Protein 8S0U (pdb70)

Radius of gyration: 25.56 Å; Cα contacts (8 Å, |Δi|>4): 1037; chains: 2; bounding box: 58×76×60 Å

Foldseek 3Di:
DVPDDDALAAADQVQLQVLVQLLVVVQAVPDDPVDHADAPVLLVRSLCCVVPNHFHQADADPVRPDGNSVVSVVVSCVQWNDPPDTDHDHLVVLCPDVVHPSHDDPVVVVVSVVSCVVRPLVPDPFFFEFFAPDPAWEWAAFAHWHADPNDIDGHQWTKTFDPDQGFTWGRAWAFFADDPDQFWTWGDDPQFKIKIKGFFGQPPDDGGDTGHGGHGRHTGHDGIMIMWMWGHDVVVRHIDTGGNQSRYPHYDYPDHD/DVPDDDALAQADQVQLQVQVQLLVVVQAVPDDPVDHADAPVLLVRSLCCLVPNHFHQQDADPVNPDGNSVVSVVVSCVQWNDPPDTDHDDLVVQCCPPVDPNHDPPVVVVVSVVSCVVHPLVPDPFFWEFFDDDPAWEWAAFAHWHADPNDIDGHLWTKTFDAAFAWTFGRAWAFFADDPDQFWTWGDPPQFKIKIKGFFGQPVHDGGDTHHGGHTRGTGHDRIMIMWMWGHDVVVRDIDTGGNCSRYPHYHYPDHD

Nearest PDB structures (foldseek):
  8s0u-assembly1_B  TM=9.974E-01  e=1.237E-52  Enterococcus faecalis
  7qrl-assembly2_B  TM=7.441E-01  e=3.133E-07  Caulobacter vibrioides
  3it5-assembly4_G  TM=7.369E-01  e=1.599E-05  Pseudomonas aeruginosa PAO1
  6ik4-assembly1_A  TM=6.866E-01  e=1.417E-05  Pseudoalteromonas sp. CF6-2
  5j1l-assembly2_C  TM=6.395E-01  e=2.442E-05  Helicobacter pylori 26695

Sequence (514 aa):
ASSTQKPAIVQEEEDLTASWTYFTKLDAQHTDDNNLFYSNIDEVLFYMNYRYDDFKLLDMDSTGTKNFETILSELWTALNGKKPDYQLKTMQSSLETDKKSSYFIEEEQAKHYQEIKKELGYQTLDDLLSFPVKTDALIVNKRYGYDKSKEKLTLYQGIDVLIEDNQPFHSPMNNGQIVSVPDTETLVIEKEKVARLTIRGVNTLRLTKGMDVEEGTFLGNTKNSTVTFQYEKYKKETKDWFFVNPAFYFPRVTYTQTTASSSTQKPAIVQEEEDLTASWTYFTKLDAQHTDDNNLFYSNIDEVLFYMNYRYDDFKLLDMDSTGTKNFETILSELWTALNGKKPDYQLKTMQSSLETDKKSSYFIEEEQAKHYQEIKKELGYQTLDDLLSSFPVKTDALIVNKRYGYDKSKEKLTLYQGIDVLIEDNQPFHSPMNGQIVSVPDTETLVIEKEKVARLTIRGVNTLRLTKGMDVEEGTFLGNTKNSTVTFQYEKYKKETKDWFFVNPAFYFPRVTYTQTT

Solvent-accessible surface area: 25558 Å² total; per-residue (Å²): 114,125,115,105,77,72,51,10,6,42,7,112,26,65,24,0,8,37,0,2,22,26,0,0,13,15,1,1,31,59,10,59,127,128,39,96,6,26,15,95,2,30,36,1,0,16,5,0,1,56,85,66,60,84,4,97,27,129,59,100,21,121,92,47,49,27,28,10,33,8,15,0,35,48,0,4,71,27,10,2,4,148,110,108,122,40,87,116,87,79,6,100,50,8,4,73,40,168,184,21,100,29,50,5,68,119,111,99,18,119,99,11,59,79,18,35,168,110,42,14,28,89,70,17,96,51,59,4,42,40,1,16,189,53,106,16,3,70,0,56,56,15,10,2,12,18,63,37,191,132,66,24,22,12,13,22,0,0,22,0,59,3,115,112,73,40,74,0,59,1,0,6,56,15,79,0,51,35,44,87,70,108,58,8,0,20,0,36,72,134,102,54,0,58,0,12,1,60,8,0,63,7,164,196,17,80,145,40,66,109,6,118,82,42,49,99,3,7,70,1,94,70,64,49,0,15,0,8,3,17,12,37,64,98,151,86,130,67,60,38,63,0,0,0,7,3,1,5,69,136,31,68,48,74,34,95,70,92,87,0,55,24,68,6,9,8,14,7,115,27,65,33,0,8,38,1,2,24,29,0,0,62,14,0,2,96,64,11,71,130,134,45,93,6,25,13,96,2,31,28,0,0,8,0,0,0,62,112,50,56,55,4,88,27,133,48,101,20,121,90,47,109,64,32,10,53,55,10,0,36,78,0,3,71,30,11,1,20,155,154,131,102,37,100,114,110,80,6,90,62,14,3,100,68,170,208,28,84,21,78,13,90,150,98,71,19,120,80,10,26,49,12,49,154,100,24,16,28,52,11,12,54,39,44,4,25,41,1,36,208,47,116,16,3,68,0,59,57,15,9,2,53,19,59,51,188,135,133,77,69,69,61,66,1,0,23,0,86,13,120,68,106,66,63,0,49,1,0,3,63,9,76,0,41,38,45,82,74,83,56,5,0,19,0,33,66,117,103,51,0,62,0,12,0,102,4,0,52,3,133,153,12,85,158,37,63,112,3,86,30,6,45,76,1,0,42,2,111,72,59,45,0,21,0,30,0,18,11,39,59,138,141,81,133,63,59,36,62,0,0,0,6,2,0,5,60,138,31,56,47,72,35,97,71

InterPro domains:
  IPR007921 CHAP domain [PF05257] (757-847)
  IPR007921 CHAP domain [PS50911] (741-869)
  IPR038765 Papain-like cysteine peptidase superfamily [SSF54001] (723-854)
  IPR041219 Phage tail lysozyme [PF18013] (544-719)

Organism: Enterococcus faecalis (NCBI:txid1351)

B-factor: mean 26.87, std 15.86, range [8.78, 116.74]

Structure (mmCIF, N/CA/C/O backbone):
data_8S0U
#
_entry.id   8S0U
#
_cell.length_a   53.320
_cell.length_b   53.690
_cell.length_c   56.350
_cell.angle_alpha   63.300
_cell.angle_beta   70.370
_cell.angle_gamma   70.160
#
_symmetry.space_group_name_H-M   'P 1'
#
loop_
_entity.id
_entity.type
_entity.pdbx_description
1 polymer PrgK
2 water water
#
loop_
_atom_site.group_PDB
_atom_site.id
_atom_site.type_symbol
_atom_site.label_atom_id
_atom_site.label_alt_id
_atom_site.label_comp_id
_atom_site.label_asym_id
_atom_site.label_entity_id
_atom_site.label_seq_id
_atom_site.pdbx_PDB_ins_code
_atom_site.Cartn_x
_atom_site.Cartn_y
_atom_site.Cartn_z
_atom_site.occupancy
_atom_site.B_iso_or_equiv
_atom_site.auth_seq_id
_atom_site.auth_comp_id
_atom_site.auth_asym_id
_atom_site.auth_atom_id
_atom_site.pdbx_PDB_model_num
ATOM 1 N N . ALA A 1 4 ? -28.32960 7.72897 -14.37788 1.000 49.03714 273 ALA A N 1
ATOM 2 C CA . ALA A 1 4 ? -27.86836 7.17453 -15.70409 1.000 65.07105 273 ALA A CA 1
ATOM 3 C C . ALA A 1 4 ? -26.56318 7.86206 -16.11919 1.000 52.63766 273 ALA A C 1
ATOM 4 O O . ALA A 1 4 ? -25.51644 7.58437 -15.55860 1.000 38.00683 273 ALA A O 1
ATOM 11 N N . SER A 1 5 ? -26.62020 8.76667 -17.10302 1.000 44.30124 274 SER A N 1
ATOM 12 C CA . SER A 1 5 ? -25.47104 9.63763 -17.32825 1.000 51.03686 274 SER A CA 1
ATOM 13 C C . SER A 1 5 ? -25.25867 10.56803 -16.14080 1.000 33.29115 274 SER A C 1
ATOM 14 O O . SER A 1 5 ? -24.14674 11.08090 -15.94400 1.000 35.10526 274 SER A O 1
ATOM 22 N N . SER A 1 6 ? -26.28987 10.74944 -15.30937 1.000 30.45872 275 SER A N 1
ATOM 23 C CA . SER A 1 6 ? -26.09362 11.46134 -14.06312 1.000 22.28870 275 SER A CA 1
ATOM 24 C C . SER A 1 6 ? -25.42555 10.61361 -12.99192 1.000 20.85904 275 SER A C 1
ATOM 25 O O . SER A 1 6 ? -24.94026 11.16990 -11.99449 1.000 26.74599 275 SER A O 1
ATOM 33 N N . THR A 1 7 ? -25.30018 9.28807 -13.17308 1.000 20.56262 276 THR A N 1
ATOM 34 C CA . THR A 1 7 ? -24.68917 8.41299 -12.19448 1.000 19.73325 276 THR A CA 1
ATOM 35 C C . THR A 1 7 ? -23.22760 8.21560 -12.53931 1.000 24.66552 276 THR A C 1
ATOM 36 O O . THR A 1 7 ? -22.89314 7.94961 -13.69871 1.000 23.78719 276 THR A O 1
ATOM 47 N N . GLN A 1 8 ? -22.36651 8.35003 -11.53709 1.000 20.20273 277 GLN A N 1
ATOM 48 C CA . GLN A 1 8 ? -20.92738 8.28750 -11.72258 1.000 18.96229 277 GLN A CA 1
ATOM 49 C C . GLN A 1 8 ? -20.34926 7.28540 -10.74217 1.000 21.81282 277 GLN A C 1
ATOM 50 O O . GLN A 1 8 ? -20.54081 7.40121 -9.53595 1.000 18.21654 277 GLN A O 1
ATOM 64 N N . LYS A 1 9 ? -19.60632 6.31860 -11.24136 1.000 19.94562 278 LYS A N 1
ATOM 65 C CA . LYS A 1 9 ? -18.98600 5.39858 -10.33553 1.000 19.43369 278 LYS A CA 1
ATOM 66 C C . LYS A 1 9 ? -17.69164 6.02149 -9.81264 1.000 16.08715 278 LYS A C 1
ATOM 67 O O . LYS A 1 9 ? -17.02239 6.76966 -10.52539 1.000 18.49209 278 LYS A O 1
ATOM 86 N N . PRO A 1 10 ? -17.30993 5.68953 -8.58984 1.000 15.36712 279 PRO A N 1
ATOM 87 C CA . PRO A 1 10 ? -16.05165 6.21738 -8.03593 1.000 13.49762 279 PRO A CA 1
ATOM 88 C C . PRO A 1 10 ? -14.84789 5.72760 -8.81914 1.000 14.51567 279 PRO A C 1
ATOM 89 O O . PRO A 1 10 ? -14.91331 4.73307 -9.53837 1.000 15.82041 279 PRO A O 1
ATOM 100 N N . ALA A 1 11 ? -13.72315 6.41905 -8.61885 1.000 13.71534 280 ALA A N 1
ATOM 101 C CA . ALA A 1 11 ? -12.48332 5.96694 -9.23900 1.000 15.81097 280 ALA A CA 1
ATOM 102 C C . ALA A 1 11 ? -12.00431 4.63764 -8.66860 1.000 14.22076 280 ALA A C 1
ATOM 103 O O . ALA A 1 11 ? -11.34536 3.87687 -9.37588 1.000 15.71085 280 ALA A O 1
ATOM 110 N N . ILE A 1 12 ? -12.27055 4.36057 -7.39298 1.000 12.51202 281 ILE A N 1
ATOM 111 C CA . ILE A 1 12 ? -11.86989 3.12723 -6.73622 1.000 14.15775 281 ILE A CA 1
ATOM 112 C C . ILE A 1 12 ? -13.13186 2.51786 -6.13327 1.000 16.74423 281 ILE A C 1
ATOM 113 O O . ILE A 1 12 ? -13.85024 3.19201 -5.38339 1.000 16.11695 281 ILE A O 1
ATOM 129 N N . VAL A 1 13 ? -13.44010 1.27346 -6.49671 1.000 15.81528 282 VAL A N 1
ATOM 130 C CA . VAL A 1 13 ? -14.63458 0.58802 -6.01482 1.000 16.86889 282 VAL A CA 1
ATOM 131 C C . VAL A 1 13 ? -14.32098 -0.70461 -5.26309 1.000 14.59264 282 VAL A C 1
ATOM 132 O O . VAL A 1 13 ? -15.24367 -1.29100 -4.63871 1.000 19.84160 282 VAL A O 1
ATOM 145 N N . GLN A 1 14 ? -13.09327 -1.17311 -5.27588 1.000 15.34393 283 GLN A N 1
ATOM 146 C CA . GLN A 1 14 ? -12.73442 -2.39158 -4.57742 1.000 12.88163 283 GLN A CA 1
ATOM 147 C C . GLN A 1 14 ? -12.88100 -2.19190 -3.07578 1.000 14.95496 283 GLN A C 1
ATOM 148 O O . GLN A 1 14 ? -12.73423 -1.08777 -2.54291 1.000 17.73275 283 GLN A O 1
ATOM 162 N N . GLU A 1 15 ? -13.21547 -3.26638 -2.37475 1.000 14.83162 284 GLU A N 1
ATOM 163 C CA . GLU A 1 15 ? -13.12253 -3.26864 -0.91968 1.000 14.36541 284 GLU A CA 1
ATOM 164 C C . GLU A 1 15 ? -11.67989 -3.05098 -0.47278 1.000 13.10148 284 GLU A C 1
ATOM 165 O O . GLU A 1 15 ? -10.72544 -3.42244 -1.15947 1.000 13.87063 284 GLU A O 1
ATOM 177 N N . GLU A 1 16 ? -11.52993 -2.48789 0.72007 1.000 15.95460 285 GLU A N 1
ATOM 178 C CA . GLU A 1 16 ? -10.20312 -2.00422 1.12803 1.000 15.46337 285 GLU A CA 1
ATOM 179 C C . GLU A 1 16 ? -9.19567 -3.14717 1.22465 1.000 15.12547 285 GLU A C 1
ATOM 180 O O . GLU A 1 16 ? -8.01260 -2.97286 0.88989 1.000 15.26622 285 GLU A O 1
ATOM 192 N N . GLU A 1 17 ? -9.61021 -4.31294 1.71724 1.000 15.07756 286 GLU A N 1
ATOM 193 C CA . GLU A 1 17 ? -8.66464 -5.41442 1.85417 1.000 14.61081 286 GLU A CA 1
ATOM 194 C C . GLU A 1 17 ? -8.16827 -5.86629 0.49374 1.000 14.67110 286 GLU A C 1
ATOM 195 O O . GLU A 1 17 ? -6.96212 -6.10728 0.29415 1.000 17.33460 286 GLU A O 1
ATOM 207 N N . ASP A 1 18 ? -9.06812 -5.94570 -0.47294 1.000 13.78186 287 ASP A N 1
ATOM 208 C CA . ASP A 1 18 ? -8.68505 -6.36898 -1.81173 1.000 16.36884 287 ASP A CA 1
ATOM 209 C C . ASP A 1 18 ? -7.83801 -5.30677 -2.49746 1.000 13.17643 287 ASP A C 1
ATOM 210 O O . ASP A 1 18 ? -6.97773 -5.63661 -3.31217 1.000 13.97805 287 ASP A O 1
ATOM 219 N N . LEU A 1 19 ? -8.13382 -4.03337 -2.23668 1.000 11.57319 288 LEU A N 1
ATOM 220 C CA . LEU A 1 19 ? -7.32814 -2.96203 -2.83023 1.000 12.98057 288 LEU A CA 1
ATOM 221 C C . LEU A 1 19 ? -5.87008 -3.04285 -2.39053 1.000 11.10335 288 LEU A C 1
ATOM 222 O O . LEU A 1 19 ? -4.93657 -2.99038 -3.22120 1.000 10.00433 288 LEU A O 1
ATOM 238 N N . THR A 1 20 ? -5.63863 -3.16607 -1.07192 1.000 12.16541 289 THR A N 1
ATOM 239 C CA . THR A 1 20 ? -4.27630 -3.35257 -0.59658 1.000 9.04248 289 THR A CA 1
ATOM 240 C C . THR A 1 20 ? -3.69058 -4.67292 -1.08904 1.000 9.75895 289 THR A C 1
ATOM 241 O O . THR A 1 20 ? -2.52085 -4.72638 -1.45265 1.000 11.09674 289 THR A O 1
ATOM 252 N N . ALA A 1 21 ? -4.48002 -5.74208 -1.14114 1.000 11.13552 290 ALA A N 1
ATOM 253 C CA . ALA A 1 21 ? -3.93275 -7.00625 -1.63510 1.000 9.99182 290 ALA A CA 1
ATOM 254 C C . ALA A 1 21 ? -3.46548 -6.90188 -3.08413 1.000 11.16547 290 ALA A C 1
ATOM 255 O O . ALA A 1 21 ? -2.46891 -7.50788 -3.47578 1.000 13.47401 290 ALA A O 1
ATOM 262 N N . SER A 1 22 ? -4.20680 -6.15152 -3.90969 1.000 11.60676 291 SER A N 1
ATOM 263 C CA . SER A 1 22 ? -3.85459 -5.99130 -5.29909 1.000 9.66047 291 SER A CA 1
ATOM 264 C C . SER A 1 22 ? -2.60237 -5.12965 -5.44010 1.000 9.71107 291 SER A C 1
ATOM 265 O O . SER A 1 22 ? -1.69328 -5.44106 -6.23766 1.000 9.81465 291 SER A O 1
ATOM 273 N N . TRP A 1 23 ? -2.51943 -4.04990 -4.63420 1.000 9.01296 292 TRP A N 1
ATOM 274 C CA . TRP A 1 23 ? -1.28328 -3.30480 -4.56731 1.000 9.85885 292 TRP A CA 1
ATOM 275 C C . TRP A 1 23 ? -0.11047 -4.22567 -4.25240 1.000 8.78016 292 TRP A C 1
ATOM 276 O O . TRP A 1 23 ? 0.92437 -4.20549 -4.93462 1.000 10.26533 292 TRP A O 1
ATOM 297 N N . THR A 1 24 ? -0.26349 -4.98931 -3.19180 1.000 10.55374 293 THR A N 1
ATOM 298 C CA . THR A 1 24 ? 0.83905 -5.80833 -2.71201 1.000 11.50134 293 THR A CA 1
ATOM 299 C C . THR A 1 24 ? 1.24734 -6.83280 -3.75518 1.000 8.96629 293 THR A C 1
ATOM 300 O O . THR A 1 24 ? 2.42586 -7.05297 -3.97118 1.000 10.45526 293 THR A O 1
ATOM 311 N N . TYR A 1 25 ? 0.27379 -7.45859 -4.41906 1.000 10.93296 294 TYR A N 1
ATOM 312 C CA . TYR A 1 25 ? 0.59188 -8.42674 -5.46965 1.000 9.97757 294 TYR A CA 1
ATOM 313 C C . TYR A 1 25 ? 1.47854 -7.78089 -6.52935 1.000 9.41415 294 TYR A C 1
ATOM 314 O O . TYR A 1 25 ? 2.46596 -8.35892 -6.97904 1.000 12.22947 294 TYR A O 1
ATOM 332 N N . PHE A 1 26 ? 1.13720 -6.54065 -6.95995 1.000 8.81235 295 PHE A N 1
ATOM 333 C CA . PHE A 1 26 ? 1.97316 -5.88532 -7.95006 1.000 9.30257 295 PHE A CA 1
ATOM 334 C C . PHE A 1 26 ? 3.37258 -5.57634 -7.41543 1.000 9.65870 295 PHE A C 1
ATOM 335 O O . PHE A 1 26 ? 4.36895 -5.69778 -8.14189 1.000 10.27724 295 PHE A O 1
ATOM 352 N N . THR A 1 27 ? 3.49074 -5.19683 -6.13289 1.000 9.35044 296 THR A N 1
ATOM 353 C CA . THR A 1 27 ? 4.84239 -4.96735 -5.57790 1.000 8.83789 296 THR A CA 1
ATOM 354 C C . THR A 1 27 ? 5.63698 -6.27556 -5.50984 1.000 10.49285 296 THR A C 1
ATOM 355 O O . THR A 1 27 ? 6.86297 -6.25257 -5.65721 1.000 10.96746 296 THR A O 1
ATOM 366 N N . LYS A 1 28 ? 4.93085 -7.41918 -5.37185 1.000 10.74923 297 LYS A N 1
ATOM 367 C CA . LYS A 1 28 ? 5.62659 -8.71273 -5.40485 1.000 10.32356 297 LYS A CA 1
ATOM 368 C C . LYS A 1 28 ? 6.28011 -8.93046 -6.74744 1.000 11.55038 297 LYS A C 1
ATOM 369 O O . LYS A 1 28 ? 7.45852 -9.31975 -6.82471 1.000 12.20852 297 LYS A O 1
ATOM 388 N N . LEU A 1 29 ? 5.56586 -8.61037 -7.84395 1.000 10.95788 298 LEU A N 1
ATOM 389 C CA . LEU A 1 29 ? 6.13843 -8.78412 -9.18437 1.000 11.21425 298 LEU A CA 1
ATOM 390 C C . LEU A 1 29 ? 7.29200 -7.83111 -9.40991 1.000 9.23800 298 LEU A C 1
ATOM 391 O O . LEU A 1 29 ? 8.32291 -8.20599 -9.95191 1.000 11.91554 298 LEU A O 1
ATOM 407 N N . ASP A 1 30 ? 7.14177 -6.56152 -8.97618 1.000 10.12843 299 ASP A N 1
ATOM 408 C CA . ASP A 1 30 ? 8.26402 -5.63002 -9.07190 1.000 10.51963 299 ASP A CA 1
ATOM 409 C C . ASP A 1 30 ? 9.47915 -6.19781 -8.33403 1.000 9.95169 299 ASP A C 1
ATOM 410 O O . ASP A 1 30 ? 10.58920 -6.21115 -8.86792 1.000 11.59024 299 ASP A O 1
ATOM 419 N N . ALA A 1 31 ? 9.27857 -6.67231 -7.10991 1.000 11.02008 300 ALA A N 1
ATOM 420 C CA . ALA A 1 31 ? 10.39682 -7.07573 -6.26591 1.000 11.10166 300 ALA A CA 1
ATOM 421 C C . ALA A 1 31 ? 11.05026 -8.34128 -6.78563 1.000 10.95488 300 ALA A C 1
ATOM 422 O O . ALA A 1 31 ? 12.28539 -8.46943 -6.76281 1.000 11.90118 300 ALA A O 1
ATOM 429 N N . GLN A 1 32 ? 10.25177 -9.25187 -7.35131 1.000 12.29508 301 GLN A N 1
ATOM 430 C CA . GLN A 1 32 ? 10.80047 -10.51916 -7.81303 1.000 12.90719 301 GLN A CA 1
ATOM 431 C C . GLN A 1 32 ? 11.66914 -10.33508 -9.04221 1.000 18.48542 301 GLN A C 1
ATOM 432 O O . GLN A 1 32 ? 12.57527 -11.13565 -9.28540 1.000 18.48777 301 GLN A O 1
ATOM 446 N N . HIS A 1 33 ? 11.40604 -9.31589 -9.84475 1.000 13.57212 302 HIS A N 1
ATOM 447 C CA . HIS A 1 33 ? 12.22820 -9.05487 -11.00487 1.000 15.68890 302 HIS A CA 1
ATOM 448 C C . HIS A 1 33 ? 13.37632 -8.09613 -10.70234 1.000 16.19662 302 HIS A C 1
ATOM 449 O O . HIS A 1 33 ? 14.27378 -7.93069 -11.53446 1.000 19.45176 302 HIS A O 1
ATOM 463 N N . THR A 1 34 ? 13.38093 -7.44901 -9.53256 1.000 13.69665 303 THR A N 1
ATOM 464 C CA . THR A 1 34 ? 14.47075 -6.57264 -9.13569 1.000 13.25463 303 THR A CA 1
ATOM 465 C C . THR A 1 34 ? 15.70981 -7.39906 -8.85150 1.000 20.18235 303 THR A C 1
ATOM 466 O O . THR A 1 34 ? 15.66945 -8.38914 -8.08634 1.000 19.57500 303 THR A O 1
ATOM 477 N N . ASP A 1 35 ? 16.80829 -7.00036 -9.47826 1.000 23.67868 304 ASP A N 1
ATOM 478 C CA . ASP A 1 35 ? 18.05120 -7.77490 -9.41100 1.000 30.17918 304 ASP A CA 1
ATOM 479 C C . ASP A 1 35 ? 19.19654 -6.79051 -9.49751 1.000 35.55090 304 ASP A C 1
ATOM 480 O O . ASP A 1 35 ? 18.99866 -5.57803 -9.38411 1.000 30.99094 304 ASP A O 1
ATOM 489 N N . ASP A 1 36 ? 20.40467 -7.31885 -9.69970 1.000 39.37715 305 ASP A N 1
ATOM 490 C CA . ASP A 1 36 ? 21.58346 -6.46709 -9.76165 1.000 54.18590 305 ASP A CA 1
ATOM 491 C C . ASP A 1 36 ? 21.44581 -5.40466 -10.84600 1.000 47.49402 305 ASP A C 1
ATOM 492 O O . ASP A 1 36 ? 21.83505 -4.24758 -10.63876 1.000 49.26938 305 ASP A O 1
ATOM 501 N N . ASN A 1 37 ? 20.86626 -5.76762 -11.99563 1.000 45.02069 306 ASN A N 1
ATOM 502 C CA . ASN A 1 37 ? 20.83286 -4.90178 -13.16916 1.000 49.78385 306 ASN A CA 1
ATOM 503 C C . ASN A 1 37 ? 19.50145 -4.18591 -13.37947 1.000 34.61815 306 ASN A C 1
ATOM 504 O O . ASN A 1 37 ? 19.36860 -3.43009 -14.34699 1.000 35.16611 306 ASN A O 1
ATOM 515 N N . ASN A 1 38 ? 18.51064 -4.37941 -12.50517 1.000 32.19567 307 ASN A N 1
ATOM 516 C CA . ASN A 1 38 ? 17.20014 -3.79446 -12.74472 1.000 30.73788 307 ASN A CA 1
ATOM 517 C C . ASN A 1 38 ? 16.48116 -3.52224 -11.42815 1.000 24.66364 307 ASN A C 1
ATOM 518 O O . ASN A 1 38 ? 16.44972 -4.36222 -10.53765 1.000 22.76669 307 ASN A O 1
ATOM 529 N N . LEU A 1 39 ? 15.88467 -2.35030 -11.32280 1.000 20.35173 308 LEU A N 1
ATOM 530 C CA . LEU A 1 39 ? 15.15749 -1.95632 -10.11961 1.000 19.85368 308 LEU A CA 1
ATOM 531 C C . LEU A 1 39 ? 13.77304 -1.51401 -10.54851 1.000 17.72119 308 LEU A C 1
ATOM 532 O O . LEU A 1 39 ? 13.64172 -0.51969 -11.27229 1.000 24.35324 308 LEU A O 1
ATOM 548 N N . PHE A 1 40 ? 12.74991 -2.23728 -10.10874 1.000 12.62709 309 PHE A N 1
ATOM 549 C CA . PHE A 1 40 ? 11.37664 -1.97905 -10.53181 1.000 10.55129 309 PHE A CA 1
ATOM 550 C C . PHE A 1 40 ? 10.55790 -1.38681 -9.39799 1.000 11.56786 309 PHE A C 1
ATOM 551 O O . PHE A 1 40 ? 10.43693 -1.96310 -8.32084 1.000 11.99676 309 PHE A O 1
ATOM 568 N N . TYR A 1 41 ? 9.96218 -0.20415 -9.69285 1.000 12.46150 310 TYR A N 1
ATOM 569 C CA . TYR A 1 41 ? 9.00677 0.44511 -8.78296 1.000 13.34002 310 TYR A CA 1
ATOM 570 C C . TYR A 1 41 ? 7.91290 0.98506 -9.69564 1.000 11.40309 310 TYR A C 1
ATOM 571 O O . TYR A 1 41 ? 7.87016 2.19360 -9.99442 1.000 14.78603 310 TYR A O 1
ATOM 589 N N . SER A 1 42 ? 6.99828 0.09546 -10.12946 1.000 12.11891 311 SER A N 1
ATOM 590 C CA . SER A 1 42 ? 5.93691 0.47920 -11.05288 1.000 11.30267 311 SER A CA 1
ATOM 591 C C . SER A 1 42 ? 4.99739 1.49460 -10.40016 1.000 11.62933 311 SER A C 1
ATOM 592 O O . SER A 1 42 ? 4.89786 1.58416 -9.17954 1.000 11.44757 311 SER A O 1
ATOM 600 N N . ASN A 1 43 ? 4.28468 2.25284 -11.24882 1.000 12.32002 312 ASN A N 1
ATOM 601 C CA . ASN A 1 43 ? 3.25113 3.18726 -10.77616 1.000 11.45024 312 ASN A CA 1
ATOM 602 C C . ASN A 1 43 ? 1.99170 2.38366 -10.54854 1.000 11.10215 312 ASN A C 1
ATOM 603 O O . ASN A 1 43 ? 1.15712 2.16472 -11.45836 1.000 13.04121 312 ASN A O 1
ATOM 614 N N . ILE A 1 44 ? 1.89760 1.81057 -9.34723 1.000 9.96936 313 ILE A N 1
ATOM 615 C CA . ILE A 1 44 ? 0.79804 0.89880 -9.05379 1.000 9.80567 313 ILE A CA 1
ATOM 616 C C . ILE A 1 44 ? -0.51327 1.64774 -8.91151 1.000 10.46677 313 ILE A C 1
ATOM 617 O O . ILE A 1 44 ? -1.58067 1.09490 -9.16001 1.000 11.46722 313 ILE A O 1
ATOM 633 N N . ASP A 1 45 ? -0.47380 2.90173 -8.51927 1.000 10.93488 314 ASP A N 1
ATOM 634 C CA . ASP A 1 45 ? -1.70987 3.66917 -8.47096 1.000 12.54082 314 ASP A CA 1
ATOM 635 C C . ASP A 1 45 ? -2.38803 3.67372 -9.83715 1.000 12.12199 314 ASP A C 1
ATOM 636 O O . ASP A 1 45 ? -3.60789 3.47516 -9.94883 1.000 12.96492 314 ASP A O 1
ATOM 645 N N . GLU A 1 46 ? -1.60500 3.93794 -10.89483 1.000 11.18421 315 GLU A N 1
ATOM 646 C CA . GLU A 1 46 ? -2.16924 3.96470 -12.24820 1.000 12.42469 315 GLU A CA 1
ATOM 647 C C . GLU A 1 46 ? -2.73733 2.60305 -12.62415 1.000 11.98881 315 GLU A C 1
ATOM 648 O O . GLU A 1 46 ? -3.78084 2.52962 -13.30058 1.000 13.12362 315 GLU A O 1
ATOM 660 N N . VAL A 1 47 ? -2.08634 1.52954 -12.19666 1.000 11.02285 316 VAL A N 1
ATOM 661 C CA . VAL A 1 47 ? -2.60260 0.18560 -12.43687 1.000 12.78828 316 VAL A CA 1
ATOM 662 C C . VAL A 1 47 ? -3.94363 0.01579 -11.73635 1.000 10.67780 316 VAL A C 1
ATOM 663 O O . VAL A 1 47 ? -4.91001 -0.50744 -12.32331 1.000 12.53054 316 VAL A O 1
ATOM 676 N N . LEU A 1 48 ? -4.01679 0.41685 -10.45339 1.000 10.24351 317 LEU A N 1
ATOM 677 C CA . LEU A 1 48 ? -5.23474 0.16193 -9.71028 1.000 10.75121 317 LEU A CA 1
ATOM 678 C C . LEU A 1 48 ? -6.38789 0.99254 -10.21092 1.000 10.54243 317 LEU A C 1
ATOM 679 O O . LEU A 1 48 ? -7.53379 0.50118 -10.28061 1.000 11.39858 317 LEU A O 1
ATOM 695 N N . PHE A 1 49 ? -6.15003 2.23722 -10.60834 1.000 11.54415 318 PHE A N 1
ATOM 696 C CA . PHE A 1 49 ? -7.25125 3.01431 -11.19913 1.000 11.08854 318 PHE A CA 1
ATOM 697 C C . PHE A 1 49 ? -7.75369 2.37533 -12.48102 1.000 11.35125 318 PHE A C 1
ATOM 698 O O . PHE A 1 49 ? -8.97206 2.29493 -12.71478 1.000 13.71618 318 PHE A O 1
ATOM 715 N N . TYR A 1 50 ? -6.84601 1.82104 -13.29908 1.000 11.33259 319 TYR A N 1
ATOM 716 C CA . TYR A 1 50 ? -7.28627 1.19353 -14.53154 1.000 13.03013 319 TYR A CA 1
ATOM 717 C C . TYR A 1 50 ? -8.06971 -0.05819 -14.20733 1.000 12.79185 319 TYR A C 1
ATOM 718 O O . TYR A 1 50 ? -9.15000 -0.28305 -14.78043 1.000 13.02549 319 TYR A O 1
ATOM 736 N N . MET A 1 51 ? -7.55278 -0.85591 -13.27426 1.000 12.64699 320 MET A N 1
ATOM 737 C CA . MET A 1 51 ? -8.21189 -2.10726 -12.98552 1.000 11.08725 320 MET A CA 1
ATOM 738 C C . MET A 1 51 ? -9.59034 -1.84111 -12.38919 1.000 12.42961 320 MET A C 1
ATOM 739 O O . MET A 1 51 ? -10.52018 -2.61337 -12.63647 1.000 13.45820 320 MET A O 1
ATOM 753 N N . ASN A 1 52 ? -9.72106 -0.83060 -11.51068 1.000 11.95515 321 ASN A N 1
ATOM 754 C CA . ASN A 1 52 ? -11.03558 -0.55335 -10.94468 1.000 12.23757 321 ASN A CA 1
ATOM 755 C C . ASN A 1 52 ? -12.00041 -0.04630 -12.00076 1.000 12.11610 321 ASN A C 1
ATOM 756 O O . ASN A 1 52 ? -13.20494 -0.35272 -11.95461 1.000 14.87171 321 ASN A O 1
ATOM 767 N N . TYR A 1 53 ? -11.50311 0.73073 -12.96852 1.000 13.29280 322 TYR A N 1
ATOM 768 C CA . TYR A 1 53 ? -12.36813 1.21612 -14.04803 1.000 13.14355 322 TYR A CA 1
ATOM 769 C C . TYR A 1 53 ? -12.85264 0.06385 -14.91478 1.000 16.10576 322 TYR A C 1
ATOM 770 O O . TYR A 1 53 ? -14.03784 0.02446 -15.28918 1.000 19.68208 322 TYR A O 1
ATOM 788 N N . ARG A 1 54 ? -11.98052 -0.89671 -15.20312 1.000 16.34009 323 ARG A N 1
ATOM 789 C CA . ARG A 1 54 ? -12.31491 -1.98473 -16.11969 1.000 16.95956 323 ARG A CA 1
ATOM 790 C C . ARG A 1 54 ? -13.07645 -3.11171 -15.43721 1.000 15.36480 323 ARG A C 1
ATOM 791 O O . ARG A 1 54 ? -13.99579 -3.68490 -16.04653 1.000 20.59661 323 ARG A O 1
ATOM 812 N N . TYR A 1 55 ? -12.74257 -3.43876 -14.20108 1.000 15.40015 324 TYR A N 1
ATOM 813 C CA . TYR A 1 55 ? -13.19783 -4.66695 -13.54426 1.000 16.69103 324 TYR A CA 1
ATOM 814 C C . TYR A 1 55 ? -13.95098 -4.41788 -12.24247 1.000 20.03776 324 TYR A C 1
ATOM 815 O O . TYR A 1 55 ? -14.33509 -5.38653 -11.56154 1.000 20.17202 324 TYR A O 1
ATOM 833 N N . ASP A 1 56 ? -14.21679 -3.16305 -11.90085 1.000 14.98091 325 ASP A N 1
ATOM 834 C CA . ASP A 1 56 ? -15.01551 -2.79107 -10.72579 1.000 17.83971 325 ASP A CA 1
ATOM 835 C C . ASP A 1 56 ? -14.41727 -3.42398 -9.47374 1.000 17.98520 325 ASP A C 1
ATOM 836 O O . ASP A 1 56 ? -13.19948 -3.33007 -9.25263 1.000 17.53006 325 ASP A O 1
ATOM 845 N N . ASP A 1 57 ? -15.25266 -3.96406 -8.57606 1.000 16.86999 326 ASP A N 1
ATOM 846 C CA . ASP A 1 57 ? -14.82762 -4.34583 -7.23589 1.000 17.32162 326 ASP A CA 1
ATOM 847 C C . ASP A 1 57 ? -14.27003 -5.76135 -7.21360 1.000 19.06148 326 ASP A C 1
ATOM 848 O O . ASP A 1 57 ? -14.74486 -6.63776 -6.50300 1.000 23.21990 326 ASP A O 1
ATOM 857 N N . PHE A 1 58 ? -13.20940 -5.96389 -8.00116 1.000 16.55165 327 PHE A N 1
ATOM 858 C CA . PHE A 1 58 ? -12.66306 -7.29741 -8.19351 1.000 17.78733 327 PHE A CA 1
ATOM 859 C C . PHE A 1 58 ? -11.89449 -7.74030 -6.96494 1.000 18.78538 327 PHE A C 1
ATOM 860 O O . PHE A 1 58 ? -11.43851 -6.92933 -6.15738 1.000 16.15731 327 PHE A O 1
ATOM 877 N N . LYS A 1 59 ? -11.77048 -9.06586 -6.82262 1.000 21.32148 328 LYS A N 1
ATOM 878 C CA . LYS A 1 59 ? -10.89751 -9.73283 -5.86484 1.000 18.61659 328 LYS A CA 1
ATOM 879 C C . LYS A 1 59 ? -9.88279 -10.56375 -6.64204 1.000 17.50753 328 LYS A C 1
ATOM 880 O O . LYS A 1 59 ? -10.13359 -10.96463 -7.79319 1.000 19.90803 328 LYS A O 1
ATOM 899 N N . LEU A 1 60 ? -8.70733 -10.76696 -6.05196 1.000 18.35439 329 LEU A N 1
ATOM 900 C CA . LEU A 1 60 ? -7.59344 -11.41462 -6.78049 1.000 18.60789 329 LEU A CA 1
ATOM 901 C C . LEU A 1 60 ? -7.96920 -12.78759 -7.32077 1.000 21.25344 329 LEU A C 1
ATOM 902 O O . LEU A 1 60 ? -7.44721 -13.20915 -8.35932 1.000 21.24245 329 LEU A O 1
ATOM 918 N N . LEU A 1 61 ? -8.91906 -13.47334 -6.67843 1.000 23.53828 330 LEU A N 1
ATOM 919 C CA . LEU A 1 61 ? -9.29219 -14.83064 -7.04726 1.000 27.95012 330 LEU A CA 1
ATOM 920 C C . LEU A 1 61 ? -10.57290 -14.91321 -7.86643 1.000 25.98699 330 LEU A C 1
ATOM 921 O O . LEU A 1 61 ? -10.95256 -16.01480 -8.29111 1.000 29.88430 330 LEU A O 1
ATOM 937 N N . ASP A 1 62 ? -11.24269 -13.80305 -8.12040 1.000 22.71455 331 ASP A N 1
ATOM 938 C CA . ASP A 1 62 ? -12.35095 -13.82157 -9.04535 1.000 20.16083 331 ASP A CA 1
ATOM 939 C C . ASP A 1 62 ? -11.85153 -14.12834 -10.45967 1.000 25.16920 331 ASP A C 1
ATOM 940 O O . ASP A 1 62 ? -10.66081 -13.99478 -10.76074 1.000 20.32763 331 ASP A O 1
ATOM 949 N N . MET A 1 63 ? -12.77841 -14.47421 -11.35289 1.000 26.11199 332 MET A N 1
ATOM 950 C CA . MET A 1 63 ? -12.42705 -14.84533 -12.71221 1.000 18.92804 332 MET A CA 1
ATOM 951 C C . MET A 1 63 ? -12.70957 -13.69236 -13.65596 1.000 22.30789 332 MET A C 1
ATOM 952 O O . MET A 1 63 ? -13.59211 -12.86506 -13.40735 1.000 27.64593 332 MET A O 1
ATOM 966 N N . ASP A 1 64 ? -11.95332 -13.64714 -14.75362 1.000 25.54340 333 ASP A N 1
ATOM 967 C CA . ASP A 1 64 ? -12.14043 -12.67300 -15.81467 1.000 23.42235 333 ASP A CA 1
ATOM 968 C C . ASP A 1 64 ? -13.40060 -13.00873 -16.61991 1.000 26.47418 333 ASP A C 1
ATOM 969 O O . ASP A 1 64 ? -14.16623 -13.92669 -16.29183 1.000 27.32947 333 ASP A O 1
ATOM 978 N N . SER A 1 65 ? -13.59789 -12.28526 -17.72919 1.000 28.24700 334 SER A N 1
ATOM 979 C CA . SER A 1 65 ? -14.80082 -12.44348 -18.54361 1.000 29.40768 334 SER A CA 1
ATOM 980 C C . SER A 1 65 ? -14.79140 -13.69760 -19.41512 1.000 33.80412 334 SER A C 1
ATOM 981 O O . SER A 1 65 ? -15.85712 -14.10804 -19.89007 1.000 28.53009 334 SER A O 1
ATOM 989 N N . THR A 1 66 ? -13.62443 -14.29632 -19.66843 1.000 26.24762 335 THR A N 1
ATOM 990 C CA . THR A 1 66 ? -13.58103 -15.59032 -20.34957 1.000 23.99464 335 THR A CA 1
ATOM 991 C C . THR A 1 66 ? -13.89914 -16.74545 -19.41163 1.000 25.36160 335 THR A C 1
ATOM 992 O O . THR A 1 66 ? -14.17074 -17.86397 -19.87277 1.000 28.45942 335 THR A O 1
ATOM 1003 N N . GLY A 1 67 ? -13.83865 -16.51172 -18.09945 1.000 21.23688 336 GLY A N 1
ATOM 1004 C CA . GLY A 1 67 ? -13.95678 -17.58400 -17.12673 1.000 28.47257 336 GLY A CA 1
ATOM 1005 C C . GLY A 1 67 ? -12.72332 -18.44991 -16.96075 1.000 30.90357 336 GLY A C 1
ATOM 1006 O O . GLY A 1 67 ? -12.78135 -19.44996 -16.23166 1.000 34.16530 336 GLY A O 1
ATOM 1010 N N . THR A 1 68 ? -11.59024 -18.07404 -17.56180 1.000 23.04712 337 THR A N 1
ATOM 1011 C CA . THR A 1 68 ? -10.43873 -18.94603 -17.64563 1.000 24.74807 337 THR A CA 1
ATOM 1012 C C . THR A 1 68 ? -9.24615 -18.44901 -16.85173 1.000 25.18016 337 THR A C 1
ATOM 1013 O O . THR A 1 68 ? -8.32774 -19.23821 -16.61887 1.000 24.20582 337 THR A O 1
ATOM 1024 N N . LYS A 1 69 ? -9.22839 -17.18101 -16.43664 1.000 20.66394 338 LYS A N 1
ATOM 1025 C CA . LYS A 1 69 ? -8.10756 -16.63977 -15.66068 1.000 21.04525 338 LYS A CA 1
ATOM 1026 C C . LYS A 1 69 ? -8.61983 -15.81418 -14.47787 1.000 18.17227 338 LYS A C 1
ATOM 1027 O O . LYS A 1 69 ? -9.69504 -15.20551 -14.55156 1.000 22.70515 338 LYS A O 1
ATOM 1046 N N . ASN A 1 70 ? -7.87105 -15.81107 -13.38613 1.000 16.16235 339 ASN A N 1
ATOM 1047 C CA . ASN A 1 70 ? -8.17422 -14.94896 -12.25644 1.000 14.07550 339 ASN A CA 1
ATOM 1048 C C . ASN A 1 70 ? -7.41008 -13.61616 -12.35672 1.000 17.30998 339 ASN A C 1
ATOM 1049 O O . ASN A 1 70 ? -6.62451 -13.38919 -13.26928 1.000 14.31209 339 ASN A O 1
ATOM 1060 N N . PHE A 1 71 ? -7.66760 -12.72772 -11.40226 1.000 19.14391 340 PHE A N 1
ATOM 1061 C CA . PHE A 1 71 ? -7.09460 -11.37428 -11.48532 1.000 14.62413 340 PHE A CA 1
ATOM 1062 C C . PHE A 1 71 ? -5.64493 -11.32545 -11.09657 1.000 17.38801 340 PHE A C 1
ATOM 1063 O O . PHE A 1 71 ? -4.95772 -10.38990 -11.52324 1.000 18.09760 340 PHE A O 1
ATOM 1080 N N . GLU A 1 72 ? -5.11301 -12.31243 -10.36346 1.000 14.39428 341 GLU A N 1
ATOM 1081 C CA . GLU A 1 72 ? -3.65519 -12.40625 -10.24040 1.000 15.78175 341 GLU A CA 1
ATOM 1082 C C . GLU A 1 72 ? -3.02183 -12.59801 -11.60633 1.000 16.98379 341 GLU A C 1
ATOM 1083 O O . GLU A 1 72 ? -2.04847 -11.93878 -11.94581 1.000 16.01956 341 GLU A O 1
ATOM 1095 N N . THR A 1 73 ? -3.59778 -13.47698 -12.41652 1.000 14.90690 342 THR A N 1
ATOM 1096 C CA . THR A 1 73 ? -3.09407 -13.66843 -13.76479 1.000 14.92814 342 THR A CA 1
ATOM 1097 C C . THR A 1 73 ? -3.21822 -12.39471 -14.59710 1.000 14.19014 342 THR A C 1
ATOM 1098 O O . THR A 1 73 ? -2.27543 -12.01602 -15.31002 1.000 16.50288 342 THR A O 1
ATOM 1109 N N . ILE A 1 74 ? -4.37592 -11.72439 -14.54494 1.000 14.65368 343 ILE A N 1
ATOM 1110 C CA . ILE A 1 74 ? -4.53827 -10.45595 -15.24904 1.000 15.10794 343 ILE A CA 1
ATOM 1111 C C . ILE A 1 74 ? -3.46745 -9.44637 -14.81812 1.000 12.88733 343 ILE A C 1
ATOM 1112 O O . ILE A 1 74 ? -2.88088 -8.73534 -15.66097 1.000 13.73514 343 ILE A O 1
ATOM 1128 N N . LEU A 1 75 ? -3.22283 -9.35215 -13.50721 1.000 12.83974 344 LEU A N 1
ATOM 1129 C CA . LEU A 1 75 ? -2.21710 -8.41385 -13.01839 1.000 13.15087 344 LEU A CA 1
ATOM 1130 C C . LEU A 1 75 ? -0.83011 -8.80595 -13.50422 1.000 14.82156 344 LEU A C 1
ATOM 1131 O O . LEU A 1 75 ? -0.03985 -7.96063 -13.94683 1.000 13.85247 344 LEU A O 1
ATOM 1147 N N . SER A 1 76 ? -0.50615 -10.10189 -13.48015 1.000 12.80544 345 SER A N 1
ATOM 1148 C CA . SER A 1 76 ? 0.77850 -10.55032 -14.01571 1.000 12.01357 345 SER A CA 1
ATOM 1149 C C . SER A 1 76 ? 0.93721 -10.22120 -15.50262 1.000 12.95569 345 SER A C 1
ATOM 1150 O O . SER A 1 76 ? 2.01679 -9.78252 -15.95282 1.000 14.72609 345 SER A O 1
ATOM 1158 N N . GLU A 1 77 ? -0.09402 -10.45463 -16.30870 1.000 12.52298 346 GLU A N 1
ATOM 1159 C CA . GLU A 1 77 ? -0.02505 -10.10681 -17.71164 1.000 15.06986 346 GLU A CA 1
ATOM 1160 C C . GLU A 1 77 ? 0.19357 -8.60862 -17.89087 1.000 11.20890 346 GLU A C 1
ATOM 1161 O O . GLU A 1 77 ? 0.91772 -8.18450 -18.80039 1.000 14.51803 346 GLU A O 1
ATOM 1173 N N . LEU A 1 78 ? -0.49859 -7.79671 -17.07963 1.000 11.74193 347 LEU A N 1
ATOM 1174 C CA . LEU A 1 78 ? -0.29332 -6.34164 -17.14466 1.000 12.34492 347 LEU A CA 1
ATOM 1175 C C . LEU A 1 78 ? 1.13051 -5.95355 -16.78455 1.000 11.37883 347 LEU A C 1
ATOM 1176 O O . LEU A 1 78 ? 1.74398 -5.08082 -17.44458 1.000 12.82201 347 LEU A O 1
ATOM 1192 N N . TRP A 1 79 ? 1.69206 -6.58795 -15.74164 1.000 11.16636 348 TRP A N 1
ATOM 1193 C CA . TRP A 1 79 ? 3.08112 -6.32984 -15.38467 1.000 11.66369 348 TRP A CA 1
ATOM 1194 C C . TRP A 1 79 ? 4.00340 -6.55660 -16.57100 1.000 12.78628 348 TRP A C 1
ATOM 1195 O O . TRP A 1 79 ? 4.87910 -5.73506 -16.85930 1.000 12.75192 348 TRP A O 1
ATOM 1216 N N . THR A 1 80 ? 3.80253 -7.66670 -17.30237 1.000 12.89227 349 THR A N 1
ATOM 1217 C CA . THR A 1 80 ? 4.58890 -7.92671 -18.49722 1.000 11.62059 349 THR A CA 1
ATOM 1218 C C . THR A 1 80 ? 4.32822 -6.90847 -19.60396 1.000 12.09269 349 THR A C 1
ATOM 1219 O O . THR A 1 80 ? 5.23884 -6.54457 -20.34867 1.000 13.40303 349 THR A O 1
ATOM 1230 N N . ALA A 1 81 ? 3.08155 -6.45637 -19.76911 1.000 13.49853 350 ALA A N 1
ATOM 1231 C CA . ALA A 1 81 ? 2.82246 -5.45682 -20.80552 1.000 13.49278 350 ALA A CA 1
ATOM 1232 C C . ALA A 1 81 ? 3.51338 -4.12454 -20.49329 1.000 12.21037 350 ALA A C 1
ATOM 1233 O O . ALA A 1 81 ? 3.90724 -3.40566 -21.41903 1.000 15.60890 350 ALA A O 1
ATOM 1240 N N . LEU A 1 82 ? 3.68023 -3.80491 -19.20208 1.000 11.79256 351 LEU A N 1
ATOM 1241 C CA . LEU A 1 82 ? 4.33785 -2.56498 -18.80075 1.000 11.80538 351 LEU A CA 1
ATOM 1242 C C . LEU A 1 82 ? 5.85642 -2.69045 -18.80835 1.000 12.23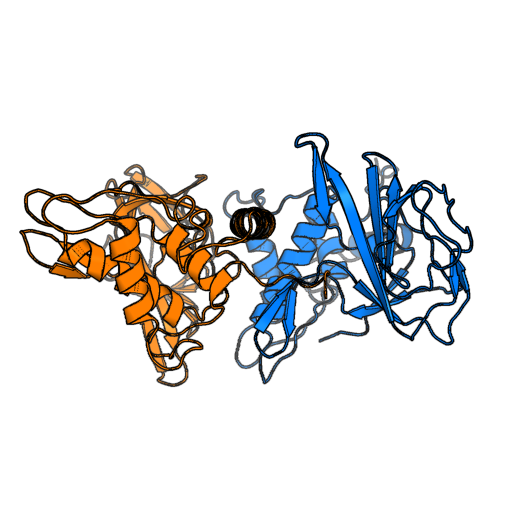402 351 LEU A C 1
ATOM 1243 O O . LEU A 1 82 ? 6.56893 -1.74303 -19.13181 1.000 13.97519 351 LEU A O 1
ATOM 1259 N N . ASN A 1 83 ? 6.37463 -3.84810 -18.40011 1.000 13.82063 352 ASN A N 1
ATOM 1260 C CA . ASN A 1 83 ? 7.79276 -3.98776 -18.10679 1.000 13.47066 352 ASN A CA 1
ATOM 1261 C C . ASN A 1 83 ? 8.52945 -5.00188 -18.98046 1.000 15.06019 352 ASN A C 1
ATOM 1262 O O . ASN A 1 83 ? 9.77577 -5.03795 -18.94821 1.000 16.94137 352 ASN A O 1
ATOM 1273 N N . GLY A 1 84 ? 7.83611 -5.80866 -19.77541 1.000 15.56602 353 GLY A N 1
ATOM 1274 C CA . GLY A 1 84 ? 8.53065 -6.72992 -20.66305 1.000 16.01953 353 GLY A CA 1
ATOM 1275 C C . GLY A 1 84 ? 9.06736 -7.93419 -19.92014 1.000 17.23298 353 GLY A C 1
ATOM 1276 O O . GLY A 1 84 ? 8.50702 -8.39981 -18.93410 1.000 18.23259 353 GLY A O 1
ATOM 1280 N N . LYS A 1 85 ? 10.19148 -8.44719 -20.43945 1.000 17.93043 354 LYS A N 1
ATOM 1281 C CA . LYS A 1 85 ? 10.81083 -9.65551 -19.90429 1.000 21.55875 354 LYS A CA 1
ATOM 1282 C C . LYS A 1 85 ? 12.32227 -9.56906 -20.05727 1.000 22.09277 354 LYS A C 1
ATOM 1283 O O . LYS A 1 85 ? 12.85390 -8.78208 -20.84733 1.000 21.54780 354 LYS A O 1
ATOM 1302 N N . LYS A 1 86 ? 13.00361 -10.38723 -19.25321 1.000 24.58230 355 LYS A N 1
ATOM 1303 C CA . LYS A 1 86 ? 14.44467 -10.50769 -19.34318 1.000 28.22258 355 LYS A CA 1
ATOM 1304 C C . LYS A 1 86 ? 14.86078 -10.90839 -20.76015 1.000 30.89597 355 LYS A C 1
ATOM 1305 O O . LYS A 1 86 ? 14.12127 -11.59255 -21.47226 1.000 32.99830 355 LYS A O 1
ATOM 1324 N N . PRO A 1 87 ? 16.05390 -10.50718 -21.19072 1.000 37.27797 356 PRO A N 1
ATOM 1325 C CA . PRO A 1 87 ? 17.02188 -9.67508 -20.46697 1.000 41.32384 356 PRO A CA 1
ATOM 1326 C C . PRO A 1 87 ? 16.76114 -8.19460 -20.70373 1.000 35.36972 356 PRO A C 1
ATOM 1327 O O . PRO A 1 87 ? 17.08333 -7.34203 -19.86991 1.000 40.55012 356 PRO A O 1
ATOM 1338 N N . ASP A 1 88 ? 16.18634 -7.86732 -21.86331 1.000 32.69374 357 ASP A N 1
ATOM 1339 C CA . ASP A 1 88 ? 16.01941 -6.48211 -22.29582 1.000 33.58411 357 ASP A CA 1
ATOM 1340 C C . ASP A 1 88 ? 14.59613 -6.07606 -21.95402 1.000 30.54700 357 ASP A C 1
ATOM 1341 O O . ASP A 1 88 ? 13.68488 -6.13146 -22.78292 1.000 26.96823 357 ASP A O 1
ATOM 1350 N N . TYR A 1 89 ? 14.41441 -5.68437 -20.70309 1.000 21.54344 358 TYR A N 1
ATOM 1351 C CA . TYR A 1 89 ? 13.11562 -5.25654 -20.22707 1.000 18.87520 358 TYR A CA 1
ATOM 1352 C C . TYR A 1 89 ? 12.67304 -4.00904 -20.99339 1.000 25.84823 358 TYR A C 1
ATOM 1353 O O . TYR A 1 89 ? 13.46608 -3.30226 -21.62955 1.000 26.54890 358 TYR A O 1
ATOM 1371 N N . GLN A 1 90 ? 11.38342 -3.75491 -20.93431 1.000 21.05577 359 GLN A N 1
ATOM 1372 C CA . GLN A 1 90 ? 10.79202 -2.56741 -21.51887 1.000 19.70060 359 GLN A CA 1
ATOM 1373 C C . GLN A 1 90 ? 10.33635 -1.66824 -20.38900 1.000 17.76758 359 GLN A C 1
ATOM 1374 O O . GLN A 1 90 ? 10.27462 -2.06113 -19.20627 1.000 19.59614 359 GLN A O 1
ATOM 1388 N N . LEU A 1 91 ? 9.96268 -0.44930 -20.73740 1.000 13.83963 360 LEU A N 1
ATOM 1389 C CA . LEU A 1 91 ? 9.32446 0.41007 -19.77127 1.000 13.18617 360 LEU A CA 1
ATOM 1390 C C . LEU A 1 91 ? 8.26966 1.24495 -20.47454 1.000 15.80840 360 LEU A C 1
ATOM 1391 O O . LEU A 1 91 ? 8.58810 2.19240 -21.19532 1.000 17.52249 360 LEU A O 1
ATOM 1407 N N . LYS A 1 92 ? 7.00844 0.92181 -20.20039 1.000 16.08918 361 LYS A N 1
ATOM 1408 C CA . LYS A 1 92 ? 5.89113 1.69238 -20.69370 1.000 17.08656 361 LYS A CA 1
ATOM 1409 C C . LYS A 1 92 ? 5.07732 2.16454 -19.50867 1.000 14.55619 361 LYS A C 1
ATOM 1410 O O . LYS A 1 92 ? 5.20883 1.66797 -18.38652 1.000 19.58977 361 LYS A O 1
ATOM 1429 N N . THR A 1 93 ? 4.22886 3.12064 -19.78785 1.000 14.31053 362 THR A N 1
ATOM 1430 C CA . THR A 1 93 ? 3.29697 3.61995 -18.81685 1.000 13.03082 362 THR A CA 1
ATOM 1431 C C . THR A 1 93 ? 1.92360 3.01901 -19.09659 1.000 12.55833 362 THR A C 1
ATOM 1432 O O . THR A 1 93 ? 1.60684 2.61479 -20.22016 1.000 13.40549 362 THR A O 1
ATOM 1443 N N . MET A 1 94 ? 1.08574 3.07456 -18.06894 1.000 12.70721 363 MET A N 1
ATOM 1444 C CA . MET A 1 94 ? -0.31273 2.70666 -18.20977 1.000 12.24259 363 MET A CA 1
ATOM 1445 C C . MET A 1 94 ? -0.99639 3.59272 -19.24181 1.000 13.10259 363 MET A C 1
ATOM 1446 O O . MET A 1 94 ? -1.82920 3.12227 -20.02689 1.000 16.11043 363 MET A O 1
ATOM 1460 N N . GLN A 1 95 ? -0.71672 4.90426 -19.23461 1.000 12.92331 364 GLN A N 1
ATOM 1461 C CA . GLN A 1 95 ? -1.31445 5.79056 -20.22138 1.000 15.18312 364 GLN A CA 1
ATOM 1462 C C . GLN A 1 95 ? -0.98447 5.33020 -21.64261 1.000 16.70092 364 GLN A C 1
ATOM 1463 O O . GLN A 1 95 ? -1.82191 5.41227 -22.55993 1.000 17.02805 364 GLN A O 1
ATOM 1477 N N A SER A 1 96 ? 0.24688 4.84659 -21.84903 0.538 15.48116 365 SER A N 1
ATOM 1478 N N B SER A 1 96 ? 0.23711 4.83213 -21.86371 0.462 15.35824 365 SER A N 1
ATOM 1479 C CA A SER A 1 96 ? 0.63634 4.38777 -23.17318 0.538 14.29987 365 SER A CA 1
ATOM 1480 C CA B SER A 1 96 ? 0.57501 4.42773 -23.22160 0.462 14.32690 365 SER A CA 1
ATOM 1481 C C A SER A 1 96 ? -0.19908 3.17849 -23.58564 0.538 14.30446 365 SER A C 1
ATOM 1482 C C B SER A 1 96 ? -0.17994 3.15461 -23.61442 0.462 14.31258 365 SER A C 1
ATOM 1483 O O A SER A 1 96 ? -0.74911 3.14196 -24.69364 0.538 15.65362 365 SER A O 1
ATOM 1484 O O B SER A 1 96 ? -0.65447 3.04614 -24.75067 0.462 16.17306 365 SER A O 1
ATOM 1499 N N . LEU A 1 97 ? -0.34020 2.19852 -22.68387 1.000 15.40873 366 LEU A N 1
ATOM 1500 C CA . LEU A 1 97 ? -1.15404 1.02816 -23.01285 1.000 15.65249 366 LEU A CA 1
ATOM 1501 C C . LEU A 1 97 ? -2.61938 1.43348 -23.26409 1.000 14.98357 366 LEU A C 1
ATOM 1502 O O . LEU A 1 97 ? -3.28943 0.90821 -24.16807 1.000 16.84245 366 LEU A O 1
ATOM 1518 N N . GLU A 1 98 ? -3.10948 2.37720 -22.49122 1.000 14.17703 367 GLU A N 1
ATOM 1519 C CA . GLU A 1 98 ? -4.50925 2.77899 -22.61867 1.000 16.62100 367 GLU A CA 1
ATOM 1520 C C . GLU A 1 98 ? -4.77367 3.51972 -23.91437 1.000 15.70252 367 GLU A C 1
ATOM 1521 O O . GLU A 1 98 ? -5.94033 3.66694 -24.29491 1.000 17.53367 367 GLU A O 1
ATOM 1533 N N . THR A 1 99 ? -3.75008 4.05069 -24.59655 1.000 15.18172 368 THR A N 1
ATOM 1534 C CA . THR A 1 99 ? -3.90537 4.77957 -25.82875 1.000 15.75193 368 THR A CA 1
ATOM 1535 C C . THR A 1 99 ? -3.44381 3.99744 -27.05637 1.000 16.43276 368 THR A C 1
ATOM 1536 O O . THR A 1 99 ? -3.50187 4.54481 -28.17772 1.000 23.05643 368 THR A O 1
ATOM 1547 N N . ASP A 1 100 ? -3.02502 2.74509 -26.86812 1.000 17.43517 369 ASP A N 1
ATOM 1548 C CA . ASP A 1 100 ? -2.59438 1.85327 -27.95896 1.000 20.54902 369 ASP A CA 1
ATOM 1549 C C . ASP A 1 100 ? -3.82601 1.13447 -28.50433 1.000 19.52914 369 ASP A C 1
ATOM 1550 O O . ASP A 1 100 ? -4.37985 0.26881 -27.81857 1.000 18.91812 369 ASP A O 1
ATOM 1559 N N . LYS A 1 101 ? -4.24135 1.49646 -29.71375 1.000 24.26692 370 LYS A N 1
ATOM 1560 C CA . LYS A 1 101 ? -5.52616 1.05154 -30.25075 1.000 20.94062 370 LYS A CA 1
ATOM 1561 C C . LYS A 1 101 ? -5.60546 -0.45852 -30.43022 1.000 26.96989 370 LYS A C 1
ATOM 1562 O O . LYS A 1 101 ? -6.71079 -0.99599 -30.49911 1.000 25.99453 370 LYS A O 1
ATOM 1581 N N . LYS A 1 102 ? -4.48050 -1.14833 -30.51245 1.000 22.34124 371 LYS A N 1
ATOM 1582 C CA . LYS A 1 102 ? -4.49637 -2.59576 -30.63007 1.000 22.54042 371 LYS A CA 1
ATOM 1583 C C . LYS A 1 102 ? -4.47301 -3.29094 -29.28643 1.000 26.51637 371 LYS A C 1
ATOM 1584 O O . LYS A 1 102 ? -4.70928 -4.50723 -29.23707 1.000 41.80833 371 LYS A O 1
ATOM 1603 N N . SER A 1 103 ? -4.19684 -2.56029 -28.20037 1.000 27.95590 372 SER A N 1
ATOM 1604 C CA . SER A 1 103 ? -3.93378 -3.16027 -26.90147 1.000 23.59154 372 SER A CA 1
ATOM 1605 C C . SER A 1 103 ? -5.22713 -3.66772 -26.25719 1.000 25.78040 372 SER A C 1
ATOM 1606 O O . SER A 1 103 ? -6.31623 -3.14766 -26.50048 1.000 26.50152 372 SER A O 1
ATOM 1614 N N . SER A 1 104 ? -5.08104 -4.67340 -25.38605 1.000 32.91593 373 SER A N 1
ATOM 1615 C CA . SER A 1 104 ? -6.20945 -5.09341 -24.55777 1.000 41.25510 373 SER A CA 1
ATOM 1616 C C . SER A 1 104 ? -6.66668 -3.96406 -23.63828 1.000 45.69733 373 SER A C 1
ATOM 1617 O O . SER A 1 104 ? -7.85351 -3.86962 -23.29366 1.000 33.35017 373 SER A O 1
ATOM 1625 N N . TYR A 1 105 ? -5.74427 -3.07522 -23.27130 1.000 20.90343 374 TYR A N 1
ATOM 1626 C CA . TYR A 1 105 ? -5.93878 -2.06723 -22.24129 1.000 18.83795 374 TYR A CA 1
ATOM 1627 C C . TYR A 1 105 ? -6.49063 -0.76946 -22.80852 1.000 18.10015 374 TYR A C 1
ATOM 1628 O O . TYR A 1 105 ? -6.61569 0.21174 -22.06952 1.000 19.89155 374 TYR A O 1
ATOM 1646 N N . PHE A 1 106 ? -6.82269 -0.74129 -24.09340 1.000 19.75425 375 PHE A N 1
ATOM 1647 C CA . PHE A 1 106 ? -7.18870 0.48460 -24.75081 1.000 17.59538 375 PHE A CA 1
ATOM 1648 C C . PHE A 1 106 ? -8.45463 1.08109 -24.14861 1.000 17.77130 375 PHE A C 1
ATOM 1649 O O . PHE A 1 106 ? -9.39790 0.35346 -23.80575 1.000 20.07736 375 PHE A O 1
ATOM 1666 N N . ILE A 1 107 ? -8.46496 2.40352 -24.04249 1.000 17.58833 376 ILE A N 1
ATOM 1667 C CA . ILE A 1 107 ? -9.65044 3.18274 -23.67131 1.000 17.67239 376 ILE A CA 1
ATOM 1668 C C . ILE A 1 107 ? -9.89330 4.22708 -24.75739 1.000 19.82187 376 ILE A C 1
ATOM 1669 O O . ILE A 1 107 ? -9.00733 5.02928 -25.06703 1.000 21.92397 376 ILE A O 1
ATOM 1685 N N . GLU A 1 108 ? -11.10858 4.22873 -25.32331 1.000 22.79275 377 GLU A N 1
ATOM 1686 C CA . GLU A 1 108 ? -11.48430 5.14792 -26.39057 1.000 28.15462 377 GLU A CA 1
ATOM 1687 C C . GLU A 1 108 ? -11.27186 6.59970 -25.95500 1.000 29.71206 377 GLU A C 1
ATOM 1688 O O . GLU A 1 108 ? -11.41551 6.94543 -24.77915 1.000 25.38648 377 GLU A O 1
ATOM 1700 N N . GLU A 1 109 ? -10.90752 7.44633 -26.91817 1.000 26.60134 378 GLU A N 1
ATOM 1701 C CA . GLU A 1 109 ? -10.47732 8.81436 -26.62630 1.000 32.39234 378 GLU A CA 1
ATOM 1702 C C . GLU A 1 109 ? -11.43713 9.56108 -25.70431 1.000 34.06274 378 GLU A C 1
ATOM 1703 O O . GLU A 1 109 ? -11.01326 10.15216 -24.70284 1.000 33.92990 378 GLU A O 1
ATOM 1715 N N . GLU A 1 110 ? -12.72794 9.60609 -26.05920 1.000 33.39552 379 GLU A N 1
ATOM 1716 C CA . GLU A 1 110 ? -13.68214 10.38577 -25.26632 1.000 36.19961 379 GLU A CA 1
ATOM 1717 C C . GLU A 1 110 ? -13.89187 9.77769 -23.87950 1.000 29.05196 379 GLU A C 1
ATOM 1718 O O . GLU A 1 110 ? -13.96286 10.50249 -22.88054 1.000 34.25822 379 GLU A O 1
ATOM 1730 N N . GLN A 1 111 ? -13.99255 8.45357 -23.79001 1.000 26.18368 380 GLN A N 1
ATOM 1731 C CA . GLN A 1 111 ? -14.13318 7.81565 -22.48998 1.000 27.98303 380 GLN A CA 1
ATOM 1732 C C . GLN A 1 111 ? -12.88586 8.02888 -21.63584 1.000 30.38351 380 GLN A C 1
ATOM 1733 O O . GLN A 1 111 ? -12.96922 8.09283 -20.40229 1.000 25.93102 380 GLN A O 1
ATOM 1747 N N . ALA A 1 112 ? -11.71688 8.11065 -22.27233 1.000 26.01261 381 ALA A N 1
ATOM 1748 C CA . ALA A 1 112 ? -10.47622 8.25915 -21.52124 1.000 26.20700 381 ALA A CA 1
ATOM 1749 C C . ALA A 1 112 ? -10.38576 9.64284 -20.88759 1.000 25.00903 381 ALA A C 1
ATOM 1750 O O . ALA A 1 112 ? -9.82685 9.78361 -19.79755 1.000 21.56641 381 ALA A O 1
ATOM 1757 N N . LYS A 1 113 ? -10.93820 10.66879 -21.54145 1.000 23.99653 382 LYS A N 1
ATOM 1758 C CA . LYS A 1 113 ? -10.94638 11.99531 -20.92791 1.000 26.68268 382 LYS A CA 1
ATOM 1759 C C . LYS A 1 113 ? -11.75037 11.96402 -19.63652 1.000 21.23729 382 LYS A C 1
ATOM 1760 O O . LYS A 1 113 ? -11.32637 12.50314 -18.61105 1.000 24.50648 382 LYS A O 1
ATOM 1779 N N . HIS A 1 114 ? -12.89212 11.29551 -19.66634 1.000 21.89120 383 HIS A N 1
ATOM 1780 C CA . HIS A 1 114 ? -13.74699 11.20246 -18.49093 1.000 24.16814 383 HIS A CA 1
ATOM 1781 C C . HIS A 1 114 ? -13.08044 10.37047 -17.41207 1.000 19.76647 383 HIS A C 1
ATOM 1782 O O . HIS A 1 114 ? -13.08453 10.73519 -16.23692 1.000 21.24114 383 HIS A O 1
ATOM 1796 N N . TYR A 1 115 ? -12.42195 9.28374 -17.80276 1.000 23.16240 384 TYR A N 1
ATOM 1797 C CA . TYR A 1 115 ? -11.74154 8.42293 -16.84477 1.000 18.40250 384 TYR A CA 1
ATOM 1798 C C . TYR A 1 115 ? -10.61954 9.16617 -16.13213 1.000 17.38722 384 TYR A C 1
ATOM 1799 O O . TYR A 1 115 ? -10.46624 9.05994 -14.91100 1.000 18.00590 384 TYR A O 1
ATOM 1817 N N . GLN A 1 116 ? -9.86140 9.97308 -16.86537 1.000 18.39536 385 GLN A N 1
ATOM 1818 C CA . GLN A 1 116 ? -8.80484 10.73736 -16.23347 1.000 23.03749 385 GLN A CA 1
ATOM 1819 C C . GLN A 1 116 ? -9.38007 11.81019 -15.30201 1.000 18.10742 385 GLN A C 1
ATOM 1820 O O . GLN A 1 116 ? -8.84072 12.03968 -14.20968 1.000 18.97600 385 GLN A O 1
ATOM 1834 N N . GLU A 1 117 ? -10.48203 12.43957 -15.69306 1.000 21.57058 386 GLU A N 1
ATOM 1835 C CA . GLU A 1 117 ? -11.06870 13.48163 -14.84609 1.000 25.13302 386 GLU A CA 1
ATOM 1836 C C . GLU A 1 117 ? -11.52687 12.89388 -13.52082 1.000 18.33735 386 GLU A C 1
ATOM 1837 O O . GLU A 1 117 ? -11.29688 13.49186 -12.47196 1.000 21.72454 386 GLU A O 1
ATOM 1849 N N . ILE A 1 118 ? -12.19828 11.73938 -13.56249 1.000 19.83261 387 ILE A N 1
ATOM 1850 C CA . ILE A 1 118 ? -12.69499 11.11084 -12.33661 1.000 19.92348 387 ILE A CA 1
ATOM 1851 C C . ILE A 1 118 ? -11.53211 10.60788 -11.48662 1.000 20.04633 387 ILE A C 1
ATOM 1852 O O . ILE A 1 118 ? -11.55777 10.68147 -10.24724 1.000 17.80388 387 ILE A O 1
ATOM 1868 N N . LYS A 1 119 ? -10.50010 10.04393 -12.12189 1.000 17.03290 388 LYS A N 1
ATOM 1869 C CA . LYS A 1 119 ? -9.33244 9.61790 -11.37546 1.000 17.99114 388 LYS A CA 1
ATOM 1870 C C . LYS A 1 119 ? -8.74854 10.79686 -10.60634 1.000 16.06478 388 LYS A C 1
ATOM 1871 O O . LYS A 1 119 ? -8.44794 10.67970 -9.42372 1.000 18.79427 388 LYS A O 1
ATOM 1890 N N . LYS A 1 120 ? -8.62916 11.95197 -11.25885 1.000 17.53427 389 LYS A N 1
ATOM 1891 C CA . LYS A 1 120 ? -8.09068 13.13363 -10.59408 1.000 22.53101 389 LYS A CA 1
ATOM 1892 C C . LYS A 1 120 ? -9.07638 13.71214 -9.57440 1.000 18.12393 389 LYS A C 1
ATOM 1893 O O . LYS A 1 120 ? -8.67262 14.06211 -8.45658 1.000 20.26347 389 LYS A O 1
ATOM 1912 N N . GLU A 1 121 ? -10.36590 13.75340 -9.89231 1.000 21.05231 390 GLU A N 1
ATOM 1913 C CA . GLU A 1 121 ? -11.31409 14.40974 -8.97895 1.000 23.76083 390 GLU A CA 1
ATOM 1914 C C . GLU A 1 121 ? -11.56107 13.57641 -7.71675 1.000 23.58227 390 GLU A C 1
ATOM 1915 O O . GLU A 1 121 ? -11.66550 14.12547 -6.59221 1.000 22.72080 390 GLU A O 1
ATOM 1927 N N . LEU A 1 122 ? -11.65471 12.24306 -7.85199 1.000 17.30956 391 LEU A N 1
ATOM 1928 C CA . LEU A 1 122 ? -12.01175 11.40735 -6.71162 1.000 18.26684 391 LEU A CA 1
ATOM 1929 C C . LEU A 1 122 ? -10.83723 10.66948 -6.10184 1.000 16.36017 391 LEU A 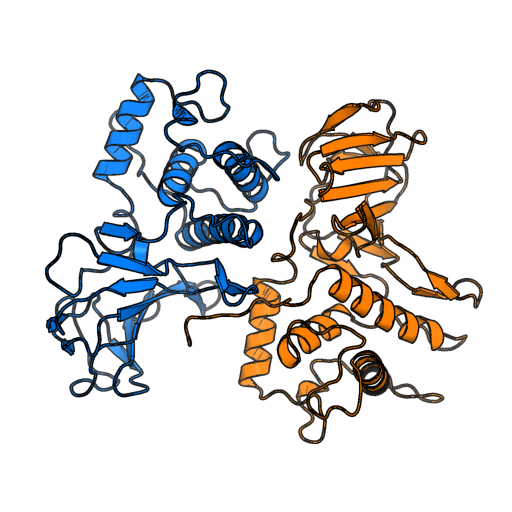C 1
ATOM 1930 O O . LEU A 1 122 ? -10.76530 10.53008 -4.87389 1.000 18.77138 391 LEU A O 1
ATOM 1946 N N . GLY A 1 123 ? -9.89238 10.17779 -6.91648 1.000 18.52884 392 GLY A N 1
ATOM 1947 C CA . GLY A 1 123 ? -8.76302 9.45238 -6.36563 1.000 15.76958 392 GLY A CA 1
ATOM 1948 C C . GLY A 1 123 ? -9.16627 8.34447 -5.41969 1.000 14.82885 392 GLY A C 1
ATOM 1949 O O . GLY A 1 123 ? -10.08559 7.57902 -5.67785 1.000 15.61187 392 GLY A O 1
ATOM 1953 N N . TYR A 1 124 ? -8.43823 8.24447 -4.28788 1.000 14.86677 393 TYR A N 1
ATOM 1954 C CA . TYR A 1 124 ? -8.78139 7.30558 -3.23389 1.000 13.14330 393 TYR A CA 1
ATOM 1955 C C . TYR A 1 124 ? -9.64833 7.94645 -2.15076 1.000 15.19561 393 TYR A C 1
ATOM 1956 O O . TYR A 1 124 ? -9.86161 7.33701 -1.09351 1.000 16.31188 393 TYR A O 1
ATOM 1974 N N . GLN A 1 125 ? -10.13820 9.14998 -2.36360 1.000 18.42801 394 GLN A N 1
ATOM 1975 C CA . GLN A 1 125 ? -10.81681 9.89163 -1.30105 1.000 16.13866 394 GLN A CA 1
ATOM 1976 C C . GLN A 1 125 ? -12.20899 9.34390 -0.96370 1.000 15.76777 394 GLN A C 1
ATOM 1977 O O . GLN A 1 125 ? -12.85978 9.84271 -0.02808 1.000 18.12331 394 GLN A O 1
ATOM 1991 N N . THR A 1 126 ? -12.69015 8.29676 -1.62977 1.000 13.93103 395 THR A N 1
ATOM 1992 C CA . THR A 1 126 ? -13.92380 7.63324 -1.26065 1.000 16.86937 395 THR A CA 1
ATOM 1993 C C . THR A 1 126 ? -13.69587 6.44610 -0.31438 1.000 18.68418 395 THR A C 1
ATOM 1994 O O . THR A 1 126 ? -14.65217 5.78288 0.10298 1.000 17.71866 395 THR A O 1
ATOM 2005 N N . LEU A 1 127 ? -12.44923 6.13926 0.04527 1.000 14.61701 396 LEU A N 1
ATOM 2006 C CA . LEU A 1 127 ? -12.20177 5.10259 1.03925 1.000 14.50227 396 LEU A CA 1
ATOM 2007 C C . LEU A 1 127 ? -12.67387 5.58162 2.40864 1.000 14.24486 396 LEU A C 1
ATOM 2008 O O . LEU A 1 127 ? -12.80097 6.77625 2.65800 1.000 17.05694 396 LEU A O 1
ATOM 2024 N N . ASP A 1 128 ? -12.94235 4.63346 3.31077 1.000 18.04614 397 ASP A N 1
ATOM 2025 C CA . ASP A 1 128 ? -13.34479 4.94322 4.66970 1.000 19.78832 397 ASP A CA 1
ATOM 2026 C C . ASP A 1 128 ? -12.14064 5.26528 5.55820 1.000 17.09503 397 ASP A C 1
ATOM 2027 O O . ASP A 1 128 ? -11.03215 4.81887 5.31460 1.000 17.69957 397 ASP A O 1
ATOM 2036 N N . ASP A 1 129 ? -12.38157 6.05678 6.61195 1.000 16.48361 398 ASP A N 1
ATOM 2037 C CA . ASP A 1 129 ? -11.39531 6.30065 7.66233 1.000 18.73529 398 ASP A CA 1
ATOM 2038 C C . ASP A 1 129 ? -10.11647 6.90130 7.06492 1.000 13.87303 398 ASP A C 1
ATOM 2039 O O . ASP A 1 129 ? -9.00775 6.40457 7.27071 1.000 16.20268 398 ASP A O 1
ATOM 2048 N N . LEU A 1 130 ? -10.29260 7.96321 6.31606 1.000 16.95600 399 LEU A N 1
ATOM 2049 C CA . LEU A 1 130 ? -9.16780 8.72360 5.78346 1.000 11.56355 399 LEU A CA 1
ATOM 2050 C C . LEU A 1 130 ? -8.36998 9.40713 6.90369 1.000 14.66497 399 LEU A C 1
ATOM 2051 O O . LEU A 1 130 ? -8.86833 9.67486 7.99682 1.000 19.46967 399 LEU A O 1
ATOM 2067 N N . LEU A 1 131 ? -7.10746 9.71093 6.59708 1.000 12.78944 400 LEU A N 1
ATOM 2068 C CA . LEU A 1 131 ? -6.15455 10.30426 7.52784 1.000 14.05842 400 LEU A CA 1
ATOM 2069 C C . LEU A 1 131 ? -5.78554 11.70787 7.07617 1.000 13.33444 400 LEU A C 1
ATOM 2070 O O . LEU A 1 131 ? -5.61734 11.94922 5.87783 1.000 17.03718 400 LEU A O 1
ATOM 2086 N N . SER A 1 132 ? -5.70320 12.61996 8.03913 1.000 12.16679 401 SER A N 1
ATOM 2087 C CA . SER A 1 132 ? -5.31176 13.98938 7.76594 1.000 13.08531 401 SER A CA 1
ATOM 2088 C C . SER A 1 132 ? -3.78571 14.09411 7.80595 1.000 14.14121 401 SER A C 1
ATOM 2089 O O . SER A 1 132 ? -3.10650 13.32689 8.50826 1.000 15.22729 401 SER A O 1
ATOM 2097 N N . PHE A 1 133 ? -3.25107 15.05590 7.07025 1.000 12.85074 402 PHE A N 1
ATOM 2098 C CA . PHE A 1 133 ? -1.81719 15.26391 7.13068 1.000 14.89356 402 PHE A CA 1
ATOM 2099 C C . PHE A 1 133 ? -1.43606 15.61890 8.56709 1.000 15.02970 402 PHE A C 1
ATOM 2100 O O . PHE A 1 133 ? -2.16606 16.34427 9.26050 1.000 16.56076 402 PHE A O 1
ATOM 2117 N N . PRO A 1 134 ? -0.26980 15.16569 9.03685 1.000 14.61182 403 PRO A N 1
ATOM 2118 C CA . PRO A 1 134 ? 0.19935 15.51894 10.38282 1.000 15.22914 403 PRO A CA 1
ATOM 2119 C C . PRO A 1 134 ? 1.00019 16.80428 10.41824 1.000 17.41583 403 PRO A C 1
ATOM 2120 O O . PRO A 1 134 ? 1.25457 17.32073 11.51693 1.000 17.47555 403 PRO A O 1
ATOM 2131 N N . VAL A 1 135 ? 1.38905 17.33420 9.26333 1.000 17.58049 404 VAL A N 1
ATOM 2132 C CA . VAL A 1 135 ? 2.14710 18.57823 9.15233 1.000 19.70107 404 VAL A CA 1
ATOM 2133 C C . VAL A 1 135 ? 1.54917 19.41752 8.02858 1.000 20.67463 404 VAL A C 1
ATOM 2134 O O . VAL A 1 135 ? 0.69877 18.95600 7.24138 1.000 18.78502 404 VAL A O 1
ATOM 2147 N N . LYS A 1 136 ? 1.98880 20.66304 7.94654 1.000 19.46827 405 LYS A N 1
ATOM 2148 C CA . LYS A 1 136 ? 1.46339 21.55579 6.91273 1.000 24.04509 405 LYS A CA 1
ATOM 2149 C C . LYS A 1 136 ? 2.15098 21.20417 5.59810 1.000 32.75845 405 LYS A C 1
ATOM 2150 O O . LYS A 1 136 ? 3.35243 21.40352 5.43929 1.000 26.12873 405 LYS A O 1
ATOM 2169 N N . THR A 1 137 ? 1.39647 20.66663 4.65102 1.000 23.83518 406 THR A N 1
ATOM 2170 C CA . THR A 1 137 ? 1.99821 20.20276 3.41588 1.000 24.62690 406 THR A CA 1
ATOM 2171 C C . THR A 1 137 ? 0.87706 19.90106 2.44641 1.000 21.19900 406 THR A C 1
ATOM 2172 O O . THR A 1 137 ? -0.28838 19.74391 2.84662 1.000 23.88122 406 THR A O 1
ATOM 2183 N N . ASP A 1 138 ? 1.23425 19.82630 1.17066 1.000 19.92419 407 ASP A N 1
ATOM 2184 C CA . ASP A 1 138 ? 0.30354 19.41660 0.13733 1.000 24.22245 407 ASP A CA 1
ATOM 2185 C C . ASP A 1 138 ? 0.47867 17.95310 -0.24283 1.000 15.89364 407 ASP A C 1
ATOM 2186 O O . ASP A 1 138 ? -0.38702 17.37705 -0.94023 1.000 17.03990 407 ASP A O 1
ATOM 2195 N N . ALA A 1 139 ? 1.56878 17.30517 0.19378 1.000 16.58784 408 ALA A N 1
ATOM 2196 C CA . ALA A 1 139 ? 1.81064 15.90326 -0.12707 1.000 16.27125 408 ALA A CA 1
ATOM 2197 C C . ALA A 1 139 ? 2.85799 15.33335 0.82967 1.000 16.88324 408 ALA A C 1
ATOM 2198 O O . ALA A 1 139 ? 3.87995 15.96969 1.10053 1.000 20.42789 408 ALA A O 1
ATOM 2205 N N . LEU A 1 140 ? 2.64788 14.10998 1.28526 1.000 13.46736 409 LEU A N 1
ATOM 2206 C CA . LEU A 1 140 ? 3.69754 13.42227 2.03878 1.000 15.13114 409 LEU A CA 1
ATOM 2207 C C . LEU A 1 140 ? 4.66105 12.79647 1.06862 1.000 14.47094 409 LEU A C 1
ATOM 2208 O O . LEU A 1 140 ? 4.26143 12.07232 0.16592 1.000 15.33684 409 LEU A O 1
ATOM 2224 N N . ILE A 1 141 ? 5.94538 13.03051 1.30028 1.000 11.65360 410 ILE A N 1
ATOM 2225 C CA . ILE A 1 141 ? 7.00884 12.44516 0.50452 1.000 11.61499 410 ILE A CA 1
ATOM 2226 C C . ILE A 1 141 ? 7.30164 11.06077 1.05767 1.000 12.23833 410 ILE A C 1
ATOM 2227 O O . ILE A 1 141 ? 7.76005 10.91055 2.19833 1.000 12.86753 410 ILE A O 1
ATOM 2243 N N . VAL A 1 142 ? 7.01505 10.03348 0.26852 1.000 11.57775 411 VAL A N 1
ATOM 2244 C CA . VAL A 1 142 ? 7.11475 8.63615 0.71724 1.000 10.91642 411 VAL A CA 1
ATOM 2245 C C . VAL A 1 142 ? 8.43840 8.10493 0.18237 1.000 14.01456 411 VAL A C 1
ATOM 2246 O O . VAL A 1 142 ? 8.56809 7.87559 -1.02673 1.000 12.76658 411 VAL A O 1
ATOM 2259 N N . ASN A 1 143 ? 9.42864 7.85497 1.06046 1.000 12.04158 412 ASN A N 1
ATOM 2260 C CA . ASN A 1 143 ? 10.67775 7.30832 0.57567 1.000 12.52889 412 ASN A CA 1
ATOM 2261 C C . ASN A 1 143 ? 10.76703 5.79702 0.72907 1.000 13.01228 412 ASN A C 1
ATOM 2262 O O . ASN A 1 143 ? 11.70734 5.17855 0.21631 1.000 14.67677 412 ASN A O 1
ATOM 2273 N N . LYS A 1 144 ? 9.77799 5.14278 1.35427 1.000 11.91902 413 LYS A N 1
ATOM 2274 C CA . LYS A 1 144 ? 9.72114 3.69903 1.32117 1.000 10.27791 413 LYS A CA 1
ATOM 2275 C C . LYS A 1 144 ? 8.24737 3.34080 1.24411 1.000 10.59216 413 LYS A C 1
ATOM 2276 O O . LYS A 1 144 ? 7.50551 3.58507 2.20808 1.000 11.53343 413 LYS A O 1
ATOM 2295 N N . ARG A 1 145 ? 7.81069 2.81961 0.09002 1.000 10.12927 414 ARG A N 1
ATOM 2296 C CA . ARG A 1 145 ? 6.40599 2.52649 -0.10335 1.000 9.63104 414 ARG A CA 1
ATOM 2297 C C . ARG A 1 145 ? 6.04912 1.19036 0.54679 1.000 9.50948 414 ARG A C 1
ATOM 2298 O O . ARG A 1 145 ? 6.89340 0.40416 0.96698 1.000 11.14588 414 ARG A O 1
ATOM 2319 N N . TYR A 1 146 ? 4.74337 0.96325 0.62802 1.000 9.29845 415 TYR A N 1
ATOM 2320 C CA . TYR A 1 146 ? 4.21384 -0.27799 1.18373 1.000 11.24804 415 TYR A CA 1
ATOM 2321 C C . TYR A 1 146 ? 4.44807 -1.45712 0.24962 1.000 10.54067 415 TYR A C 1
ATOM 2322 O O . TYR A 1 146 ? 4.33539 -1.34724 -0.97342 1.000 11.09297 415 TYR A O 1
ATOM 2340 N N . GLY A 1 147 ? 4.71110 -2.63251 0.84435 1.000 10.07687 416 GLY A N 1
ATOM 2341 C CA . GLY A 1 147 ? 4.71043 -3.87245 0.11045 1.000 11.07703 416 GLY A CA 1
ATOM 2342 C C . GLY A 1 147 ? 6.08107 -4.51556 -0.00472 1.000 10.22100 416 GLY A C 1
ATOM 2343 O O . GLY A 1 147 ? 6.98971 -4.25741 0.77914 1.000 11.49200 416 GLY A O 1
ATOM 2347 N N . TYR A 1 148 ? 6.21933 -5.33425 -1.03591 1.000 9.28007 417 TYR A N 1
ATOM 2348 C CA . TYR A 1 148 ? 7.46022 -6.07089 -1.21683 1.000 10.59564 417 TYR A CA 1
ATOM 2349 C C . TYR A 1 148 ? 8.56961 -5.21834 -1.81685 1.000 9.76963 417 TYR A C 1
ATOM 2350 O O . TYR A 1 148 ? 8.32680 -4.33577 -2.65478 1.000 13.03752 417 TYR A O 1
ATOM 2368 N N . ASP A 1 149 ? 9.80877 -5.56647 -1.50068 1.000 12.09126 418 ASP A N 1
ATOM 2369 C CA . ASP A 1 149 ? 10.96421 -5.03655 -2.20967 1.000 13.42623 418 ASP A CA 1
ATOM 2370 C C . ASP A 1 149 ? 12.09817 -6.00962 -1.98254 1.000 14.73793 418 ASP A C 1
ATOM 2371 O O . ASP A 1 149 ? 11.95407 -6.95780 -1.20124 1.000 14.28755 418 ASP A O 1
ATOM 2380 N N . LYS A 1 150 ? 13.21900 -5.73926 -2.61417 1.000 15.29436 419 LYS A N 1
ATOM 2381 C CA . LYS A 1 150 ? 14.46578 -6.44147 -2.31807 1.000 18.16523 419 LYS A CA 1
ATOM 2382 C C . LYS A 1 150 ? 15.27021 -5.58591 -1.34434 1.000 23.02614 419 LYS A C 1
ATOM 2383 O O . LYS A 1 150 ? 15.46659 -4.38852 -1.58424 1.000 23.15394 419 LYS A O 1
ATOM 2402 N N . SER A 1 151 ? 15.71064 -6.19044 -0.23965 1.000 21.18155 420 SER A N 1
ATOM 2403 C CA . SER A 1 151 ? 16.61021 -5.51046 0.69520 1.000 26.71729 420 SER A CA 1
ATOM 2404 C C . SER A 1 151 ? 17.66952 -6.49651 1.14339 1.000 35.98738 420 SER A C 1
ATOM 2405 O O . SER A 1 151 ? 17.32924 -7.57394 1.64008 1.000 29.01912 420 SER A O 1
ATOM 2413 N N . LYS A 1 152 ? 18.94523 -6.11859 0.97050 1.000 34.35028 421 LYS A N 1
ATOM 2414 C CA . LYS A 1 152 ? 20.08082 -7.02090 1.19972 1.000 44.71566 421 LYS A CA 1
ATOM 2415 C C . LYS A 1 152 ? 19.99496 -8.25045 0.30077 1.000 31.11517 421 LYS A C 1
ATOM 2416 O O . LYS A 1 152 ? 20.25643 -9.38165 0.72467 1.000 32.79469 421 LYS A O 1
ATOM 2435 N N . GLU A 1 153 ? 19.59133 -8.03581 -0.94817 1.000 37.81382 422 GLU A N 1
ATOM 2436 C CA . GLU A 1 153 ? 19.42056 -9.09933 -1.92921 1.000 35.61254 422 GLU A CA 1
ATOM 2437 C C . GLU A 1 153 ? 18.27860 -10.04895 -1.57810 1.000 27.41037 422 GLU A C 1
ATOM 2438 O O . GLU A 1 153 ? 18.20500 -11.14230 -2.13590 1.000 32.97778 422 GLU A O 1
ATOM 2450 N N . LYS A 1 154 ? 17.37089 -9.66518 -0.65814 1.000 22.06512 423 LYS A N 1
ATOM 2451 C CA . LYS A 1 154 ? 16.37032 -10.59690 -0.15937 1.000 18.73441 423 LYS A CA 1
ATOM 2452 C C . LYS A 1 154 ? 14.98824 -9.97121 -0.25953 1.000 15.62140 423 LYS A C 1
ATOM 2453 O O . LYS A 1 154 ? 14.81833 -8.78474 0.00105 1.000 17.74854 423 LYS A O 1
ATOM 2472 N N . LEU A 1 155 ? 14.01376 -10.78372 -0.61749 1.000 14.63841 424 LEU A N 1
ATOM 2473 C CA . LEU A 1 155 ? 12.62073 -10.34966 -0.64768 1.000 12.46421 424 LEU A CA 1
ATOM 2474 C C . LEU A 1 155 ? 12.09018 -10.08947 0.75282 1.000 15.29180 424 LEU A C 1
ATOM 2475 O O . LEU A 1 155 ? 12.23609 -10.91650 1.65449 1.000 16.43830 424 LEU A O 1
ATOM 2491 N N . THR A 1 156 ? 11.43367 -8.93949 0.94385 1.000 13.29615 425 THR A N 1
ATOM 2492 C CA . THR A 1 156 ? 11.00133 -8.47299 2.23260 1.000 13.38108 425 THR A CA 1
ATOM 2493 C C . THR A 1 156 ? 9.67362 -7.74325 2.04525 1.000 13.07807 425 THR A C 1
ATOM 2494 O O . THR A 1 156 ? 9.49775 -7.05415 1.04263 1.000 15.42711 425 THR A O 1
ATOM 2505 N N . LEU A 1 157 ? 8.76064 -7.86493 2.98444 1.000 12.08258 426 LEU A N 1
ATOM 2506 C CA . LEU A 1 157 ? 7.47186 -7.19043 2.92853 1.000 13.09496 426 LEU A CA 1
ATOM 2507 C C . LEU A 1 157 ? 7.44982 -6.06754 3.95043 1.000 19.55266 426 LEU A C 1
ATOM 2508 O O . LEU A 1 157 ? 7.71900 -6.27168 5.12702 1.000 17.62039 426 LEU A O 1
ATOM 2524 N N . TYR A 1 158 ? 7.14887 -4.87032 3.50719 1.000 12.84456 427 TYR A N 1
ATOM 2525 C CA . TYR A 1 158 ? 7.13403 -3.70485 4.38325 1.000 10.99001 427 TYR A CA 1
ATOM 2526 C C . TYR A 1 158 ? 5.68584 -3.31966 4.60315 1.000 11.03807 427 TYR A C 1
ATOM 2527 O O . TYR A 1 158 ? 5.01272 -2.85514 3.67260 1.000 12.56952 427 TYR A O 1
ATOM 2545 N N . GLN A 1 159 ? 5.22678 -3.47514 5.83542 1.000 11.72366 428 GLN A N 1
ATOM 2546 C CA . GLN A 1 159 ? 3.81548 -3.29340 6.14929 1.000 11.01435 428 GLN A CA 1
ATOM 2547 C C . GLN A 1 159 ? 3.49097 -1.90421 6.65783 1.000 12.53995 428 GLN A C 1
ATOM 2548 O O . GLN A 1 159 ? 2.70053 -1.72114 7.58128 1.000 12.31980 428 GLN A O 1
ATOM 2562 N N . GLY A 1 160 ? 4.00934 -0.88688 5.95817 1.000 10.88048 429 GLY A N 1
ATOM 2563 C CA . GLY A 1 160 ? 3.75544 0.50277 6.26367 1.000 10.53805 429 GLY A CA 1
ATOM 2564 C C . GLY A 1 160 ? 4.42693 1.35460 5.21356 1.000 9.64936 429 GLY A C 1
ATOM 2565 O O . GLY A 1 160 ? 4.76905 0.86856 4.12772 1.000 10.51592 429 GLY A O 1
ATOM 2569 N N . ILE A 1 161 ? 4.56167 2.63966 5.51943 1.000 11.33292 430 ILE A N 1
ATOM 2570 C CA . ILE A 1 161 ? 5.25193 3.57244 4.64791 1.000 9.96595 430 ILE A CA 1
ATOM 2571 C C . ILE A 1 161 ? 6.19063 4.39795 5.51155 1.000 10.27072 430 ILE A C 1
ATOM 2572 O O . ILE A 1 161 ? 5.90049 4.67187 6.67699 1.000 11.20732 430 ILE A O 1
ATOM 2588 N N . ASP A 1 162 ? 7.32825 4.77247 4.91947 1.000 10.38531 431 ASP A N 1
ATOM 2589 C CA . ASP A 1 162 ? 8.23542 5.76010 5.49751 1.000 10.73409 431 ASP A CA 1
ATOM 2590 C C . ASP A 1 162 ? 8.05099 7.09221 4.78854 1.000 12.29087 431 ASP A C 1
ATOM 2591 O O . ASP A 1 162 ? 8.10072 7.12320 3.55319 1.000 12.47405 431 ASP A O 1
ATOM 2600 N N . VAL A 1 163 ? 7.92084 8.18285 5.56040 1.000 11.66104 432 VAL A N 1
ATOM 2601 C CA . VAL A 1 163 ? 7.68818 9.51944 5.04287 1.000 13.37755 432 VAL A CA 1
ATOM 2602 C C . VAL A 1 163 ? 8.79004 10.45004 5.55387 1.000 13.55237 432 VAL A C 1
ATOM 2603 O O . VAL A 1 163 ? 9.28491 10.31422 6.67848 1.000 14.64076 432 VAL A O 1
ATOM 2616 N N . LEU A 1 164 ? 9.14402 11.42851 4.72716 1.000 12.59109 433 LEU A N 1
ATOM 2617 C CA . LEU A 1 164 ? 10.13743 12.40259 5.06574 1.000 12.37784 433 LEU A CA 1
ATOM 2618 C C . LEU A 1 164 ? 9.45852 13.58748 5.72874 1.000 18.31862 433 LEU A C 1
ATOM 2619 O O . LEU A 1 164 ? 8.53250 14.18807 5.16970 1.000 18.36383 433 LEU A O 1
ATOM 2635 N N . ILE A 1 165 ? 9.92806 13.95320 6.92125 1.000 15.18860 434 ILE A N 1
ATOM 2636 C CA . ILE A 1 165 ? 9.40510 15.11993 7.62739 1.000 16.98799 434 ILE A CA 1
ATOM 2637 C C . ILE A 1 165 ? 10.62751 15.95311 7.99139 1.000 19.65950 434 ILE A C 1
ATOM 2638 O O . ILE A 1 165 ? 11.42097 15.55082 8.85611 1.000 25.60166 434 ILE A O 1
ATOM 2654 N N . GLU A 1 166 ? 10.76894 17.10672 7.35961 1.000 24.06315 435 GLU A N 1
ATOM 2655 C CA . GLU A 1 166 ? 11.90883 17.97937 7.62651 1.000 29.42154 435 GLU A CA 1
ATOM 2656 C C . GLU A 1 166 ? 11.76307 18.70568 8.96512 1.000 31.08171 435 GLU A C 1
ATOM 2657 O O . GLU A 1 166 ? 10.65793 18.96213 9.43802 1.000 25.60935 435 GLU A O 1
ATOM 2669 N N . ASP A 1 167 ? 12.90747 19.00428 9.57960 1.000 28.26969 436 ASP A N 1
ATOM 2670 C CA . ASP A 1 167 ? 13.07437 20.06290 10.58325 1.000 32.01322 436 ASP A CA 1
ATOM 2671 C C . ASP A 1 167 ? 12.22554 19.88192 11.84322 1.000 40.18041 436 ASP A C 1
ATOM 2672 O O . ASP A 1 167 ? 11.80325 20.86746 12.46677 1.000 36.11579 436 ASP A O 1
ATOM 2681 N N . ASN A 1 168 ? 12.02016 18.64014 12.27365 1.000 31.47729 437 ASN A N 1
ATOM 2682 C CA . ASN A 1 168 ? 11.32164 18.35561 13.53161 1.000 31.93154 437 ASN A CA 1
ATOM 2683 C C . ASN A 1 168 ? 9.98732 19.10054 13.61790 1.000 30.00378 437 ASN A C 1
ATOM 2684 O O . ASN A 1 168 ? 9.62473 19.64184 14.67059 1.000 30.18859 437 ASN A O 1
ATOM 2695 N N . GLN A 1 169 ? 9.26098 19.15618 12.49936 1.000 30.80494 438 GLN A N 1
ATOM 2696 C CA . GLN A 1 169 ? 8.03417 19.94727 12.45328 1.000 41.57840 438 GLN A CA 1
ATOM 2697 C C . GLN A 1 169 ? 7.05593 19.46773 13.53038 1.000 28.92648 438 GLN A C 1
ATOM 2698 O O . GLN A 1 169 ? 6.97949 18.27519 13.83746 1.000 28.80146 438 GLN A O 1
ATOM 2712 N N . PRO A 1 170 ? 6.27639 20.37607 14.11343 1.000 25.04183 439 PRO A N 1
ATOM 2713 C CA . PRO A 1 170 ? 5.23232 19.93854 15.04248 1.000 27.02359 439 PRO A CA 1
ATOM 2714 C C . PRO A 1 170 ? 4.31208 18.95944 14.33318 1.000 25.49491 439 PRO A C 1
ATOM 2715 O O . PRO A 1 170 ? 3.83883 19.22412 13.21825 1.000 22.12586 439 PRO A O 1
ATOM 2726 N N . PHE A 1 171 ? 4.06266 17.83649 14.99157 1.000 21.13810 440 PHE A N 1
ATOM 2727 C CA . PHE A 1 171 ? 3.37513 16.69426 14.40272 1.000 16.39012 440 PHE A CA 1
ATOM 2728 C C . PHE A 1 171 ? 2.04128 16.50980 15.10577 1.000 18.13286 440 PHE A C 1
ATOM 2729 O O . PHE A 1 171 ? 1.97512 16.32933 16.31043 1.000 19.25202 440 PHE A O 1
ATOM 2746 N N . HIS A 1 172 ? 0.96530 16.56710 14.31822 1.000 17.16939 441 HIS A N 1
ATOM 2747 C CA . HIS A 1 172 ? -0.39791 16.47110 14.82309 1.000 18.55208 441 HIS A CA 1
ATOM 2748 C C . HIS A 1 172 ? -0.99663 15.13208 14.41890 1.000 14.14363 441 HIS A C 1
ATOM 2749 O O . HIS A 1 172 ? -0.62520 14.54851 13.40326 1.000 16.66773 441 HIS A O 1
ATOM 2763 N N . SER A 1 173 ? -1.94084 14.65248 15.21998 1.000 16.18721 442 SER A N 1
ATOM 2764 C CA . SER A 1 173 ? -2.52230 13.35946 14.96047 1.000 15.72145 442 SER A CA 1
ATOM 2765 C C . SER A 1 173 ? -3.25221 13.35766 13.62353 1.000 16.36233 442 SER A C 1
ATOM 2766 O O . SER A 1 173 ? -4.13564 14.22057 13.40202 1.000 17.28543 442 SER A O 1
ATOM 2774 N N . PRO A 1 174 ? -2.99642 12.37473 12.76625 1.000 14.67548 443 PRO A N 1
ATOM 2775 C CA . PRO A 1 174 ? -3.83715 12.14465 11.57705 1.000 13.71244 443 PRO A CA 1
ATOM 2776 C C . PRO A 1 174 ? -5.23248 11.61855 11.87170 1.000 16.92300 443 PRO A C 1
ATOM 2777 O O . PRO A 1 174 ? -6.05409 11.60183 10.94499 1.000 18.53256 443 PRO A O 1
ATOM 2788 N N . MET A 1 175 ? -5.52761 11.16100 13.08341 1.000 15.19903 444 MET A N 1
ATOM 2789 C CA . MET A 1 175 ? -6.79929 10.47317 13.31464 1.000 20.38119 444 MET A CA 1
ATOM 2790 C C . MET A 1 175 ? -7.34932 10.71361 14.71332 1.000 22.08827 444 MET A C 1
ATOM 2791 O O . MET A 1 175 ? -6.61256 11.00815 15.66648 1.000 19.06007 444 MET A O 1
ATOM 2805 N N A ASN A 1 176 ? -8.68360 10.60638 14.81210 0.475 22.23675 445 ASN A N 1
ATOM 2806 N N B ASN A 1 176 ? -8.67183 10.58843 14.83013 0.525 22.23182 445 ASN A N 1
ATOM 2807 C CA A ASN A 1 176 ? -9.37377 10.54881 16.08735 0.475 24.44063 445 ASN A CA 1
ATOM 2808 C CA B ASN A 1 176 ? -9.34102 10.58717 16.11805 0.525 24.33141 445 ASN A CA 1
ATOM 2809 C C A ASN A 1 176 ? -9.23762 9.13937 16.65392 0.475 20.66684 445 ASN A C 1
ATOM 2810 C C B ASN A 1 176 ? -9.31461 9.16794 16.67879 0.525 20.70888 445 ASN A C 1
ATOM 2811 O O A ASN A 1 176 ? -9.38256 8.14715 15.93150 0.475 25.01159 445 ASN A O 1
ATOM 2812 O O B ASN A 1 176 ? -9.61254 8.20094 15.96541 0.525 24.84498 445 ASN A O 1
ATOM 2833 N N . GLY A 1 177 ? -8.93411 9.04223 17.94053 1.000 21.15985 446 GLY A N 1
ATOM 2834 C CA . GLY A 1 177 ? -8.91794 7.74336 18.56592 1.000 25.25092 446 GLY A CA 1
ATOM 2835 C C . GLY A 1 177 ? -8.26968 7.81537 19.92445 1.000 24.43269 446 GLY A C 1
ATOM 2836 O O . GLY A 1 177 ? -7.93354 8.88611 20.43268 1.000 25.14335 446 GLY A O 1
ATOM 2840 N N . GLN A 1 178 ? -8.10933 6.63763 20.51084 1.000 19.90215 447 GLN A N 1
ATOM 2841 C CA . GLN A 1 178 ? -7.50707 6.51671 21.82569 1.000 24.08428 447 GLN A CA 1
ATOM 2842 C C . GLN A 1 178 ? -6.08781 5.98210 21.66522 1.000 18.58756 447 GLN A C 1
ATOM 2843 O O . GLN A 1 178 ? -5.84663 5.07977 20.88810 1.000 18.62077 447 GLN A O 1
ATOM 2857 N N . ILE A 1 179 ? -5.15793 6.53906 22.43930 1.000 23.29011 448 ILE A N 1
ATOM 2858 C CA . ILE A 1 179 ? -3.81170 5.96423 22.49598 1.000 19.08953 448 ILE A CA 1
ATOM 2859 C C . ILE A 1 179 ? -3.88160 4.67018 23.27747 1.000 21.10252 448 ILE A C 1
ATOM 2860 O O . ILE A 1 179 ? -4.20432 4.67383 24.47683 1.000 25.49795 448 ILE A O 1
ATOM 2876 N N . VAL A 1 180 ? -3.57383 3.56226 22.61093 1.000 21.49143 449 VAL A N 1
ATOM 2877 C CA . VAL A 1 180 ? -3.66193 2.23608 23.22742 1.000 19.58231 449 VAL A CA 1
ATOM 2878 C C . VAL A 1 180 ? -2.31361 1.63969 23.57531 1.000 28.52964 449 VAL A C 1
ATOM 2879 O O . VAL A 1 180 ? -2.26674 0.67160 24.34784 1.000 29.03333 449 VAL A O 1
ATOM 2892 N N . SER A 1 181 ? -1.21884 2.18726 23.06752 1.000 22.35724 450 SER A N 1
ATOM 2893 C CA . SER A 1 181 ? 0.10121 1.65482 23.36876 1.000 19.75653 450 SER A CA 1
ATOM 2894 C C . SER A 1 181 ? 1.11256 2.77551 23.21541 1.000 30.83346 450 SER A C 1
ATOM 2895 O O . SER A 1 181 ? 1.06880 3.52842 22.23698 1.000 22.82968 450 SER A O 1
ATOM 2903 N N . VAL A 1 182 ? 1.99158 2.90799 24.20434 1.000 27.04104 451 VAL A N 1
ATOM 2904 C CA . VAL A 1 182 ? 3.14754 3.79777 24.11267 1.000 28.89168 451 VAL A CA 1
ATOM 2905 C C . VAL A 1 182 ? 4.35612 2.94276 24.47434 1.000 30.46170 451 VAL A C 1
ATOM 2906 O O . VAL A 1 182 ? 4.82755 2.97774 25.62630 1.000 28.99315 451 VAL A O 1
ATOM 2919 N N . PRO A 1 183 ? 4.85250 2.13939 23.54041 1.000 27.73668 452 PRO A N 1
ATOM 2920 C CA . PRO A 1 183 ? 5.87926 1.14273 23.89273 1.000 57.65297 452 PRO A CA 1
ATOM 2921 C C . PRO A 1 183 ? 7.20700 1.76348 24.26983 1.000 46.00141 452 PRO A C 1
ATOM 2922 O O . PRO A 1 183 ? 7.93128 1.21890 25.11430 1.000 45.75058 452 PRO A O 1
ATOM 2933 N N . ASP A 1 184 ? 7.55794 2.87399 23.63991 1.000 38.21012 453 ASP A N 1
ATOM 2934 C CA . ASP A 1 184 ? 8.83095 3.53345 23.86139 1.000 33.61841 453 ASP A CA 1
ATOM 2935 C C . ASP A 1 184 ? 8.64471 5.00598 23.55028 1.000 33.39298 453 ASP A C 1
ATOM 2936 O O . ASP A 1 184 ? 7.53937 5.45961 23.21982 1.000 30.05370 453 ASP A O 1
ATOM 2945 N N . THR A 1 185 ? 9.74140 5.74970 23.62585 1.000 28.38635 454 THR A N 1
ATOM 2946 C CA . THR A 1 185 ? 9.69613 7.20225 23.58866 1.000 34.70447 454 THR A CA 1
ATOM 2947 C C . THR A 1 185 ? 9.38475 7.75393 22.20859 1.000 32.94417 454 THR A C 1
ATOM 2948 O O . THR A 1 185 ? 9.20053 8.98014 22.07156 1.000 29.35217 454 THR A O 1
ATOM 2959 N N . GLU A 1 186 ? 9.32190 6.88115 21.20327 1.000 24.47648 455 GLU A N 1
ATOM 2960 C CA . GLU A 1 186 ? 9.15633 7.30419 19.81707 1.000 30.33995 455 GLU A CA 1
ATOM 2961 C C . GLU A 1 186 ? 8.13449 6.44780 19.06405 1.000 30.68389 455 GLU A C 1
ATOM 2962 O O . GLU A 1 186 ? 8.21768 6.33280 17.84196 1.000 26.41947 455 GLU A O 1
ATOM 2974 N N . THR A 1 187 ? 7.20466 5.79324 19.75578 1.000 21.13285 456 THR A N 1
ATOM 2975 C CA . THR A 1 187 ? 6.22023 4.95627 19.09188 1.000 22.32830 456 THR A CA 1
ATOM 2976 C C . THR A 1 187 ? 4.88488 5.10770 19.80228 1.000 23.51103 456 THR A C 1
ATOM 2977 O O . THR A 1 187 ? 4.81060 5.07109 21.01933 1.000 20.02721 456 THR A O 1
ATOM 2988 N N . LEU A 1 188 ? 3.83156 5.31365 19.04230 1.000 19.19339 457 LEU A N 1
ATOM 2989 C CA . LEU A 1 188 ? 2.49932 5.33161 19.61782 1.000 16.19787 457 LEU A CA 1
ATOM 2990 C C . LEU A 1 188 ? 1.55180 4.58900 18.68890 1.000 15.79281 457 LEU A C 1
ATOM 2991 O O . LEU A 1 188 ? 1.78557 4.46396 17.46952 1.000 15.83129 457 LEU A O 1
ATOM 3007 N N . VAL A 1 189 ? 0.49901 4.04056 19.28681 1.000 16.94205 458 VAL A N 1
ATOM 3008 C CA . VAL A 1 189 ? -0.55786 3.34757 18.56563 1.000 15.56150 458 VAL A CA 1
ATOM 3009 C C . VAL A 1 189 ? -1.85015 4.03613 18.94425 1.000 15.56271 458 VAL A C 1
ATOM 3010 O O . VAL A 1 189 ? -2.17120 4.14872 20.14305 1.000 17.65263 458 VAL A O 1
ATOM 3023 N N . ILE A 1 190 ? -2.58917 4.52197 17.93630 1.000 14.60120 459 ILE A N 1
ATOM 3024 C CA . ILE A 1 190 ? -3.86983 5.17224 18.10643 1.000 16.57683 459 ILE A CA 1
ATOM 3025 C C . ILE A 1 190 ? -4.92583 4.25881 17.50376 1.000 15.61980 459 ILE A C 1
ATOM 3026 O O . ILE A 1 190 ? -4.80584 3.81662 16.35850 1.000 15.44323 459 ILE A O 1
ATOM 3042 N N . GLU A 1 191 ? -6.00282 4.00988 18.26751 1.000 20.88510 460 GLU A N 1
ATOM 3043 C CA . GLU A 1 191 ? -7.01892 3.06157 17.82596 1.000 17.24070 460 GLU A CA 1
ATOM 3044 C C . GLU A 1 191 ? -8.39561 3.68144 17.93128 1.000 20.69522 460 GLU A C 1
ATOM 3045 O O . GLU A 1 191 ? -8.71962 4.30779 18.93317 1.000 22.09571 460 GLU A O 1
ATOM 3057 N N . LYS A 1 192 ? -9.17521 3.53065 16.86887 1.000 21.05027 461 LYS A N 1
ATOM 3058 C CA . LYS A 1 192 ? -10.61764 3.78609 16.88300 1.000 24.28535 461 LYS A CA 1
ATOM 3059 C C . LYS A 1 192 ? -11.25072 2.412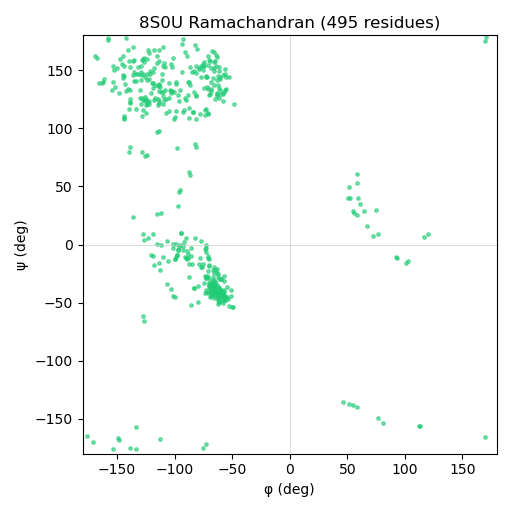75 17.04201 1.000 21.07749 461 LYS A C 1
ATOM 3060 O O . LYS A 1 192 ? -11.12011 1.54565 16.17545 1.000 23.16070 461 LYS A O 1
ATOM 3079 N N . GLU A 1 193 ? -11.92572 2.20129 18.19311 1.000 27.06839 462 GLU A N 1
ATOM 3080 C CA . GLU A 1 193 ? -12.33544 0.87552 18.62049 1.000 31.00382 462 GLU A CA 1
ATOM 3081 C C . GLU A 1 193 ? -13.02634 0.09498 17.50801 1.000 27.67193 462 GLU A C 1
ATOM 3082 O O . GLU A 1 193 ? -14.05214 0.53395 16.96824 1.000 27.29009 462 GLU A O 1
ATOM 3094 N N . LYS A 1 194 ? -12.45196 -1.06610 17.17078 1.000 27.91414 463 LYS A N 1
ATOM 3095 C CA . LYS A 1 194 ? -12.99320 -1.99272 16.19393 1.000 29.63084 463 LYS A CA 1
ATOM 3096 C C . LYS A 1 194 ? -13.17639 -1.35992 14.82559 1.000 30.28053 463 LYS A C 1
ATOM 3097 O O . LYS A 1 194 ? -13.99116 -1.82603 14.02802 1.000 30.76136 463 LYS A O 1
ATOM 3116 N N . VAL A 1 195 ? -12.39767 -0.31148 14.51648 1.000 26.57315 464 VAL A N 1
ATOM 3117 C CA . VAL A 1 195 ? -12.50643 0.38859 13.24695 1.000 18.94140 464 VAL A CA 1
ATOM 3118 C C . VAL A 1 195 ? -11.13403 0.45069 12.56664 1.000 16.50407 464 VAL A C 1
ATOM 3119 O O . VAL A 1 195 ? -10.94386 -0.11894 11.47747 1.000 20.89663 464 VAL A O 1
ATOM 3132 N N . ALA A 1 196 ? -10.19589 1.18125 13.18781 1.000 19.46963 465 ALA A N 1
ATOM 3133 C CA . ALA A 1 196 ? -8.88938 1.40133 12.55601 1.000 16.09853 465 ALA A CA 1
ATOM 3134 C C . ALA A 1 196 ? -7.82320 1.63965 13.61929 1.000 17.66969 465 ALA A C 1
ATOM 3135 O O . ALA A 1 196 ? -8.10539 2.16088 14.68948 1.000 16.59527 465 ALA A O 1
ATOM 3142 N N . ARG A 1 197 ? -6.57457 1.31139 13.27975 1.000 14.17815 466 ARG A N 1
ATOM 3143 C CA . ARG A 1 197 ? -5.45285 1.39811 14.21227 1.000 17.14135 466 ARG A CA 1
ATOM 3144 C C . ARG A 1 197 ? -4.25480 1.95943 13.45354 1.000 13.74327 466 ARG A C 1
ATOM 3145 O O . ARG A 1 197 ? -3.81988 1.34600 12.47328 1.000 14.80183 466 ARG A O 1
ATOM 3166 N N . LEU A 1 198 ? -3.72936 3.07253 13.92266 1.000 12.62298 467 LEU A N 1
ATOM 3167 C CA . LEU A 1 198 ? -2.57233 3.73866 13.31201 1.000 15.13374 467 LEU A CA 1
ATOM 3168 C C . LEU A 1 198 ? -1.37053 3.68931 14.24599 1.000 12.69707 467 LEU A C 1
ATOM 3169 O O . LEU A 1 198 ? -1.44789 4.09752 15.40088 1.000 14.73232 467 LEU A O 1
ATOM 3185 N N . THR A 1 199 ? -0.25960 3.13305 13.73647 1.000 12.47636 468 THR A N 1
ATOM 3186 C CA . THR A 1 199 ? 1.00897 3.09753 14.45229 1.000 13.31362 468 THR A CA 1
ATOM 3187 C C . THR A 1 199 ? 1.90396 4.17009 13.86177 1.000 11.60300 468 THR A C 1
ATOM 3188 O O . THR A 1 199 ? 2.04803 4.23842 12.63852 1.000 14.21333 468 THR A O 1
ATOM 3199 N N . ILE A 1 200 ? 2.48760 4.99905 14.71367 1.000 11.98334 469 ILE A N 1
ATOM 3200 C CA . ILE A 1 200 ? 3.37460 6.08976 14.28642 1.000 13.34326 469 ILE A CA 1
ATOM 3201 C C . ILE A 1 200 ? 4.72862 5.88624 14.95571 1.000 12.87466 469 ILE A C 1
ATOM 3202 O O . ILE A 1 200 ? 4.79714 5.82374 16.19373 1.000 14.56300 469 ILE A O 1
ATOM 3218 N N . ARG A 1 201 ? 5.78900 5.80457 14.15072 1.000 12.92875 470 ARG A N 1
ATOM 3219 C CA . ARG A 1 201 ? 7.14389 5.63651 14.67095 1.000 14.21924 470 ARG A CA 1
ATOM 3220 C C . ARG A 1 201 ? 7.97236 6.84062 14.25588 1.000 16.29615 470 ARG A C 1
ATOM 3221 O O . ARG A 1 201 ? 8.05625 7.16253 13.06153 1.000 16.38008 470 ARG A O 1
ATOM 3242 N N . GLY A 1 202 ? 8.56865 7.51113 15.22186 1.000 15.01512 471 GLY A N 1
ATOM 3243 C CA . GLY A 1 202 ? 9.48395 8.59548 14.93814 1.000 15.42836 471 GLY A CA 1
ATOM 3244 C C . GLY A 1 202 ? 9.11590 9.95277 15.50055 1.000 14.61259 471 GLY A C 1
ATOM 3245 O O . GLY A 1 202 ? 9.77044 10.96525 15.20271 1.000 17.61261 471 GLY A O 1
ATOM 3249 N N . VAL A 1 203 ? 8.08910 9.99391 16.35739 1.000 17.01939 472 VAL A N 1
ATOM 3250 C CA . VAL A 1 203 ? 7.61374 11.22963 16.99555 1.000 16.53231 472 VAL A CA 1
ATOM 3251 C C . VAL A 1 203 ? 7.80667 11.09919 18.49904 1.000 19.21126 472 VAL A C 1
ATOM 3252 O O . VAL A 1 203 ? 7.50870 10.05398 19.06603 1.000 21.68867 472 VAL A O 1
ATOM 3265 N N . ASN A 1 204 ? 8.28823 12.16472 19.14704 1.000 22.08695 473 ASN A N 1
ATOM 3266 C CA . ASN A 1 204 ? 8.45661 12.12434 20.59872 1.000 31.06236 473 ASN A CA 1
ATOM 3267 C C . ASN A 1 204 ? 7.10821 11.95108 21.30277 1.000 25.48218 473 ASN A C 1
ATOM 3268 O O . ASN A 1 204 ? 6.16367 12.69801 21.03383 1.000 32.93979 473 ASN A O 1
ATOM 3279 N N . THR A 1 205 ? 7.03885 10.96918 22.22038 1.000 30.39738 474 THR A N 1
ATOM 3280 C CA . THR A 1 205 ? 5.80841 10.56922 22.90354 1.000 44.15044 474 THR A CA 1
ATOM 3281 C C . THR A 1 205 ? 5.80941 10.90296 24.39768 1.000 62.27115 474 THR A C 1
ATOM 3282 O O . THR A 1 205 ? 5.16201 10.20552 25.19456 1.000 41.31481 474 THR A O 1
ATOM 3293 N N . LEU A 1 206 ? 6.54502 11.93219 24.81069 1.000 44.85118 475 LEU A N 1
ATOM 3294 C CA . LEU A 1 206 ? 6.70538 12.13784 26.24956 1.000 62.68753 475 LEU A CA 1
ATOM 3295 C C . LEU A 1 206 ? 5.43018 12.67036 26.88992 1.000 67.48189 475 LEU A C 1
ATOM 3296 O O . LEU A 1 206 ? 5.17792 12.41799 28.07528 1.000 69.99329 475 LEU A O 1
ATOM 3312 N N . ARG A 1 207 ? 4.61849 13.40382 26.12951 1.000 62.17490 476 ARG A N 1
ATOM 3313 C CA . ARG A 1 207 ? 3.36560 13.95923 26.62188 1.000 67.94265 476 ARG A CA 1
ATOM 3314 C C . ARG A 1 207 ? 2.16093 13.09299 26.26569 1.000 65.89561 476 ARG A C 1
ATOM 3315 O O . ARG A 1 207 ? 1.06419 13.62318 26.05112 1.000 59.74308 476 ARG A O 1
ATOM 3336 N N . LEU A 1 208 ? 2.33480 11.76594 26.20590 1.000 27.92938 477 LEU A N 1
ATOM 3337 C CA . LEU A 1 208 ? 1.23420 10.90481 25.83891 1.000 25.28272 477 LEU A CA 1
ATOM 3338 C C . LEU A 1 208 ? 1.29207 9.61859 26.63889 1.000 38.78248 477 LEU A C 1
ATOM 3339 O O . LEU A 1 208 ? 2.36317 9.03621 26.80660 1.000 34.05585 477 LEU A O 1
ATOM 3355 N N . THR A 1 209 ? 0.13328 9.16462 27.10743 1.000 28.98595 478 THR A N 1
ATOM 3356 C CA . THR A 1 209 ? 0.05708 7.93219 27.87561 1.000 30.55121 478 THR A CA 1
ATOM 3357 C C . THR A 1 209 ? -1.12903 7.11506 27.39504 1.000 28.13249 478 THR A C 1
ATOM 3358 O O . THR A 1 209 ? -2.06711 7.63738 26.79188 1.000 30.40254 478 THR A O 1
ATOM 3369 N N . LYS A 1 210 ? -1.06899 5.81493 27.65673 1.000 27.91566 479 LYS A N 1
ATOM 3370 C CA . LYS A 1 210 ? -2.13453 4.91879 27.23659 1.000 30.54120 479 LYS A CA 1
ATOM 3371 C C . LYS A 1 210 ? -3.44923 5.32318 27.89528 1.000 39.22914 479 LYS A C 1
ATOM 3372 O O . LYS A 1 210 ? -3.49953 5.62031 29.09451 1.000 33.92420 479 LYS A O 1
ATOM 3391 N N . GLY A 1 211 ? -4.51863 5.35710 27.09098 1.000 29.63180 480 GLY A N 1
ATOM 3392 C CA . GLY A 1 211 ? -5.83212 5.72092 27.54619 1.000 30.73598 480 GLY A CA 1
ATOM 3393 C C . GLY A 1 211 ? -6.22169 7.13680 27.21578 1.000 29.17942 480 GLY A C 1
ATOM 3394 O O . GLY A 1 211 ? -7.40573 7.46168 27.28736 1.000 36.04145 480 GLY A O 1
ATOM 3398 N N . MET A 1 212 ? -5.25757 7.98493 26.85049 1.000 29.74617 481 MET A N 1
ATOM 3399 C CA . MET A 1 212 ? -5.57293 9.34604 26.45426 1.000 27.02751 481 MET A CA 1
ATOM 3400 C C . MET A 1 212 ? -6.24617 9.36869 25.08953 1.000 29.32440 481 MET A C 1
ATOM 3401 O O . MET A 1 212 ? -5.83133 8.67914 24.14628 1.000 30.01340 481 MET A O 1
ATOM 3415 N N . ASP A 1 213 ? -7.29468 10.15628 24.98803 1.000 27.07161 482 ASP A N 1
ATOM 3416 C CA . ASP A 1 213 ? -8.01610 10.33059 23.73924 1.000 24.47254 482 ASP A CA 1
ATOM 3417 C C . ASP A 1 213 ? -7.36423 11.45270 22.94366 1.000 33.91821 482 ASP A C 1
ATOM 3418 O O . ASP A 1 213 ? -6.90622 12.44580 23.51529 1.000 34.63379 482 ASP A O 1
ATOM 3427 N N . VAL A 1 214 ? -7.25783 11.25775 21.62330 1.000 25.17900 483 VAL A N 1
ATOM 3428 C CA . VAL A 1 214 ? -6.74166 12.29887 20.75434 1.000 25.46676 483 VAL A CA 1
ATOM 3429 C C . VAL A 1 214 ? -7.76388 12.51212 19.65996 1.000 22.92146 483 VAL A C 1
ATOM 3430 O O . VAL A 1 214 ? -8.56331 11.63011 19.33817 1.000 24.78614 483 VAL A O 1
ATOM 3443 N N . GLU A 1 215 ? -7.72112 13.69844 19.07001 1.000 31.73913 484 GLU A N 1
ATOM 3444 C CA . GLU A 1 215 ? -8.55661 14.00982 17.92838 1.000 24.59611 484 GLU A CA 1
ATOM 3445 C C . GLU A 1 215 ? -7.68206 14.32620 16.72073 1.000 28.93539 484 GLU A C 1
ATOM 3446 O O . GLU A 1 215 ? -6.45908 14.49765 16.83194 1.000 22.99859 484 GLU A O 1
ATOM 3458 N N . GLU A 1 216 ? -8.30320 14.36680 15.54190 1.000 25.58996 485 GLU A N 1
ATOM 3459 C CA . GLU A 1 216 ? -7.54950 14.77277 14.37613 1.000 22.08694 485 GLU A CA 1
ATOM 3460 C C . GLU A 1 216 ? -7.05123 16.18101 14.64598 1.000 18.02466 485 GLU A C 1
ATOM 3461 O O . GLU A 1 216 ? -7.81659 17.05254 15.06930 1.000 20.07580 485 GLU A O 1
ATOM 3473 N N . GLY A 1 217 ? -5.73928 16.39825 14.43821 1.000 17.37949 486 GLY A N 1
ATOM 3474 C CA . GLY A 1 217 ? -5.15729 17.67095 14.70168 1.000 19.00054 486 GLY A CA 1
ATOM 3475 C C . GLY A 1 217 ? -4.57345 17.87591 16.08278 1.000 18.03100 486 GLY A C 1
ATOM 3476 O O . GLY A 1 217 ? -3.84994 18.85816 16.26775 1.000 22.08466 486 GLY A O 1
ATOM 3480 N N . THR A 1 218 ? -4.81643 16.96509 17.03247 1.000 18.44756 487 THR A N 1
ATOM 3481 C CA . THR A 1 218 ? -4.18626 17.10001 18.35000 1.000 24.40317 487 THR A CA 1
ATOM 3482 C C . THR A 1 218 ? -2.67267 17.03652 18.19703 1.000 17.21336 487 THR A C 1
ATOM 3483 O O . THR A 1 218 ? -2.14355 16.09717 17.60290 1.000 18.64336 487 THR A O 1
ATOM 3494 N N . PHE A 1 219 ? -1.96859 18.04900 18.72881 1.000 23.21472 488 PHE A N 1
ATOM 3495 C CA . PHE A 1 219 ? -0.50530 18.03108 18.72273 1.000 22.41972 488 PHE A CA 1
ATOM 3496 C C . PHE A 1 219 ? -0.00258 16.85961 19.54901 1.000 22.42093 488 PHE A C 1
ATOM 3497 O O . PHE A 1 219 ? -0.43744 16.65225 20.67999 1.000 24.44135 488 PHE A O 1
ATOM 3514 N N . LEU A 1 220 ? 0.87375 16.04252 18.95667 1.000 19.45200 489 LEU A N 1
ATOM 3515 C CA . LEU A 1 220 ? 1.42564 14.90482 19.65692 1.000 22.45567 489 LEU A CA 1
ATOM 3516 C C . LEU A 1 220 ? 2.84017 15.18342 20.15033 1.000 24.85956 489 LEU A C 1
ATOM 3517 O O . LEU A 1 220 ? 3.17051 14.86557 21.28835 1.000 25.47508 489 LEU A O 1
ATOM 3533 N N . GLY A 1 221 ? 3.66115 15.77708 19.30993 1.000 21.93116 490 GLY A N 1
ATOM 3534 C CA . GLY A 1 221 ? 5.02847 16.09494 19.67790 1.000 26.79172 490 GLY A CA 1
ATOM 3535 C C . GLY A 1 221 ? 5.78866 16.51976 18.44136 1.000 19.73588 490 GLY A C 1
ATOM 3536 O O . GLY A 1 221 ? 5.27538 16.51174 17.31773 1.000 21.01200 490 GLY A O 1
ATOM 3540 N N . ASN A 1 222 ? 7.03324 16.93040 18.65931 1.000 26.66036 491 ASN A N 1
ATOM 3541 C CA . ASN A 1 222 ? 7.86696 17.25779 17.51864 1.000 20.05527 491 ASN A CA 1
ATOM 3542 C C . ASN A 1 222 ? 8.45237 15.97814 16.91979 1.000 23.48144 491 ASN A C 1
ATOM 3543 O O . ASN A 1 222 ? 8.72501 14.99398 17.61480 1.000 22.24271 491 ASN A O 1
ATOM 3554 N N . THR A 1 223 ? 8.64639 15.99481 15.61373 1.000 33.99927 492 THR A N 1
ATOM 3555 C CA . THR A 1 223 ? 9.23655 14.84073 14.94700 1.000 27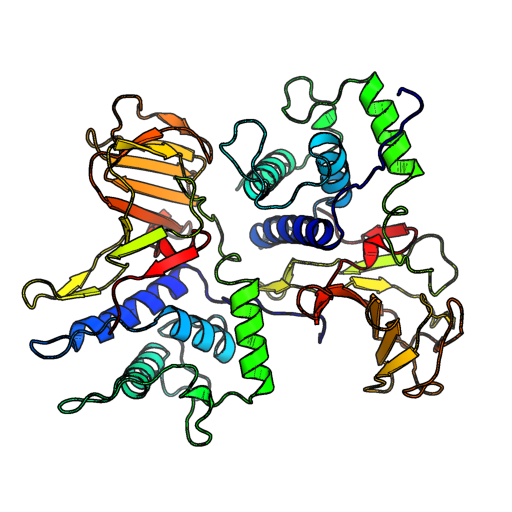.51168 492 THR A CA 1
ATOM 3556 C C . THR A 1 223 ? 10.68402 14.65757 15.40590 1.000 33.93942 492 THR A C 1
ATOM 3557 O O . THR A 1 223 ? 11.42907 15.63190 15.54269 1.000 35.11826 492 THR A O 1
ATOM 3568 N N . LYS A 1 224 ? 11.07729 13.40468 15.67607 1.000 27.33762 493 LYS A N 1
ATOM 3569 C CA . LYS A 1 224 ? 12.36589 13.13001 16.31289 1.000 24.19130 493 LYS A CA 1
ATOM 3570 C C . LYS A 1 224 ? 13.53981 13.18937 15.33361 1.000 34.45264 493 LYS A C 1
ATOM 3571 O O . LYS A 1 224 ? 14.59183 13.76520 15.63578 1.000 34.23431 493 LYS A O 1
ATOM 3590 N N . ASN A 1 225 ? 13.42341 12.51600 14.19856 1.000 32.17276 494 ASN A N 1
ATOM 3591 C CA . ASN A 1 225 ? 14.42997 12.64608 13.14675 1.000 34.41312 494 ASN A CA 1
ATOM 3592 C C . ASN A 1 225 ? 13.66985 12.85201 11.83912 1.000 29.82553 494 ASN A C 1
ATOM 3593 O O . ASN A 1 225 ? 12.51482 13.29478 11.80995 1.000 30.92943 494 ASN A O 1
ATOM 3604 N N . SER A 1 226 ? 14.31675 12.53746 10.72888 1.000 17.70042 495 SER A N 1
ATOM 3605 C CA . SER A 1 226 ? 13.79274 12.95947 9.43314 1.000 18.51859 495 SER A CA 1
ATOM 3606 C C . SER A 1 226 ? 12.76137 12.02230 8.85931 1.000 16.48625 495 SER A C 1
ATOM 3607 O O . SER A 1 226 ? 12.06405 12.42292 7.91313 1.000 20.07911 495 SER A O 1
ATOM 3615 N N . THR A 1 227 ? 12.66232 10.80239 9.35510 1.000 17.06720 496 THR A N 1
ATOM 3616 C CA . THR A 1 227 ? 11.75988 9.78705 8.84365 1.000 20.44334 496 THR A CA 1
ATOM 3617 C C . THR A 1 227 ? 10.72295 9.49222 9.91842 1.000 16.57102 496 THR A C 1
ATOM 3618 O O . THR A 1 227 ? 11.04837 9.34113 11.10206 1.000 18.84562 496 THR A O 1
ATOM 3629 N N . VAL A 1 228 ? 9.48072 9.39658 9.49590 1.000 13.56904 497 VAL A N 1
ATOM 3630 C CA . VAL A 1 228 ? 8.39945 8.84425 10.31274 1.000 12.18556 497 VAL A CA 1
ATOM 3631 C C . VAL A 1 228 ? 7.83754 7.64448 9.57285 1.000 13.67306 497 VAL A C 1
ATOM 3632 O O . VAL A 1 228 ? 7.63200 7.70404 8.35369 1.000 15.31506 497 VAL A O 1
ATOM 3645 N N . THR A 1 229 ? 7.52873 6.57180 10.30021 1.000 13.89663 498 THR A N 1
ATOM 3646 C CA . THR A 1 229 ? 6.89083 5.38759 9.72665 1.000 13.84348 498 THR A CA 1
ATOM 3647 C C . THR A 1 229 ? 5.44282 5.31584 10.19562 1.000 11.23001 498 THR A C 1
ATOM 3648 O O . THR A 1 229 ? 5.15912 5.53307 11.37162 1.000 13.48101 498 THR A O 1
ATOM 3659 N N . PHE A 1 230 ? 4.53112 5.06767 9.24978 1.000 10.81181 499 PHE A N 1
ATOM 3660 C CA . PHE A 1 230 ? 3.11929 4.81756 9.53740 1.000 11.32704 499 PHE A CA 1
ATOM 3661 C C . PHE A 1 230 ? 2.78903 3.38234 9.16589 1.000 12.24745 499 PHE A C 1
ATOM 3662 O O . PHE A 1 230 ? 3.17748 2.89064 8.09873 1.000 10.81296 499 PHE A O 1
ATOM 3679 N N . GLN A 1 231 ? 2.02498 2.74120 10.03425 1.000 12.07012 500 GLN A N 1
ATOM 3680 C CA . GLN A 1 231 ? 1.32380 1.51160 9.71814 1.000 11.21100 500 GLN A CA 1
ATOM 3681 C C . GLN A 1 231 ? -0.12838 1.74826 10.04904 1.000 12.23404 500 GLN A C 1
ATOM 3682 O O . GLN A 1 231 ? -0.45540 2.45135 11.01762 1.000 13.08549 500 GLN A O 1
ATOM 3696 N N . TYR A 1 232 ? -1.00115 1.16838 9.24869 1.000 10.88856 501 TYR A N 1
ATOM 3697 C CA . TYR A 1 232 ? -2.44219 1.38460 9.37062 1.000 11.45164 501 TYR A CA 1
ATOM 3698 C C . TYR A 1 232 ? -3.14054 0.05377 9.17067 1.000 13.67984 501 TYR A C 1
ATOM 3699 O O . TYR A 1 232 ? -2.82372 -0.69160 8.24228 1.000 13.03900 501 TYR A O 1
ATOM 3717 N N . GLU A 1 233 ? -4.08309 -0.23448 10.06089 1.000 14.02488 502 GLU A N 1
ATOM 3718 C CA . GLU A 1 233 ? -4.82181 -1.47547 10.04861 1.000 15.77485 502 GLU A CA 1
ATOM 3719 C C . GLU A 1 233 ? -6.31224 -1.18955 10.17851 1.000 13.40774 502 GLU A C 1
ATOM 3720 O O . GLU A 1 233 ? -6.72533 -0.20054 10.78904 1.000 15.14906 502 GLU A O 1
ATOM 3732 N N . LYS A 1 234 ? -7.09184 -2.04042 9.51727 1.000 14.38007 503 LYS A N 1
ATOM 3733 C CA . LYS A 1 234 ? -8.55188 -2.01923 9.59378 1.000 15.92894 503 LYS A CA 1
ATOM 3734 C C . LYS A 1 234 ? -9.04450 -3.29008 10.27229 1.000 18.08841 503 LYS A C 1
ATOM 3735 O O . LYS A 1 234 ? -8.38597 -4.30872 10.29987 1.000 18.35575 503 LYS A O 1
ATOM 3754 N N . TYR A 1 235 ? -10.24566 -3.21631 10.80338 1.000 21.60382 504 TYR A N 1
ATOM 3755 C CA . TYR A 1 235 ? -10.79434 -4.30366 11.59346 1.000 27.42648 504 TYR A CA 1
ATOM 3756 C C . TYR A 1 235 ? -11.72485 -5.15148 10.73439 1.000 21.73711 504 TYR A C 1
ATOM 3757 O O . TYR A 1 235 ? -12.44704 -4.63586 9.88548 1.000 27.92769 504 TYR A O 1
ATOM 3775 N N . LYS A 1 236 ? -11.64349 -6.46534 10.92458 1.000 30.26413 505 LYS A N 1
ATOM 3776 C CA . LYS A 1 236 ? -12.45302 -7.43886 10.18302 1.000 36.35367 505 LYS A CA 1
ATOM 3777 C C . LYS A 1 236 ? -13.39684 -8.10549 11.18259 1.000 39.22757 505 LYS A C 1
ATOM 3778 O O . LYS A 1 236 ? -13.00126 -9.04965 11.87638 1.000 38.48044 505 LYS A O 1
ATOM 3797 N N . LYS A 1 237 ? -14.64049 -7.61958 11.24635 1.000 50.29134 506 LYS A N 1
ATOM 3798 C CA . LYS A 1 237 ? -15.58546 -8.14847 12.22808 1.000 48.05158 506 LYS A CA 1
ATOM 3799 C C . LYS A 1 237 ? -15.76693 -9.65193 12.06195 1.000 62.39699 506 LYS A C 1
ATOM 3800 O O . LYS A 1 237 ? -15.81557 -10.39447 13.05019 1.000 55.59243 506 LYS A O 1
ATOM 3819 N N . GLU A 1 238 ? -15.84431 -10.11906 10.81452 1.000 72.57836 507 GLU A N 1
ATOM 3820 C CA . GLU A 1 238 ? -16.14632 -11.52249 10.55141 1.000 72.05937 507 GLU A CA 1
ATOM 3821 C C . GLU A 1 238 ? -15.23618 -12.45584 11.33751 1.000 70.07993 507 GLU A C 1
ATOM 3822 O O . GLU A 1 238 ? -15.68745 -13.49270 11.83603 1.000 78.76626 507 GLU A O 1
ATOM 3834 N N . THR A 1 239 ? -13.95214 -12.10785 11.46210 1.000 67.77494 508 THR A N 1
ATOM 3835 C CA . THR A 1 239 ? -12.98473 -12.93931 12.17305 1.000 43.98450 508 THR A CA 1
ATOM 3836 C C . THR A 1 239 ? -12.37461 -12.23585 13.38002 1.000 32.02102 508 THR A C 1
ATOM 3837 O O . THR A 1 239 ? -11.42155 -12.75968 13.97064 1.000 37.32197 508 THR A O 1
ATOM 3848 N N . LYS A 1 240 ? -12.89268 -11.06679 13.75562 1.000 50.03334 509 LYS A N 1
ATOM 3849 C CA . LYS A 1 240 ? -12.44310 -10.34528 14.94677 1.000 39.81876 509 LYS A CA 1
ATOM 3850 C C . LYS A 1 240 ? -10.92638 -10.15525 14.97800 1.000 56.15891 509 LYS A C 1
ATOM 3851 O O . LYS A 1 240 ? -10.29146 -10.25664 16.03087 1.000 54.94266 509 LYS A O 1
ATOM 3870 N N . ASP A 1 241 ? -10.33795 -9.85058 13.81592 1.000 42.10348 510 ASP A N 1
ATOM 3871 C CA . ASP A 1 241 ? -8.91469 -9.54380 13.72895 1.000 32.10907 510 ASP A CA 1
ATOM 3872 C C . ASP A 1 241 ? -8.70514 -8.28078 12.88348 1.000 27.84041 510 ASP A C 1
ATOM 3873 O O . ASP A 1 241 ? -9.65702 -7.63126 12.43256 1.000 28.29200 510 ASP A O 1
ATOM 3882 N N . TRP A 1 242 ? -7.43822 -7.94851 12.66600 1.000 30.00495 511 TRP A N 1
ATOM 3883 C CA . TRP A 1 242 ? -7.04954 -6.73737 11.93896 1.000 22.11062 511 TRP A CA 1
ATOM 3884 C C . TRP A 1 242 ? -6.21413 -7.14285 10.73414 1.000 24.69571 511 TRP A C 1
ATOM 3885 O O . TRP A 1 242 ? -5.50609 -8.16409 10.74608 1.000 24.52051 511 TRP A O 1
ATOM 3906 N N . PHE A 1 243 ? -6.30189 -6.33890 9.67139 1.000 22.45342 512 PHE A N 1
ATOM 3907 C CA . PHE A 1 243 ? -5.42857 -6.50614 8.52624 1.000 17.15322 512 PHE A CA 1
ATOM 3908 C C . PHE A 1 243 ? -4.74968 -5.17035 8.20593 1.000 14.26756 512 PHE A C 1
ATOM 3909 O O . PHE A 1 243 ? -5.34415 -4.09041 8.39639 1.000 15.48354 512 PHE A O 1
ATOM 3926 N N . PHE A 1 244 ? -3.52213 -5.26430 7.71605 1.000 15.77893 513 PHE A N 1
ATOM 3927 C CA . PHE A 1 244 ? -2.79188 -4.06473 7.27204 1.000 16.08472 513 PHE A CA 1
ATOM 3928 C C . PHE A 1 244 ? -3.37537 -3.52968 5.96229 1.000 14.37226 513 PHE A C 1
ATOM 3929 O O . PHE A 1 244 ? -3.84204 -4.27699 5.08378 1.000 14.79293 513 PHE A O 1
ATOM 3946 N N . VAL A 1 245 ? -3.38406 -2.19634 5.81848 1.000 11.54694 514 VAL A N 1
ATOM 3947 C CA . VAL A 1 245 ? -3.69286 -1.52944 4.56723 1.000 12.06405 514 VAL A CA 1
ATOM 3948 C C . VAL A 1 245 ? -2.52222 -0.61686 4.22312 1.000 10.38796 514 VAL A C 1
ATOM 3949 O O . VAL A 1 245 ? -1.72206 -0.23292 5.08607 1.000 11.42406 514 VAL A O 1
ATOM 3962 N N . ASN A 1 246 ? -2.44056 -0.26448 2.94080 1.000 11.33675 515 ASN A N 1
ATOM 3963 C CA . ASN A 1 246 ? -1.41362 0.69852 2.52894 1.000 9.93271 515 ASN A CA 1
ATOM 3964 C C . ASN A 1 246 ? -1.78516 2.08691 3.05376 1.000 11.29471 515 ASN A C 1
ATOM 3965 O O . ASN A 1 246 ? -2.73155 2.69091 2.54269 1.000 11.27624 515 ASN A O 1
ATOM 3976 N N . PRO A 1 247 ? -1.04213 2.66751 4.00343 1.000 9.81967 516 PRO A N 1
ATOM 3977 C CA . PRO A 1 247 ? -1.42413 3.96543 4.55299 1.000 9.90069 516 PRO A CA 1
ATOM 3978 C C . PRO A 1 247 ? -1.49076 5.04934 3.51229 1.000 10.28147 516 PRO A C 1
ATOM 3979 O O . PRO A 1 247 ? -2.19384 6.03837 3.70544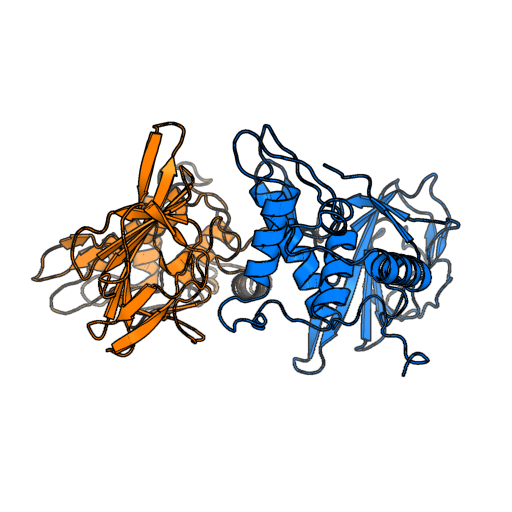 1.000 11.68110 516 PRO A O 1
ATOM 3990 N N . ALA A 1 248 ? -0.67058 4.94434 2.44858 1.000 9.91627 517 ALA A N 1
ATOM 3991 C CA . ALA A 1 248 ? -0.63060 6.02583 1.46801 1.000 9.98115 517 ALA A CA 1
ATOM 3992 C C . ALA A 1 248 ? -1.98867 6.32967 0.85994 1.000 13.49711 517 ALA A C 1
ATOM 3993 O O . ALA A 1 248 ? -2.23731 7.48776 0.49335 1.000 13.82337 517 ALA A O 1
ATOM 4000 N N . PHE A 1 249 ? -2.85896 5.33628 0.72106 1.000 10.88721 518 PHE A N 1
ATOM 4001 C CA . PHE A 1 249 ? -4.14120 5.56957 0.06839 1.000 12.78872 518 PHE A CA 1
ATOM 4002 C C . PHE A 1 249 ? -5.02313 6.50591 0.88952 1.000 13.52745 518 PHE A C 1
ATOM 4003 O O . PHE A 1 249 ? -5.94486 7.12024 0.33993 1.000 15.25285 518 PHE A O 1
ATOM 4020 N N . TYR A 1 250 ? -4.77029 6.63091 2.19500 1.000 10.78534 519 TYR A N 1
ATOM 4021 C CA . TYR A 1 250 ? -5.67916 7.26395 3.12180 1.000 11.88473 519 TYR A CA 1
ATOM 4022 C C . TYR A 1 250 ? -5.32788 8.71348 3.44216 1.000 13.71063 519 TYR A C 1
ATOM 4023 O O . TYR A 1 250 ? -6.13406 9.39977 4.07790 1.000 15.51308 519 TYR A O 1
ATOM 4041 N N . PHE A 1 251 ? -4.14498 9.19106 3.04993 1.000 11.09981 520 PHE A N 1
ATOM 4042 C CA . PHE A 1 251 ? -3.79642 10.60100 3.15988 1.000 11.03519 520 PHE A CA 1
ATOM 4043 C C . PHE A 1 251 ? -4.22144 11.33634 1.89677 1.000 13.87221 520 PHE A C 1
ATOM 4044 O O . PHE A 1 251 ? -4.42803 10.71569 0.85181 1.000 13.22827 520 PHE A O 1
ATOM 4061 N N . PRO A 1 252 ? -4.32507 12.67527 1.93501 1.000 14.26861 521 PRO A N 1
ATOM 4062 C CA . PRO A 1 252 ? -4.83281 13.36550 0.74719 1.000 13.46407 521 PRO A CA 1
ATOM 4063 C C . PRO A 1 252 ? -3.98146 13.18301 -0.49324 1.000 15.68483 521 PRO A C 1
ATOM 4064 O O . PRO A 1 252 ? -4.51659 13.10511 -1.62376 1.000 18.81255 521 PRO A O 1
ATOM 4075 N N . ARG A 1 253 ? -2.66390 13.15262 -0.33935 1.000 14.99397 522 ARG A N 1
ATOM 4076 C CA . ARG A 1 253 ? -1.77455 13.02771 -1.49135 1.000 13.79571 522 ARG A CA 1
ATOM 4077 C C . ARG A 1 253 ? -0.40287 12.58378 -1.00752 1.000 12.37350 522 ARG A C 1
ATOM 4078 O O . ARG A 1 253 ? 0.02804 13.01006 0.06851 1.000 13.40259 522 ARG A O 1
ATOM 4099 N N . VAL A 1 254 ? 0.23457 11.68084 -1.76032 1.000 14.09111 523 VAL A N 1
ATOM 4100 C CA . VAL A 1 254 ? 1.63154 11.33804 -1.51669 1.000 12.31516 523 VAL A CA 1
ATOM 4101 C C . VAL A 1 254 ? 2.44875 11.49403 -2.78847 1.000 12.04708 523 VAL A C 1
ATOM 4102 O O . VAL A 1 254 ? 1.92197 11.50606 -3.90080 1.000 15.30894 523 VAL A O 1
ATOM 4115 N N . THR A 1 255 ? 3.76903 11.60599 -2.61298 1.000 12.44855 524 THR A N 1
ATOM 4116 C CA . THR A 1 255 ? 4.74256 11.63940 -3.70096 1.000 12.42592 524 THR A CA 1
ATOM 4117 C C . THR A 1 255 ? 5.73036 10.51244 -3.44469 1.000 13.99291 524 THR A C 1
ATOM 4118 O O . THR A 1 255 ? 6.41310 10.51008 -2.42002 1.000 12.98349 524 THR A O 1
ATOM 4129 N N . TYR A 1 256 ? 5.85050 9.57801 -4.37804 1.000 11.78375 525 TYR A N 1
ATOM 4130 C CA . TYR A 1 256 ? 6.75446 8.44523 -4.22431 1.000 11.07999 525 TYR A CA 1
ATOM 4131 C C . TYR A 1 256 ? 8.14110 8.80797 -4.75972 1.000 13.09295 525 TYR A C 1
ATOM 4132 O O . TYR A 1 256 ? 8.28180 9.28646 -5.90660 1.000 15.63757 525 TYR A O 1
ATOM 4150 N N . THR A 1 257 ? 9.17323 8.58546 -3.94613 1.000 11.13906 526 THR A N 1
ATOM 4151 C CA . THR A 1 257 ? 10.54471 8.83630 -4.37182 1.000 11.44350 526 THR A CA 1
ATOM 4152 C C . THR A 1 257 ? 11.18083 7.62706 -5.02604 1.000 13.28332 526 THR A C 1
ATOM 4153 O O . THR A 1 257 ? 12.29740 7.77030 -5.58358 1.000 18.30252 526 THR A O 1
ATOM 4164 N N . GLN A 1 258 ? 10.57714 6.45609 -4.92282 1.000 12.27061 527 GLN A N 1
ATOM 4165 C CA . GLN A 1 258 ? 11.07341 5.24869 -5.58677 1.000 17.17501 527 GLN A CA 1
ATOM 4166 C C . GLN A 1 258 ? 10.32310 5.06453 -6.90621 1.000 13.53404 527 GLN A C 1
ATOM 4167 O O . GLN A 1 258 ? 9.09226 4.89869 -6.89089 1.000 17.77501 527 GLN A O 1
ATOM 4181 N N . THR A 1 259 ? 11.05285 4.99483 -8.01424 1.000 18.73081 528 THR A N 1
ATOM 4182 C CA . THR A 1 259 ? 10.45480 4.82343 -9.33641 1.000 17.48575 528 THR A CA 1
ATOM 4183 C C . THR A 1 259 ? 11.36806 3.96124 -10.18644 1.000 18.34282 528 THR A C 1
ATOM 4184 O O . THR A 1 259 ? 12.55416 3.79849 -9.89201 1.000 25.76181 528 THR A O 1
ATOM 4195 N N . THR A 1 260 ? 10.81292 3.41827 -11.27322 1.000 15.30283 529 THR A N 1
ATOM 4196 C CA . THR A 1 260 ? 11.64209 2.68345 -12.22730 1.000 19.52544 529 THR A CA 1
ATOM 4197 C C . THR A 1 260 ? 12.38516 3.67502 -13.16073 1.000 21.83598 529 THR A C 1
ATOM 4198 O O . THR A 1 260 ? 13.61777 3.69508 -13.13785 1.000 29.13823 529 THR A O 1
ATOM 4209 N N . ALA B 1 4 ? 12.98527 -3.33397 11.07252 1.000 56.85833 1 ALA B N 1
ATOM 4210 C CA . ALA B 1 4 ? 11.71453 -2.66679 11.45953 1.000 54.64047 1 ALA B CA 1
ATOM 4211 C C . ALA B 1 4 ? 10.75519 -3.67131 12.06337 1.000 39.43164 1 ALA B C 1
ATOM 4212 O O . ALA B 1 4 ? 10.71767 -4.84004 11.66039 1.000 29.76640 1 ALA B O 1
ATOM 4219 N N . SER B 1 5 ? 9.95491 -3.20217 13.02038 1.000 26.80907 2 SER B N 1
ATOM 4220 C CA . SER B 1 5 ? 8.70017 -3.87863 13.32672 1.000 35.82649 2 SER B CA 1
ATOM 4221 C C . SER B 1 5 ? 7.74907 -3.85734 12.13363 1.000 29.69480 2 SER B C 1
ATOM 4222 O O . SER B 1 5 ? 6.86161 -4.71469 12.04136 1.000 32.01961 2 SER B O 1
ATOM 4230 N N A SER B 1 6 ? 7.90843 -2.90189 11.20296 0.593 25.15511 3 SER B N 1
ATOM 4231 N N B SER B 1 6 ? 7.92875 -2.91614 11.20623 0.407 25.21693 3 SER B N 1
ATOM 4232 C CA A SER B 1 6 ? 7.11057 -2.88934 9.98369 0.593 18.50551 3 SER B CA 1
ATOM 4233 C CA B SER B 1 6 ? 7.12991 -2.88299 9.99381 0.407 18.54366 3 SER B CA 1
ATOM 4234 C C A SER B 1 6 ? 7.65938 -3.81604 8.90148 0.593 16.02967 3 SER B C 1
ATOM 4235 C C B SER B 1 6 ? 7.66075 -3.81091 8.90753 0.407 16.08880 3 SER B C 1
ATOM 4236 O O A SER B 1 6 ? 6.98384 -4.04029 7.89106 0.593 18.78342 3 SER B O 1
ATOM 4237 O O B SER B 1 6 ? 6.97725 -4.02355 7.90086 0.407 18.75516 3 SER B O 1
ATOM 4252 N N . THR B 1 7 ? 8.83807 -4.38108 9.09193 1.000 16.76164 4 THR B N 1
ATOM 4253 C CA . THR B 1 7 ? 9.43500 -5.30474 8.14148 1.000 13.76204 4 THR B CA 1
ATOM 4254 C C . THR B 1 7 ? 9.07158 -6.74428 8.49421 1.000 21.89888 4 THR B C 1
ATOM 4255 O O . THR B 1 7 ? 9.23095 -7.16532 9.64249 1.000 21.84737 4 THR B O 1
ATOM 4266 N N . GLN B 1 8 ? 8.63868 -7.49862 7.49316 1.000 15.78616 5 GLN B N 1
ATOM 4267 C CA . GLN B 1 8 ? 8.22707 -8.89138 7.65526 1.000 16.19886 5 GLN B CA 1
ATOM 4268 C C . GLN B 1 8 ? 8.93719 -9.74725 6.62755 1.000 15.93915 5 GLN B C 1
ATOM 4269 O O . GLN B 1 8 ? 8.80676 -9.52215 5.43094 1.000 15.04376 5 GLN B O 1
ATOM 4283 N N . LYS B 1 9 ? 9.69905 -10.72991 7.07589 1.000 12.96926 6 LYS B N 1
ATOM 4284 C CA . LYS B 1 9 ? 10.31553 -11.65260 6.12877 1.000 15.99681 6 LYS B CA 1
ATOM 4285 C C . LYS B 1 9 ? 9.26837 -12.62541 5.59961 1.000 12.55764 6 LYS B C 1
ATOM 4286 O O . LYS B 1 9 ? 8.25999 -12.92302 6.25349 1.000 14.26151 6 LYS B O 1
ATOM 4305 N N . PRO B 1 10 ? 9.46486 -13.16542 4.40254 1.000 13.13281 7 PRO B N 1
ATOM 4306 C CA . PRO B 1 10 ? 8.49666 -14.14321 3.88491 1.000 12.41891 7 PRO B CA 1
ATOM 4307 C C . PRO B 1 10 ? 8.52292 -15.43671 4.68967 1.000 12.22512 7 PRO B C 1
ATOM 4308 O O . PRO B 1 10 ? 9.44788 -15.70315 5.47593 1.000 15.35986 7 PRO B O 1
ATOM 4319 N N . ALA B 1 11 ? 7.49210 -16.25073 4.45952 1.000 11.43023 8 ALA B N 1
ATOM 4320 C CA . ALA B 1 11 ? 7.44984 -17.56296 5.07980 1.000 10.46282 8 ALA B CA 1
ATOM 4321 C C . ALA B 1 11 ? 8.52391 -18.46077 4.53049 1.000 11.87162 8 ALA B C 1
ATOM 4322 O O . ALA B 1 11 ? 9.10742 -19.25636 5.28018 1.000 13.46438 8 ALA B O 1
ATOM 4329 N N . ILE B 1 12 ? 8.82726 -18.36293 3.24951 1.000 10.93868 9 ILE B N 1
ATOM 4330 C CA . ILE B 1 12 ? 9.90468 -19.11132 2.62572 1.000 10.99183 9 ILE B CA 1
ATOM 4331 C C . ILE B 1 12 ? 10.96422 -18.12623 2.17670 1.000 12.00950 9 ILE B C 1
ATOM 4332 O O . ILE B 1 12 ? 10.66699 -17.21021 1.39647 1.000 13.93846 9 ILE B O 1
ATOM 4348 N N . VAL B 1 13 ? 12.18801 -18.33922 2.61808 1.000 12.93737 10 VAL B N 1
ATOM 4349 C CA . VAL B 1 13 ? 13.34187 -17.47198 2.34620 1.000 13.04704 10 VAL B CA 1
ATOM 4350 C C . VAL B 1 13 ? 14.37274 -18.18700 1.45510 1.000 15.41431 10 VAL B C 1
ATOM 4351 O O . VAL B 1 13 ? 15.22181 -17.52479 0.83318 1.000 15.96063 10 VAL B O 1
ATOM 4364 N N . GLN B 1 14 ? 14.36599 -19.52066 1.40509 1.000 12.71628 11 GLN B N 1
ATOM 4365 C CA . GLN B 1 14 ? 15.36763 -20.24621 0.65535 1.000 10.69730 11 GLN B CA 1
ATOM 4366 C C . GLN B 1 14 ? 15.24415 -19.99201 -0.84038 1.000 13.27939 11 GLN B C 1
ATOM 4367 O O . GLN B 1 14 ? 14.16878 -19.75546 -1.35353 1.000 15.09915 11 GLN B O 1
ATOM 4381 N N . GLU B 1 15 ? 16.39215 -20.10677 -1.54610 1.000 15.14296 12 GLU B N 1
ATOM 4382 C CA . GLU B 1 15 ? 16.36075 -20.15247 -3.01531 1.000 14.94052 12 GLU B CA 1
ATOM 4383 C C . GLU B 1 15 ? 15.61051 -21.40730 -3.47055 1.000 15.73161 12 GLU B C 1
ATOM 4384 O O . GLU B 1 15 ? 15.61848 -22.41930 -2.79314 1.000 14.47143 12 GLU B O 1
ATOM 4396 N N . GLU B 1 16 ? 15.02335 -21.36249 -4.65855 1.000 16.31858 13 GLU B N 1
ATOM 4397 C CA . GLU B 1 16 ? 14.10761 -22.42922 -5.08624 1.000 14.35404 13 GLU B CA 1
ATOM 4398 C C . GLU B 1 16 ? 14.81866 -23.77370 -5.18894 1.000 13.66245 13 GLU B C 1
ATOM 4399 O O . GLU B 1 16 ? 14.24884 -24.81968 -4.84619 1.000 13.68787 13 GLU B O 1
ATOM 4411 N N . GLU B 1 17 ? 16.04018 -23.79217 -5.69705 1.000 14.65316 14 GLU B N 1
ATOM 4412 C CA . GLU B 1 17 ? 16.74489 -25.06132 -5.86272 1.000 14.28592 14 GLU B CA 1
ATOM 4413 C C . GLU B 1 17 ? 17.02679 -25.67712 -4.49550 1.000 14.74681 14 GLU B C 1
ATOM 4414 O O . GLU B 1 17 ? 16.82072 -26.87109 -4.30269 1.000 15.49072 14 GLU B O 1
ATOM 4426 N N . ASP B 1 18 ? 17.43135 -24.84878 -3.53144 1.000 14.85335 15 ASP B N 1
ATOM 4427 C CA . ASP B 1 18 ? 17.66862 -25.32800 -2.17476 1.000 16.31405 15 ASP B CA 1
ATOM 4428 C C . ASP B 1 18 ? 16.38867 -25.79180 -1.50284 1.000 10.93049 15 ASP B C 1
ATOM 4429 O O . ASP B 1 18 ? 16.40089 -26.76617 -0.71945 1.000 12.59374 15 ASP B O 1
ATOM 4438 N N . LEU B 1 19 ? 15.27870 -25.09565 -1.74649 1.000 10.84347 16 LEU B N 1
ATOM 4439 C CA . LEU B 1 19 ? 14.00610 -25.48684 -1.15135 1.000 9.88463 16 LEU B CA 1
ATOM 4440 C C . LEU B 1 19 ? 13.59970 -26.89427 -1.62470 1.000 11.33209 16 LEU B C 1
ATOM 4441 O O . LEU B 1 19 ? 13.20622 -27.74776 -0.81731 1.000 10.92853 16 LEU B O 1
ATOM 4457 N N . THR B 1 20 ? 13.64530 -27.13895 -2.94981 1.000 11.44046 17 THR B N 1
ATOM 4458 C CA . THR B 1 20 ? 13.32120 -28.48134 -3.45203 1.000 9.56771 17 THR B CA 1
ATOM 4459 C C . THR B 1 20 ? 14.33255 -29.51300 -2.95751 1.000 10.59319 17 THR B C 1
ATOM 4460 O O . THR B 1 20 ? 13.95778 -30.64315 -2.62085 1.000 12.00380 17 THR B O 1
ATOM 4471 N N . ALA B 1 21 ? 15.62376 -29.14152 -2.86348 1.000 11.49969 18 ALA B N 1
ATOM 4472 C CA . ALA B 1 21 ? 16.61262 -30.09999 -2.40868 1.000 10.77290 18 ALA B CA 1
ATOM 4473 C C . ALA B 1 21 ? 16.34929 -30.47701 -0.95279 1.000 10.22228 18 ALA B C 1
ATOM 4474 O O . ALA B 1 21 ? 16.56287 -31.62166 -0.54659 1.000 10.90532 18 ALA B O 1
ATOM 4481 N N . SER B 1 22 ? 15.87118 -29.51250 -0.15372 1.000 10.04879 19 SER B N 1
ATOM 4482 C CA . SER B 1 22 ? 15.57294 -29.78650 1.25061 1.000 10.06894 19 SER B CA 1
ATOM 4483 C C . SER B 1 22 ? 14.35800 -30.70220 1.38496 1.000 9.96627 19 SER B C 1
ATOM 4484 O O . SER B 1 22 ? 14.35751 -31.65319 2.17776 1.000 10.21296 19 SER B O 1
ATOM 4492 N N . TRP B 1 23 ? 13.30800 -30.39743 0.62457 1.000 9.74641 20 TRP B N 1
ATOM 4493 C CA . TRP B 1 23 ? 12.17736 -31.30858 0.52288 1.000 9.70193 20 TRP B CA 1
ATOM 4494 C C . TRP B 1 23 ? 12.65894 -32.72813 0.18986 1.000 9.92479 20 TRP B C 1
ATOM 4495 O O . TRP B 1 23 ? 12.27059 -33.71796 0.82300 1.000 10.46064 20 TRP B O 1
ATOM 4516 N N . THR B 1 24 ? 13.42644 -32.82759 -0.88557 1.000 10.65649 21 THR B N 1
ATOM 4517 C CA . THR B 1 24 ? 13.84097 -34.13277 -1.37842 1.000 10.24540 21 THR B CA 1
ATOM 4518 C C . THR B 1 24 ? 14.66528 -34.88618 -0.35408 1.000 10.47962 21 THR B C 1
ATOM 4519 O O . THR B 1 24 ? 14.47206 -36.09807 -0.16735 1.000 10.67139 21 THR B O 1
ATOM 4530 N N . TYR B 1 25 ? 15.56313 -34.18132 0.34403 1.000 10.54339 22 TYR B N 1
ATOM 4531 C CA . TYR B 1 25 ? 16.33539 -34.83953 1.39235 1.000 11.36144 22 TYR B CA 1
ATOM 4532 C C . TYR B 1 25 ? 15.42562 -35.44745 2.45584 1.000 10.91273 22 TYR B C 1
ATOM 4533 O O . TYR B 1 25 ? 15.61897 -36.59096 2.89537 1.000 11.91490 22 TYR B O 1
ATOM 4551 N N . PHE B 1 26 ? 14.41053 -34.72489 2.86517 1.000 10.57273 23 PHE B N 1
ATOM 4552 C CA . PHE B 1 26 ? 13.50874 -35.28142 3.85888 1.000 10.61351 23 PHE B CA 1
ATOM 4553 C C . PHE B 1 26 ? 12.73068 -36.48196 3.31212 1.000 10.86727 23 PHE B C 1
ATOM 4554 O O . PHE B 1 26 ? 12.49071 -37.44557 4.03668 1.000 11.87607 23 PHE B O 1
ATOM 4571 N N . THR B 1 27 ? 12.33441 -36.43632 2.02344 1.000 10.50682 24 THR B N 1
ATOM 4572 C CA . THR B 1 27 ? 11.67041 -37.61775 1.47105 1.000 10.60497 24 THR B CA 1
ATOM 4573 C C . THR B 1 27 ? 12.63721 -38.81363 1.43360 1.000 11.21059 24 THR B C 1
ATOM 4574 O O . THR B 1 27 ? 12.19290 -39.95253 1.60407 1.000 11.30984 24 THR B O 1
ATOM 4585 N N . LYS B 1 28 ? 13.94433 -38.57951 1.20652 1.000 11.01506 25 LYS B N 1
ATOM 4586 C CA . LYS B 1 28 ? 14.91102 -39.66799 1.27734 1.000 11.34674 25 LYS B CA 1
ATOM 4587 C C . LYS B 1 28 ? 14.90358 -40.32795 2.65096 1.000 11.55297 25 LYS B C 1
ATOM 4588 O O . LYS B 1 28 ? 14.91773 -41.54615 2.75018 1.000 12.31883 25 LYS B O 1
ATOM 4607 N N . LEU B 1 29 ? 14.87501 -39.54295 3.71962 1.000 11.50259 26 LEU B N 1
ATOM 4608 C CA . LEU B 1 29 ? 14.81355 -40.12566 5.05308 1.000 12.87259 26 LEU B CA 1
ATOM 4609 C C . LEU B 1 29 ? 13.52178 -40.89796 5.28451 1.000 11.74038 26 LEU B C 1
ATOM 4610 O O . LEU B 1 29 ? 13.55575 -41.99880 5.81818 1.000 12.27117 26 LEU B O 1
ATOM 4626 N N . ASP B 1 30 ? 12.37700 -40.34875 4.86544 1.000 11.45690 27 ASP B N 1
ATOM 4627 C CA . ASP B 1 30 ? 11.13081 -41.09765 4.96520 1.000 11.51704 27 ASP B CA 1
ATOM 4628 C C . ASP B 1 30 ? 11.23495 -42.41437 4.22293 1.000 11.70623 27 ASP B C 1
ATOM 4629 O O . ASP B 1 30 ? 10.85939 -43.46153 4.74937 1.000 13.77216 27 ASP B O 1
ATOM 4638 N N . ALA B 1 31 ? 11.75125 -42.38067 2.98586 1.000 11.62698 28 ALA B N 1
ATOM 4639 C CA . ALA B 1 31 ? 11.77777 -43.60336 2.18675 1.000 13.50256 28 ALA B CA 1
ATOM 4640 C C . ALA B 1 31 ? 12.74959 -44.63538 2.76333 1.000 13.87082 28 ALA B C 1
ATOM 4641 O O . ALA B 1 31 ? 12.47910 -45.84506 2.71191 1.000 13.88732 28 ALA B O 1
ATOM 4648 N N . GLN B 1 32 ? 13.91902 -44.18190 3.27229 1.000 12.26312 29 GLN B N 1
ATOM 4649 C CA . GLN B 1 32 ? 14.92634 -45.10790 3.77652 1.000 12.64529 29 GLN B CA 1
ATOM 4650 C C . GLN B 1 32 ? 14.42509 -45.85882 4.99853 1.000 16.39046 29 GLN B C 1
ATOM 4651 O O . GLN B 1 32 ? 14.78659 -47.03614 5.20782 1.000 17.96961 29 GLN B O 1
ATOM 4665 N N . HIS B 1 33 ? 13.62026 -45.21505 5.84434 1.000 14.12891 30 HIS B N 1
ATOM 4666 C CA . HIS B 1 33 ? 13.07196 -45.88632 7.00166 1.000 15.95159 30 HIS B CA 1
ATOM 4667 C C . HIS B 1 33 ? 11.78537 -46.64645 6.73697 1.000 14.60700 30 HIS B C 1
ATOM 4668 O O . HIS B 1 33 ? 11.33091 -47.38356 7.62666 1.000 18.23457 30 HIS B O 1
ATOM 4682 N N . THR B 1 34 ? 11.16230 -46.48852 5.57932 1.000 12.86099 31 THR B N 1
ATOM 4683 C CA . THR B 1 34 ? 9.96554 -47.24512 5.25544 1.000 14.33749 31 THR B CA 1
ATOM 4684 C C . THR B 1 34 ? 10.36664 -48.70725 5.08774 1.000 20.24397 31 THR B C 1
ATOM 4685 O O . THR B 1 34 ? 11.38224 -49.01296 4.44664 1.000 22.10594 31 THR B O 1
ATOM 4696 N N . ASP B 1 35 ? 9.59082 -49.59664 5.70271 1.000 22.61727 32 ASP B N 1
ATOM 4697 C CA . ASP B 1 35 ? 9.89184 -51.02575 5.68806 1.000 23.18793 32 ASP B CA 1
ATOM 4698 C C . ASP B 1 35 ? 8.56685 -51.76941 5.74107 1.000 32.18758 32 ASP B C 1
ATOM 4699 O O . ASP B 1 35 ? 7.49537 -51.18016 5.56639 1.000 31.81677 32 ASP B O 1
ATOM 4708 N N . ASP B 1 36 ? 8.64191 -53.07176 6.00829 1.000 28.14793 33 ASP B N 1
ATOM 4709 C CA . ASP B 1 36 ? 7.43349 -53.89830 5.98264 1.000 42.41494 33 ASP B CA 1
ATOM 4710 C C . ASP B 1 36 ? 6.40029 -53.46224 7.01719 1.000 52.04661 33 ASP B C 1
ATOM 4711 O O . ASP B 1 36 ? 5.20025 -53.70690 6.83267 1.000 39.92953 33 ASP B O 1
ATOM 4720 N N . ASN B 1 37 ? 6.83156 -52.81056 8.10033 1.000 29.57922 34 ASN B N 1
ATOM 4721 C CA . ASN B 1 37 ? 5.95099 -52.48177 9.22104 1.000 33.47099 34 ASN B CA 1
ATOM 4722 C C . ASN B 1 37 ? 5.75789 -50.98403 9.42715 1.000 36.53122 34 ASN B C 1
ATOM 4723 O O . ASN B 1 37 ? 5.04396 -50.57978 10.35471 1.000 31.38774 34 ASN B O 1
ATOM 4734 N N . ASN B 1 38 ? 6.36615 -50.14443 8.59438 1.000 29.52852 35 ASN B N 1
ATOM 4735 C CA . ASN B 1 38 ? 6.29209 -48.70549 8.80031 1.000 22.23305 35 ASN B CA 1
ATOM 4736 C C . ASN B 1 38 ? 6.33301 -48.03473 7.43986 1.000 26.46656 35 ASN B C 1
ATOM 4737 O O . ASN B 1 38 ? 7.19586 -48.34950 6.61763 1.000 25.41767 35 ASN B O 1
ATOM 4748 N N . LEU B 1 39 ? 5.40209 -47.12057 7.19947 1.000 18.42709 36 LEU B N 1
ATOM 4749 C CA . LEU B 1 39 ? 5.34740 -46.37265 5.95224 1.000 18.96745 36 LEU B CA 1
ATOM 4750 C C . LEU B 1 39 ? 5.35507 -44.89260 6.31172 1.000 20.78788 36 LEU B C 1
ATOM 4751 O O . LEU B 1 39 ? 4.36437 -44.38579 6.86104 1.000 21.96984 36 LEU B O 1
ATOM 4767 N N . PHE B 1 40 ? 6.43105 -44.18997 5.95453 1.000 12.87795 37 PHE B N 1
ATOM 4768 C CA . PHE B 1 40 ? 6.61382 -42.80509 6.38236 1.000 11.89077 37 PHE B CA 1
ATOM 4769 C C . PHE B 1 40 ? 6.35148 -41.83471 5.24701 1.000 13.88503 37 PHE B C 1
ATOM 4770 O O . PHE B 1 40 ? 6.96770 -41.91164 4.17000 1.000 12.11244 37 PHE B O 1
ATOM 4787 N N . TYR B 1 41 ? 5.44668 -40.87253 5.51213 1.000 11.36240 38 TYR B N 1
ATOM 4788 C CA . TYR B 1 41 ? 5.19769 -39.75353 4.63024 1.000 11.03016 38 TYR B CA 1
ATOM 4789 C C . TYR B 1 41 ? 5.03521 -38.54258 5.52622 1.000 10.89622 38 TYR B C 1
ATOM 4790 O O . TYR B 1 41 ? 3.92155 -38.14579 5.88182 1.000 12.27651 38 TYR B O 1
ATOM 4808 N N . SER B 1 42 ? 6.15766 -37.95148 5.90689 1.000 11.48858 39 SER B N 1
ATOM 4809 C CA . SER B 1 42 ? 6.13302 -36.89820 6.89279 1.000 11.35885 39 SER B CA 1
ATOM 4810 C C . SER B 1 42 ? 5.51247 -35.64371 6.30797 1.000 10.46208 39 SER B C 1
ATOM 4811 O O . SER B 1 42 ? 5.45847 -35.45364 5.08371 1.000 10.74275 39 SER B O 1
ATOM 4819 N N . ASN B 1 43 ? 5.08817 -34.72391 7.21083 1.000 10.44556 40 ASN B N 1
ATOM 4820 C CA . ASN B 1 43 ? 4.58613 -33.40071 6.83861 1.000 10.46915 40 ASN B CA 1
ATOM 4821 C C . ASN B 1 43 ? 5.77933 -32.49519 6.59357 1.000 10.20038 40 ASN B C 1
ATOM 4822 O O . ASN B 1 43 ? 6.27580 -31.80785 7.47081 1.000 12.08897 40 ASN B O 1
ATOM 4833 N N . ILE B 1 44 ? 6.29734 -32.57703 5.37271 1.000 9.94734 41 ILE B N 1
ATOM 4834 C CA . ILE B 1 44 ? 7.52186 -31.85512 5.05585 1.000 9.75390 41 ILE B CA 1
ATOM 4835 C C . ILE B 1 44 ? 7.25349 -30.36828 4.94587 1.000 11.07262 41 ILE B C 1
ATOM 4836 O O . ILE B 1 44 ? 8.15734 -29.55757 5.17196 1.000 11.37790 41 ILE B O 1
ATOM 4852 N N . ASP B 1 45 ? 6.04569 -29.98058 4.55557 1.000 12.13200 42 ASP B N 1
ATOM 4853 C CA . ASP B 1 45 ? 5.73384 -28.55040 4.55981 1.000 11.11852 42 ASP B CA 1
ATOM 4854 C C . ASP B 1 45 ? 5.96875 -27.95589 5.94664 1.000 10.40980 42 ASP B C 1
ATOM 4855 O O . ASP B 1 45 ? 6.59353 -26.90048 6.05815 1.000 11.47620 42 ASP B O 1
ATOM 4864 N N . GLU B 1 46 ? 5.47005 -28.60977 7.01414 1.000 9.57091 43 GLU B N 1
ATOM 4865 C CA . GLU B 1 46 ? 5.70557 -28.06545 8.35522 1.000 10.98054 43 GLU B CA 1
ATOM 4866 C C . GLU B 1 46 ? 7.18761 -27.98716 8.67103 1.000 10.88089 43 GLU B C 1
ATOM 4867 O O . GLU B 1 46 ? 7.66496 -27.00162 9.26514 1.000 12.26300 43 GLU B O 1
ATOM 4879 N N . VAL B 1 47 ? 7.95721 -28.99496 8.25460 1.000 9.88704 44 VAL B N 1
ATOM 4880 C CA . VAL B 1 47 ? 9.40061 -28.93851 8.43938 1.000 10.68174 44 VAL B CA 1
ATOM 4881 C C . VAL B 1 47 ? 9.99367 -27.73054 7.75075 1.000 9.81328 44 VAL B C 1
ATOM 4882 O O . VAL B 1 47 ? 10.83220 -27.01230 8.32954 1.000 10.05258 44 VAL B O 1
ATOM 4895 N N . LEU B 1 48 ? 9.61883 -27.52098 6.48739 1.000 10.04075 45 LEU B N 1
ATOM 4896 C CA . LEU B 1 48 ? 10.23991 -26.46054 5.70341 1.000 9.42347 45 LEU B CA 1
ATOM 4897 C C . LEU B 1 48 ? 9.86887 -25.07477 6.21316 1.000 9.34784 45 LEU B C 1
ATOM 4898 O O . LEU B 1 48 ? 10.73426 -24.17558 6.24694 1.000 9.37811 45 LEU B O 1
ATOM 4914 N N . PHE B 1 49 ? 8.62899 -24.89725 6.65765 1.000 9.29637 46 PHE B N 1
ATOM 4915 C CA . PHE B 1 49 ? 8.27845 -23.57566 7.21804 1.000 9.61813 46 PHE B CA 1
ATOM 4916 C C . PHE B 1 49 ? 8.99703 -23.32954 8.53449 1.000 9.79848 46 PHE B C 1
ATOM 4917 O O . PHE B 1 49 ? 9.45386 -22.20854 8.80199 1.000 11.98052 46 PHE B O 1
ATOM 4934 N N . TYR B 1 50 ? 9.15886 -24.34819 9.37057 1.000 9.75629 47 TYR B N 1
ATOM 4935 C CA . TYR B 1 50 ? 9.95612 -24.16876 10.58367 1.000 10.06439 47 TYR B CA 1
ATOM 4936 C C . TYR B 1 50 ? 11.39475 -23.82199 10.23639 1.000 11.33628 47 TYR B C 1
ATOM 4937 O O . TYR B 1 50 ? 11.99848 -22.89358 10.81157 1.000 11.73870 47 TYR B O 1
ATOM 4955 N N . MET B 1 51 ? 12.01254 -24.62012 9.35780 1.000 10.07547 48 MET B N 1
ATOM 4956 C CA . MET B 1 51 ? 13.41754 -24.38915 9.02605 1.000 10.19886 48 MET B CA 1
ATOM 4957 C C . MET B 1 51 ? 13.66144 -23.00134 8.42342 1.000 10.05302 48 MET B C 1
ATOM 4958 O O . MET B 1 51 ? 14.70978 -22.39980 8.65834 1.000 11.19773 48 MET B O 1
ATOM 4972 N N . ASN B 1 52 ? 12.74435 -22.53568 7.58339 1.000 10.87671 49 ASN B N 1
ATOM 4973 C CA . ASN B 1 52 ? 12.92020 -21.22913 6.96681 1.000 9.71132 49 ASN B CA 1
ATOM 4974 C C . ASN B 1 52 ? 12.75772 -20.12325 7.98873 1.000 12.36723 49 ASN B C 1
ATOM 4975 O O . ASN B 1 52 ? 13.52002 -19.14585 7.97106 1.000 12.76300 49 ASN B O 1
ATOM 4986 N N . TYR B 1 53 ? 11.84391 -20.29952 8.94128 1.000 11.46381 50 TYR B N 1
ATOM 4987 C CA . TYR B 1 53 ? 11.69609 -19.29664 9.99418 1.000 12.09710 50 TYR B CA 1
ATOM 4988 C C . TYR B 1 53 ? 12.92479 -19.26451 10.88690 1.000 14.28950 50 TYR B C 1
ATOM 4989 O O . TYR B 1 53 ? 13.43567 -18.18282 11.22598 1.000 15.76282 50 TYR B O 1
ATOM 5007 N N . ARG B 1 54 ? 13.46541 -20.45315 11.24374 1.000 13.91291 51 ARG B N 1
ATOM 5008 C CA . ARG B 1 54 ? 14.55827 -20.54069 12.20855 1.000 12.01760 51 ARG B CA 1
ATOM 5009 C C . ARG B 1 54 ? 15.91640 -20.21420 11.57302 1.000 15.99679 51 ARG B C 1
ATOM 5010 O O . ARG B 1 54 ? 16.78581 -19.58759 12.23039 1.000 17.39620 51 ARG B O 1
ATOM 5031 N N . TYR B 1 55 ? 16.12593 -20.60196 10.30198 1.000 13.70822 52 TYR B N 1
ATOM 5032 C CA . TYR B 1 55 ? 17.43843 -20.61971 9.69578 1.000 13.91299 52 TYR B CA 1
ATOM 5033 C C . TYR B 1 55 ? 17.52219 -19.85626 8.38395 1.000 14.40021 52 TYR B C 1
ATOM 5034 O O . TYR B 1 55 ? 18.60626 -19.82502 7.76008 1.000 17.70966 52 TYR B O 1
ATOM 5052 N N . ASP B 1 56 ? 16.44816 -19.19772 7.97388 1.000 12.58745 53 ASP B N 1
ATOM 5053 C CA . ASP B 1 56 ? 16.45289 -18.29514 6.81593 1.000 15.46178 53 ASP B CA 1
ATOM 5054 C C . ASP B 1 56 ? 16.88402 -19.06379 5.56432 1.000 15.54535 53 ASP B C 1
ATOM 5055 O O . ASP B 1 56 ? 16.36923 -20.17118 5.31434 1.000 16.29090 53 ASP B O 1
ATOM 5064 N N . ASP B 1 57 ? 17.69747 -18.46403 4.68539 1.000 17.29784 54 ASP B N 1
ATOM 5065 C CA . ASP B 1 57 ? 17.93788 -19.01644 3.35455 1.000 16.82680 54 ASP B CA 1
ATOM 5066 C C . ASP B 1 57 ? 19.08975 -20.02135 3.36273 1.000 16.28812 54 ASP B C 1
ATOM 5067 O O . ASP B 1 57 ? 20.14178 -19.82552 2.77384 1.000 21.14799 54 ASP B O 1
ATOM 5076 N N . PHE B 1 58 ? 18.87400 -21.09230 4.11093 1.000 14.55217 55 PHE B N 1
ATOM 5077 C CA . PHE B 1 58 ? 19.90046 -22.10650 4.31756 1.000 16.30436 55 PHE B CA 1
ATOM 5078 C C . PHE B 1 58 ? 20.06200 -22.97427 3.07820 1.000 13.39778 55 PHE B C 1
ATOM 5079 O O . PHE B 1 58 ? 19.15215 -23.13867 2.24991 1.000 14.40023 55 PHE B O 1
ATOM 5096 N N . LYS B 1 59 ? 21.25301 -23.54780 2.95896 1.000 16.22577 56 LYS B N 1
ATOM 5097 C CA . LYS B 1 59 ? 21.60563 -24.56041 1.96540 1.000 13.53486 56 LYS B CA 1
ATOM 5098 C C . LYS B 1 59 ? 22.01128 -25.81454 2.72154 1.000 15.44983 56 LYS B C 1
ATOM 5099 O O . LYS B 1 59 ? 22.52257 -25.72762 3.83867 1.000 15.69194 56 LYS B O 1
ATOM 5118 N N . LEU B 1 60 ? 21.74627 -26.98411 2.13406 1.000 15.62648 57 LEU B N 1
ATOM 5119 C CA . LEU B 1 60 ? 21.98199 -28.24535 2.83974 1.000 15.96151 57 LEU B CA 1
ATOM 5120 C C . LEU B 1 60 ? 23.40834 -28.38144 3.35254 1.000 17.71854 57 LEU B C 1
ATOM 5121 O O . LEU B 1 60 ? 23.63165 -28.95062 4.42365 1.000 17.43854 57 LEU B O 1
ATOM 5137 N N . LEU B 1 61 ? 24.38801 -27.89994 2.60426 1.000 15.72943 58 LEU B N 1
ATOM 5138 C CA . LEU B 1 61 ? 25.77636 -28.08646 2.97510 1.000 18.12871 58 LEU B CA 1
ATOM 5139 C C . LEU B 1 61 ? 26.32813 -26.93235 3.80998 1.000 19.49581 58 LEU B C 1
ATOM 5140 O O . LEU B 1 61 ? 27.48649 -27.03311 4.26926 1.000 21.76927 58 LEU B O 1
ATOM 5156 N N . ASP B 1 62 ? 25.55485 -25.87089 4.01719 1.000 17.70396 59 ASP B N 1
ATOM 5157 C CA . ASP B 1 62 ? 25.94982 -24.80092 4.92127 1.000 21.30028 59 ASP B CA 1
ATOM 5158 C C . ASP B 1 62 ? 26.10683 -25.38637 6.31774 1.000 20.41005 59 ASP B C 1
ATOM 5159 O O . ASP B 1 62 ? 25.40637 -26.32618 6.69533 1.000 17.08132 59 ASP B O 1
ATOM 5168 N N . MET B 1 63 ? 27.00516 -24.81430 7.09491 1.000 21.15442 60 MET B N 1
ATOM 5169 C CA . MET B 1 63 ? 27.09556 -25.09885 8.51926 1.000 20.72333 60 MET B CA 1
ATOM 5170 C C . MET B 1 63 ? 26.12891 -24.21840 9.30635 1.000 23.37115 60 MET B C 1
ATOM 5171 O O . MET B 1 63 ? 25.85017 -23.06531 8.95334 1.000 24.01239 60 MET B O 1
ATOM 5185 N N . ASP B 1 64 ? 25.63803 -24.74803 10.40564 1.000 20.04084 61 ASP B N 1
ATOM 5186 C CA . ASP B 1 64 ? 24.82587 -23.92962 11.28815 1.000 21.28065 61 ASP B CA 1
ATOM 5187 C C . ASP B 1 64 ? 25.72337 -22.97663 12.08088 1.000 20.39382 61 ASP B C 1
ATOM 5188 O O . ASP B 1 64 ? 26.94504 -22.87266 11.87323 1.000 23.18142 61 ASP B O 1
ATOM 5197 N N . SER B 1 65 ? 25.10317 -22.23871 13.01440 1.000 27.26264 62 SER B N 1
ATOM 5198 C CA . SER B 1 65 ? 25.83175 -21.18437 13.71851 1.000 38.94746 62 SER B CA 1
ATOM 5199 C C . SER B 1 65 ? 26.95317 -21.74560 14.58703 1.000 35.08640 62 SER B C 1
ATOM 5200 O O . SER B 1 65 ? 27.91649 -21.02448 14.87424 1.000 32.57891 62 SER B O 1
ATOM 5208 N N . THR B 1 66 ? 26.85544 -23.01713 15.01583 1.000 27.73050 63 THR B N 1
ATOM 5209 C CA . THR B 1 66 ? 27.90868 -23.60941 15.80281 1.000 26.86912 63 THR B CA 1
ATOM 5210 C C . THR B 1 66 ? 29.11679 -23.96980 14.95094 1.000 28.72393 63 THR B C 1
ATOM 5211 O O . THR B 1 66 ? 30.22177 -24.16374 15.49205 1.000 29.33819 63 THR B O 1
ATOM 5222 N N . GLY B 1 67 ? 28.93861 -24.03283 13.63319 1.000 25.23193 64 GLY B N 1
ATOM 5223 C CA . GLY B 1 67 ? 30.01985 -24.45285 12.76874 1.000 26.44683 64 GLY B CA 1
ATOM 5224 C C . GLY B 1 67 ? 30.36598 -25.91927 12.82463 1.000 27.57708 64 GLY B C 1
ATOM 5225 O O . GLY B 1 67 ? 31.35858 -26.31682 12.20919 1.000 34.62399 64 GLY B O 1
ATOM 5229 N N . THR B 1 68 ? 29.58258 -26.74691 13.53570 1.000 24.87904 65 THR B N 1
ATOM 5230 C CA . THR B 1 68 ? 29.92112 -28.15103 13.68541 1.000 21.23331 65 THR B CA 1
ATOM 5231 C C . THR B 1 68 ? 28.99176 -29.09319 12.93184 1.000 22.80911 65 THR B C 1
ATOM 5232 O O . THR B 1 68 ? 29.30451 -30.29058 12.83044 1.000 21.65595 65 THR B O 1
ATOM 5243 N N . LYS B 1 69 ? 27.87095 -28.61635 12.40577 1.000 20.94573 66 LYS B N 1
ATOM 5244 C CA . LYS B 1 69 ? 26.96765 -29.51179 11.69660 1.000 16.72808 66 LYS B CA 1
ATOM 5245 C C . LYS B 1 69 ? 26.34008 -28.78103 10.52932 1.000 18.29071 66 LYS B C 1
ATOM 5246 O O . LYS B 1 69 ? 26.08364 -27.58548 10.60209 1.000 20.90508 66 LYS B O 1
ATOM 5265 N N . ASN B 1 70 ? 26.10917 -29.50779 9.44837 1.000 15.68169 67 ASN B N 1
ATOM 5266 C CA . ASN B 1 70 ? 25.42744 -28.91705 8.29909 1.000 13.42395 67 ASN B CA 1
ATOM 5267 C C . ASN B 1 70 ? 23.91474 -29.17455 8.37502 1.000 14.00262 67 ASN B C 1
ATOM 5268 O O . ASN B 1 70 ? 23.43653 -29.83968 9.26838 1.000 13.89640 67 ASN B O 1
ATOM 5279 N N . PHE B 1 71 ? 23.16141 -28.55406 7.46908 1.000 13.99985 68 PHE B N 1
ATOM 5280 C CA . PHE B 1 71 ? 21.69314 -28.65392 7.49055 1.000 12.57316 68 PHE B CA 1
ATOM 5281 C C . PHE B 1 71 ? 21.18636 -30.02031 7.09569 1.000 13.57005 68 PHE B C 1
ATOM 5282 O O . PHE B 1 71 ? 20.05331 -30.36545 7.48186 1.000 15.53712 68 PHE B O 1
ATOM 5299 N N . GLU B 1 72 ? 21.94089 -30.84031 6.36068 1.000 14.47688 69 GLU B N 1
ATOM 5300 C CA . GLU B 1 72 ? 21.57482 -32.24904 6.22050 1.000 18.41854 69 GLU B CA 1
ATOM 5301 C C . GLU B 1 72 ? 21.53322 -32.92588 7.58347 1.000 14.33838 69 GLU B C 1
ATOM 5302 O O . GLU B 1 72 ? 20.59431 -33.66831 7.90253 1.000 15.43040 69 GLU B O 1
ATOM 5314 N N . THR B 1 73 ? 22.54320 -32.69572 8.40723 1.000 14.66676 70 THR B N 1
ATOM 5315 C CA . THR B 1 73 ? 22.54957 -33.28839 9.73816 1.000 13.85196 70 THR B CA 1
ATOM 5316 C C . THR B 1 73 ? 21.38952 -32.74721 10.57119 1.000 13.41619 70 THR B C 1
ATOM 5317 O O . THR B 1 73 ? 20.71635 -33.50554 11.27541 1.000 14.56523 70 THR B O 1
ATOM 5328 N N . ILE B 1 74 ? 21.11497 -31.44708 10.49976 1.000 12.94591 71 ILE B N 1
ATOM 5329 C CA . ILE B 1 74 ? 19.99577 -30.89879 11.27004 1.000 13.48130 71 ILE B CA 1
ATOM 5330 C C . ILE B 1 74 ? 18.68971 -31.52889 10.83040 1.000 13.84803 71 ILE B C 1
ATOM 5331 O O . ILE B 1 74 ? 17.85371 -31.89561 11.66146 1.000 13.71380 71 ILE B O 1
ATOM 5347 N N . LEU B 1 75 ? 18.50548 -31.68543 9.52953 1.000 11.90384 72 LEU B N 1
ATOM 5348 C CA . LEU B 1 75 ? 17.27014 -32.31067 9.04180 1.000 11.59688 72 LEU B CA 1
ATOM 5349 C C . LEU B 1 75 ? 17.19430 -33.77761 9.47667 1.000 12.19961 72 LEU B C 1
ATOM 5350 O O . LEU B 1 75 ? 16.10926 -34.28469 9.81834 1.000 12.90765 72 LEU B O 1
ATOM 5366 N N . SER B 1 76 ? 18.30640 -34.51945 9.44172 1.000 12.17086 73 SER B N 1
ATOM 5367 C CA . SER B 1 76 ? 18.29333 -35.90086 9.91223 1.000 13.51030 73 SER B CA 1
ATOM 5368 C C . SER B 1 76 ? 17.92510 -35.98641 11.39090 1.000 12.95776 73 SER B C 1
ATOM 5369 O O . SER B 1 76 ? 17.12635 -36.85437 11.78941 1.000 14.09335 73 SER B O 1
ATOM 5377 N N . GLU B 1 77 ? 18.49435 -35.11374 12.22985 1.000 13.59799 74 GLU B N 1
ATOM 5378 C CA . GLU B 1 77 ? 18.14229 -35.11259 13.65805 1.000 13.22209 74 GLU B CA 1
ATOM 5379 C C . GLU B 1 77 ? 16.66575 -34.75412 13.83991 1.000 12.96861 74 GLU B C 1
ATOM 5380 O O . GLU B 1 77 ? 15.97575 -35.31260 14.71917 1.000 15.08161 74 GLU B O 1
ATOM 5392 N N . LEU B 1 78 ? 16.15323 -33.83881 13.01605 1.000 12.47818 75 LEU B N 1
ATOM 5393 C CA . LEU B 1 78 ? 14.72761 -33.50948 13.13080 1.000 12.58585 75 LEU B CA 1
ATOM 5394 C C . LEU B 1 78 ? 13.84771 -34.69128 12.73944 1.000 13.91202 75 LEU B C 1
ATOM 5395 O O . LEU B 1 78 ? 12.80009 -34.92806 13.37989 1.000 12.25907 75 LEU B O 1
ATOM 5411 N N . TRP B 1 79 ? 14.21524 -35.43205 11.67927 1.000 12.04748 76 TRP B N 1
ATOM 5412 C CA . TRP B 1 79 ? 13.44545 -36.61463 11.31190 1.000 12.03908 76 TRP B CA 1
ATOM 5413 C C . TRP B 1 79 ? 13.31171 -37.53777 12.50496 1.000 12.46684 76 TRP B C 1
ATOM 5414 O O . TRP B 1 79 ? 12.22974 -38.03103 12.80337 1.000 12.50434 76 TRP B O 1
ATOM 5435 N N . THR B 1 80 ? 14.42634 -37.78425 13.20425 1.000 12.84249 77 THR B N 1
ATOM 5436 C CA . THR B 1 80 ? 14.39071 -38.66200 14.38651 1.000 13.32041 77 THR B CA 1
ATOM 5437 C C . THR B 1 80 ? 13.53791 -38.06822 15.49096 1.000 13.43246 77 THR B C 1
ATOM 5438 O O . THR B 1 80 ? 12.80558 -38.79377 16.17048 1.000 14.17012 77 THR B O 1
ATOM 5449 N N . ALA B 1 81 ? 13.59676 -36.75441 15.69842 1.000 13.28297 78 ALA B N 1
ATOM 5450 C CA . ALA B 1 81 ? 12.73628 -36.14661 16.71168 1.000 13.40361 78 ALA B CA 1
ATOM 5451 C C . ALA B 1 81 ? 11.25909 -36.28575 16.36099 1.000 13.15339 78 ALA B C 1
ATOM 5452 O O . ALA B 1 81 ? 10.40883 -36.51732 17.24887 1.000 15.22114 78 ALA B O 1
ATOM 5459 N N . LEU B 1 82 ? 10.92853 -36.15675 15.06706 1.000 12.69606 79 LEU B N 1
ATOM 5460 C CA . LEU B 1 82 ? 9.53801 -36.24225 14.64820 1.000 12.48056 79 LEU B CA 1
ATOM 5461 C C . LEU B 1 82 ? 9.03057 -37.67293 14.67206 1.000 14.59288 79 LEU B C 1
ATOM 5462 O O . LEU B 1 82 ? 7.82564 -37.88735 14.87416 1.000 15.19205 79 LEU B O 1
ATOM 5478 N N . ASN B 1 83 ? 9.89546 -38.64420 14.38732 1.000 12.85384 80 ASN B N 1
ATOM 5479 C CA . ASN B 1 83 ? 9.44523 -40.00594 14.08874 1.000 13.06062 80 ASN B CA 1
ATOM 5480 C C . ASN B 1 83 ? 9.92596 -41.06706 15.04922 1.000 13.59134 80 ASN B C 1
ATOM 5481 O O . ASN B 1 83 ? 9.34959 -42.16926 15.06557 1.000 15.44914 80 ASN B O 1
ATOM 5492 N N . GLY B 1 84 ? 10.94905 -40.78287 15.83337 1.000 14.76032 81 GLY B N 1
ATOM 5493 C CA . GLY B 1 84 ? 11.53022 -41.77492 16.72713 1.000 14.32769 81 GLY B CA 1
ATOM 5494 C C . GLY B 1 84 ? 12.49612 -42.70850 16.02501 1.000 16.61034 81 GLY B C 1
ATOM 5495 O O . GLY B 1 84 ? 13.13350 -42.36654 15.01832 1.000 15.42274 81 GLY B O 1
ATOM 5499 N N . LYS B 1 85 ? 12.63450 -43.91295 16.58264 1.000 17.95732 82 LYS B N 1
ATOM 5500 C CA . LYS B 1 85 ? 13.61074 -44.86686 16.05879 1.000 19.76822 82 LYS B CA 1
ATOM 5501 C C . LYS B 1 85 ? 13.07805 -46.27994 16.19811 1.000 17.80858 82 LYS B C 1
ATOM 5502 O O . LYS B 1 85 ? 12.23035 -46.55034 17.05736 1.000 19.55415 82 LYS B O 1
ATOM 5521 N N . LYS B 1 86 ? 13.58707 -47.16362 15.32968 1.000 18.47505 83 LYS B N 1
ATOM 5522 C CA . LYS B 1 86 ? 13.29343 -48.58602 15.40713 1.000 26.35991 83 LYS B CA 1
ATOM 5523 C C . LYS B 1 86 ? 13.66039 -49.12399 16.78898 1.000 23.99380 83 LYS B C 1
ATOM 5524 O O . LYS B 1 86 ? 14.66421 -48.70981 17.36908 1.000 25.08206 83 LYS B O 1
ATOM 5543 N N . PRO B 1 87 ? 12.88972 -50.06940 17.33348 1.000 30.12267 84 PRO B N 1
ATOM 5544 C CA . PRO B 1 87 ? 11.74679 -50.77060 16.72979 1.000 29.14603 84 PRO B CA 1
ATOM 5545 C C . PRO B 1 87 ? 10.39774 -50.15852 17.07658 1.000 33.52519 84 PRO B C 1
ATOM 5546 O O . PRO B 1 87 ? 9.36603 -50.66939 16.64652 1.000 45.93675 84 PRO B O 1
ATOM 5557 N N . ASP B 1 88 ? 10.37547 -49.09493 17.87137 1.000 25.23031 85 ASP B N 1
ATOM 5558 C CA . ASP B 1 88 ? 9.13955 -48.48640 18.37083 1.000 21.72507 85 ASP B CA 1
ATOM 5559 C C . ASP B 1 88 ? 9.10234 -47.01398 17.98620 1.000 21.53678 85 ASP B C 1
ATOM 5560 O O . ASP B 1 88 ? 9.32023 -46.13184 18.82151 1.000 26.27913 85 ASP B O 1
ATOM 5569 N N . TYR B 1 89 ? 8.79363 -46.74598 16.70947 1.000 17.84163 86 TYR B N 1
ATOM 5570 C CA . TYR B 1 89 ? 8.65214 -45.39244 16.22010 1.000 16.69395 86 TYR B CA 1
ATOM 5571 C C . TYR B 1 89 ? 7.50974 -44.70073 16.95494 1.000 22.21418 86 TYR B C 1
ATOM 5572 O O . TYR B 1 89 ? 6.51408 -45.32556 17.34630 1.000 24.71242 86 TYR B O 1
ATOM 5590 N N . GLN B 1 90 ? 7.67447 -43.41161 17.19955 1.000 19.91521 87 GLN B N 1
ATOM 5591 C CA . GLN B 1 90 ? 6.63234 -42.60005 17.84019 1.000 21.81604 87 GLN B CA 1
ATOM 5592 C C . GLN B 1 90 ? 6.47746 -41.30036 17.05245 1.000 19.36984 87 GLN B C 1
ATOM 5593 O O . GLN B 1 90 ? 7.41909 -40.51177 16.96913 1.000 20.34802 87 GLN B O 1
ATOM 5607 N N . LEU B 1 91 ? 5.30714 -41.09072 16.45814 1.000 17.50483 88 LEU B N 1
ATOM 5608 C CA . LEU B 1 91 ? 5.04815 -39.94208 15.60533 1.000 16.69213 88 LEU B CA 1
ATOM 5609 C C . LEU B 1 91 ? 4.70692 -38.70699 16.43617 1.000 16.09642 88 LEU B C 1
ATOM 5610 O O . LEU B 1 91 ? 3.81463 -38.74786 17.29888 1.000 18.61920 88 LEU B O 1
ATOM 5626 N N . LYS B 1 92 ? 5.41078 -37.60654 16.18588 1.000 13.24701 89 LYS B N 1
ATOM 5627 C CA . LYS B 1 92 ? 5.11600 -36.30840 16.75767 1.000 13.04162 89 LYS B CA 1
ATOM 5628 C C . LYS B 1 92 ? 4.90093 -35.30615 15.63786 1.000 14.31230 89 LYS B C 1
ATOM 5629 O O . LYS B 1 92 ? 5.22083 -35.54190 14.46391 1.000 17.60782 89 LYS B O 1
ATOM 5648 N N . THR B 1 93 ? 4.36878 -34.13809 16.00447 1.000 15.03249 90 THR B N 1
ATOM 5649 C CA . THR B 1 93 ? 4.24898 -33.04458 15.07905 1.000 12.88675 90 THR B CA 1
ATOM 5650 C C . THR B 1 93 ? 5.32140 -31.97056 15.31305 1.000 12.62254 90 THR B C 1
ATOM 5651 O O . THR B 1 93 ? 5.85208 -31.80175 16.40092 1.000 13.17581 90 THR B O 1
ATOM 5662 N N . MET B 1 94 ? 5.60089 -31.23745 14.24746 1.000 13.30241 91 MET B N 1
ATOM 5663 C CA . MET B 1 94 ? 6.52598 -30.12557 14.33257 1.000 11.75367 91 MET B CA 1
ATOM 5664 C C . MET B 1 94 ? 6.06367 -29.10862 15.36148 1.000 14.95048 91 MET B C 1
ATOM 5665 O O . MET B 1 94 ? 6.85639 -28.66559 16.20109 1.000 13.90680 91 MET B O 1
ATOM 5679 N N . GLN B 1 95 ? 4.76686 -28.81505 15.38578 1.000 13.72199 92 GLN B N 1
ATOM 5680 C CA . GLN B 1 95 ? 4.26721 -27.83720 16.34639 1.000 17.21747 92 GLN B CA 1
ATOM 5681 C C . GLN B 1 95 ? 4.44893 -28.31547 17.77701 1.000 13.76075 92 GLN B C 1
ATOM 5682 O O . GLN B 1 95 ? 4.73821 -27.50298 18.67445 1.000 15.93176 92 GLN B O 1
ATOM 5696 N N A SER B 1 96 ? 4.30581 -29.62046 18.02206 0.273 15.47871 93 SER B N 1
ATOM 5697 N N B SER B 1 96 ? 4.32611 -29.62704 18.01934 0.727 15.52609 93 SER B N 1
ATOM 5698 C CA A SER B 1 96 ? 4.52975 -30.13293 19.36816 0.273 13.10157 93 SER B CA 1
ATOM 5699 C CA B SER B 1 96 ? 4.53281 -30.16722 19.35517 0.727 13.02293 93 SER B CA 1
ATOM 5700 C C A SER B 1 96 ? 5.99176 -29.99604 19.76940 0.273 14.27663 93 SER B C 1
ATOM 5701 C C B SER B 1 96 ? 5.99064 -30.04941 19.78082 0.727 14.21479 93 SER B C 1
ATOM 5702 O O A SER B 1 96 ? 6.29769 -29.58834 20.90032 0.273 16.05149 93 SER B O 1
ATOM 5703 O O B SER B 1 96 ? 6.28872 -29.69737 20.93523 0.727 16.11867 93 SER B O 1
ATOM 5718 N N . LEU B 1 97 ? 6.90842 -30.31253 18.84546 1.000 12.87764 94 LEU B N 1
ATOM 5719 C CA . LEU B 1 97 ? 8.32227 -30.18280 19.16886 1.000 13.09261 94 LEU B CA 1
ATOM 5720 C C . LEU B 1 97 ? 8.70379 -28.76338 19.57208 1.000 14.77101 94 LEU B C 1
ATOM 5721 O O . LEU B 1 97 ? 9.61705 -28.57990 20.40360 1.000 15.54613 94 LEU B O 1
ATOM 5737 N N . GLU B 1 98 ? 8.00882 -27.77786 19.03647 1.000 14.67111 95 GLU B N 1
ATOM 5738 C CA . GLU B 1 98 ? 8.32735 -26.36758 19.29540 1.000 15.12331 95 GLU B CA 1
ATOM 5739 C C . GLU B 1 98 ? 7.97710 -25.96361 20.71331 1.000 16.35920 95 GLU B C 1
ATOM 5740 O O . GLU B 1 98 ? 8.36997 -24.85151 21.14110 1.000 16.95880 95 GLU B O 1
ATOM 5752 N N . THR B 1 99 ? 7.23869 -26.80717 21.45018 1.000 13.52625 96 THR B N 1
ATOM 5753 C CA . THR B 1 99 ? 6.91194 -26.48129 22.81566 1.000 14.56568 96 THR B CA 1
ATOM 5754 C C . THR B 1 99 ? 7.83697 -27.11572 23.83422 1.000 14.63298 96 THR B C 1
ATOM 5755 O O . THR B 1 99 ? 7.69441 -26.86860 25.04698 1.000 15.69991 96 THR B O 1
ATOM 5766 N N . ASP B 1 100 ? 8.77307 -27.97543 23.38681 1.000 14.57395 97 ASP B N 1
ATOM 5767 C CA . ASP B 1 100 ? 9.70883 -28.62170 24.28639 1.000 16.98836 97 ASP B CA 1
ATOM 5768 C C . ASP B 1 100 ? 10.87758 -27.68090 24.60827 1.000 18.26327 97 ASP B C 1
ATOM 5769 O O . ASP B 1 100 ? 11.73644 -27.44670 23.75629 1.000 16.91715 97 ASP B O 1
ATOM 5778 N N . LYS B 1 101 ? 10.90398 -27.16612 25.82749 1.000 16.19213 98 LYS B N 1
ATOM 5779 C CA . LYS B 1 101 ? 11.88948 -26.15568 26.22249 1.000 17.29102 98 LYS B CA 1
ATOM 5780 C C . LYS B 1 101 ? 13.29174 -26.72054 26.32159 1.000 24.40339 98 LYS B C 1
ATOM 5781 O O . LYS B 1 101 ? 14.25297 -25.94424 26.34322 1.000 24.50209 98 LYS B O 1
ATOM 5800 N N . LYS B 1 102 ? 13.42208 -28.02175 26.39959 1.000 17.80603 99 LYS B N 1
ATOM 5801 C CA . LYS B 1 102 ? 14.73493 -28.68125 26.46961 1.000 17.96653 99 LYS B CA 1
ATOM 5802 C C . LYS B 1 102 ? 15.25603 -29.04798 25.07807 1.000 26.43810 99 LYS B C 1
ATOM 5803 O O . LYS B 1 102 ? 16.33374 -29.65862 24.97499 1.000 30.13124 99 LYS B O 1
ATOM 5822 N N . SER B 1 103 ? 14.53046 -28.70461 24.01521 1.000 19.16430 100 SER B N 1
ATOM 5823 C CA . SER B 1 103 ? 14.89590 -29.11932 22.66092 1.000 22.23103 100 SER B CA 1
ATOM 5824 C C . SER B 1 103 ? 15.40181 -27.95748 21.82543 1.000 23.93274 100 SER B C 1
ATOM 5825 O O . SER B 1 103 ? 15.01037 -26.78810 22.00682 1.000 23.99008 100 SER B O 1
ATOM 5833 N N . SER B 1 104 ? 16.19085 -28.30183 20.80374 1.000 21.35307 101 SER B N 1
ATOM 5834 C CA . SER B 1 104 ? 16.69288 -27.26062 19.92917 1.000 25.33698 101 SER B CA 1
ATOM 5835 C C . SER B 1 104 ? 15.61403 -26.70156 19.01511 1.000 20.58902 101 SER B C 1
ATOM 5836 O O . SER B 1 104 ? 15.87034 -25.76704 18.27429 1.000 23.84068 101 SER B O 1
ATOM 5844 N N . TYR B 1 105 ? 14.37714 -27.25362 19.06369 1.000 21.24637 102 TYR B N 1
ATOM 5845 C CA . TYR B 1 105 ? 13.27240 -26.77389 18.24404 1.000 18.69925 102 TYR B CA 1
ATOM 5846 C C . TYR B 1 105 ? 12.35590 -25.78953 18.96953 1.000 19.70788 102 TYR B C 1
ATOM 5847 O O . TYR B 1 105 ? 11.40026 -25.29713 18.37332 1.000 17.87239 102 TYR B O 1
ATOM 5865 N N . PHE B 1 106 ? 12.61242 -25.49793 20.24634 1.000 16.77627 103 PHE B N 1
ATOM 5866 C CA . PHE B 1 106 ? 11.74206 -24.58863 20.96805 1.000 15.85037 103 PHE B CA 1
ATOM 5867 C C . PHE B 1 106 ? 11.60977 -23.24942 20.24769 1.000 21.78780 103 PHE B C 1
ATOM 5868 O O . PHE B 1 106 ? 12.60771 -22.64348 19.85064 1.000 22.06088 103 PHE B O 1
ATOM 5885 N N . ILE B 1 107 ? 10.38369 -22.77594 20.12769 1.000 16.38086 104 ILE B N 1
ATOM 5886 C CA . ILE B 1 107 ? 10.07954 -21.42480 19.66592 1.000 17.68841 104 ILE B CA 1
ATOM 5887 C C . ILE B 1 107 ? 9.11035 -20.83167 20.67614 1.000 21.39167 104 ILE B C 1
ATOM 5888 O O . ILE B 1 107 ? 8.07883 -21.45091 20.96329 1.000 20.07482 104 ILE B O 1
ATOM 5904 N N . GLU B 1 108 ? 9.43537 -19.64610 21.23152 1.000 18.29378 105 GLU B N 1
ATOM 5905 C CA . GLU B 1 108 ? 8.52297 -19.02189 22.17398 1.000 20.10880 105 GLU B CA 1
ATOM 5906 C C . GLU B 1 108 ? 7.12208 -18.91372 21.59383 1.000 21.53532 105 GLU B C 1
ATOM 5907 O O . GLU B 1 108 ? 6.94042 -18.65178 20.39640 1.000 22.75392 105 GLU B O 1
ATOM 5919 N N . GLU B 1 109 ? 6.11808 -19.08264 22.46176 1.000 21.65715 106 GLU B N 1
ATOM 5920 C CA . GLU B 1 109 ? 4.73179 -19.23600 21.99708 1.000 21.19983 106 GLU B CA 1
ATOM 5921 C C . GLU B 1 109 ? 4.29480 -18.14267 21.03167 1.000 22.98206 106 GLU B C 1
ATOM 5922 O O . GLU B 1 109 ? 3.62487 -18.42627 20.02036 1.000 21.24931 106 GLU B O 1
ATOM 5934 N N . GLU B 1 110 ? 4.62769 -16.88637 21.33566 1.000 22.64287 107 GLU B N 1
ATOM 5935 C CA . GLU B 1 110 ? 4.17138 -15.78201 20.50034 1.000 30.14621 107 GLU B CA 1
ATOM 5936 C C . GLU B 1 110 ? 4.78626 -15.83919 19.11516 1.000 22.60638 107 GLU B C 1
ATOM 5937 O O . GLU B 1 110 ? 4.09122 -15.57076 18.12088 1.000 23.72696 107 GLU B O 1
ATOM 5949 N N . GLN B 1 111 ? 6.09303 -16.12832 19.03418 1.000 21.83079 108 GLN B N 1
ATOM 5950 C CA . GLN B 1 111 ? 6.76490 -16.22546 17.75719 1.000 21.80888 108 GLN B CA 1
ATOM 5951 C C . GLN B 1 111 ? 6.27239 -17.43280 16.97362 1.000 22.64880 108 GLN B C 1
ATOM 5952 O O . GLN B 1 111 ? 6.17834 -17.37510 15.74737 1.000 17.87339 108 GLN B O 1
ATOM 5966 N N . ALA B 1 112 ? 5.93484 -18.52761 17.67153 1.000 19.43334 109 ALA B N 1
ATOM 5967 C CA . ALA B 1 112 ? 5.41127 -19.68254 16.96120 1.000 17.36520 109 ALA B CA 1
ATOM 5968 C C . ALA B 1 112 ? 4.07214 -19.35124 16.33220 1.000 18.35734 109 ALA B C 1
ATOM 5969 O O . ALA B 1 112 ? 3.83395 -19.65289 15.15364 1.000 19.63099 109 ALA B O 1
ATOM 5976 N N . LYS B 1 113 ? 3.18878 -18.70338 17.08996 1.000 16.87819 110 LYS B N 1
ATOM 5977 C CA . LYS B 1 113 ? 1.91075 -18.28457 16.52720 1.000 17.87634 110 LYS B CA 1
ATOM 5978 C C . LYS B 1 113 ? 2.11849 -17.33042 15.35200 1.000 16.26670 110 LYS B C 1
ATOM 5979 O O . LYS B 1 113 ? 1.43957 -17.44073 14.32090 1.000 17.37928 110 LYS B O 1
ATOM 5998 N N . HIS B 1 114 ? 3.08088 -16.41574 15.46639 1.000 14.47694 111 HIS B N 1
ATOM 5999 C CA . HIS B 1 114 ? 3.28394 -15.43282 14.42220 1.000 18.59859 111 HIS B CA 1
ATOM 6000 C C . HIS B 1 114 ? 3.81523 -16.07692 13.13865 1.000 17.42320 111 HIS B C 1
ATOM 6001 O O . HIS B 1 114 ? 3.32903 -15.75570 12.05716 1.000 14.17678 111 HIS B O 1
ATOM 6015 N N . TYR B 1 115 ? 4.79676 -17.00130 13.22414 1.000 13.15883 112 TYR B N 1
ATOM 6016 C CA . TYR B 1 115 ? 5.32271 -17.59549 11.99646 1.000 11.89726 112 TYR B CA 1
ATOM 6017 C C . TYR B 1 115 ? 4.25926 -18.49502 11.36078 1.000 17.32121 112 TYR B C 1
ATOM 6018 O O . TYR B 1 115 ? 4.17756 -18.59733 10.13728 1.000 13.37238 112 TYR B O 1
ATOM 6036 N N . GLN B 1 116 ? 3.40298 -19.10493 12.16603 1.000 14.70288 113 GLN B N 1
ATOM 6037 C CA . GLN B 1 116 ? 2.29828 -19.89511 11.60993 1.000 15.21320 113 GLN B CA 1
ATOM 6038 C C . GLN B 1 116 ? 1.29225 -19.01245 10.88346 1.000 15.41050 113 GLN B C 1
ATOM 6039 O O . GLN B 1 116 ? 0.76241 -19.41867 9.84934 1.000 15.23370 113 GLN B O 1
ATOM 6053 N N . GLU B 1 117 ? 1.00928 -17.82395 11.41862 1.000 14.93186 114 GLU B N 1
ATOM 6054 C CA . GLU B 1 117 ? 0.13316 -16.87644 10.73363 1.000 16.27245 114 GLU B CA 1
ATOM 6055 C C . GLU B 1 117 ? 0.74924 -16.40381 9.43128 1.000 15.57689 114 GLU B C 1
ATOM 6056 O O . GLU B 1 117 ? 0.05147 -16.27641 8.41885 1.000 15.23009 114 GLU B O 1
ATOM 6068 N N . ILE B 1 118 ? 2.06146 -16.16839 9.41129 1.000 12.30716 115 ILE B N 1
ATOM 6069 C CA . ILE B 1 118 ? 2.71235 -15.76765 8.16322 1.000 13.19288 115 ILE B CA 1
ATOM 6070 C C . ILE B 1 118 ? 2.71543 -16.91238 7.16199 1.000 15.93528 115 ILE B C 1
ATOM 6071 O O . ILE B 1 118 ? 2.52988 -16.69757 5.95519 1.000 14.60685 115 ILE B O 1
ATOM 6087 N N . LYS B 1 119 ? 2.88275 -18.14896 7.64570 1.000 12.74704 116 LYS B N 1
ATOM 6088 C CA . LYS B 1 119 ? 2.79656 -19.33607 6.79111 1.000 14.95428 116 LYS B CA 1
ATOM 6089 C C . LYS B 1 119 ? 1.42571 -19.39550 6.12541 1.000 15.48652 116 LYS B C 1
ATOM 6090 O O . LYS B 1 119 ? 1.31535 -19.64948 4.92580 1.000 15.75891 116 LYS B O 1
ATOM 6109 N N . LYS B 1 120 ? 0.37181 -19.12756 6.88028 1.000 12.82784 117 LYS B N 1
ATOM 6110 C CA . LYS B 1 120 ? -0.98237 -19.14585 6.32772 1.000 14.82355 117 LYS B CA 1
ATOM 6111 C C . LYS B 1 120 ? -1.18918 -18.01128 5.33280 1.000 15.27999 117 LYS B C 1
ATOM 6112 O O . LYS B 1 120 ? -1.77226 -18.23345 4.26105 1.000 19.31796 117 LYS B O 1
ATOM 6131 N N . GLU B 1 121 ? -0.66880 -16.81222 5.63263 1.000 15.58276 118 GLU B N 1
ATOM 6132 C CA . GLU B 1 121 ? -0.90372 -15.66208 4.75400 1.000 13.48759 118 GLU B CA 1
ATOM 6133 C C . GLU B 1 121 ? -0.08918 -15.76935 3.46386 1.000 14.40941 118 GLU B C 1
ATOM 6134 O O . GLU B 1 121 ? -0.58248 -15.42128 2.38224 1.000 19.00728 118 GLU B O 1
ATOM 6146 N N . LEU B 1 122 ? 1.15442 -16.19588 3.56505 1.000 14.13189 119 LEU B N 1
ATOM 6147 C CA . LEU B 1 122 ? 2.06990 -16.15071 2.42616 1.000 15.49006 119 LEU B CA 1
ATOM 6148 C C . LEU B 1 122 ? 2.37130 -17.50081 1.80389 1.000 16.51831 119 LEU B C 1
ATOM 6149 O O . LEU B 1 122 ? 2.56443 -17.57174 0.58601 1.000 14.83875 119 LEU B O 1
ATOM 6165 N N . GLY B 1 123 ? 2.42736 -18.56860 2.60098 1.000 16.35494 120 GLY B N 1
ATOM 6166 C CA . GLY B 1 123 ? 2.80109 -19.85557 2.07309 1.000 14.78387 120 GLY B CA 1
ATOM 6167 C C . GLY B 1 123 ? 4.02627 -19.84365 1.17478 1.000 10.16129 120 GLY B C 1
ATOM 6168 O O . GLY B 1 123 ? 5.04873 -19.23792 1.46513 1.000 11.60729 120 GLY B O 1
ATOM 6172 N N . TYR B 1 124 ? 3.91288 -20.55029 0.05782 1.000 12.61821 121 TYR B N 1
ATOM 6173 C CA . TYR B 1 124 ? 4.94088 -20.58149 -0.96465 1.000 11.55900 121 TYR B CA 1
ATOM 6174 C C . TYR B 1 124 ? 4.68247 -19.55982 -2.05623 1.000 12.23399 121 TYR B C 1
ATOM 6175 O O . TYR B 1 124 ? 5.32984 -19.60542 -3.10781 1.000 13.38321 121 TYR B O 1
ATOM 6193 N N . GLN B 1 125 ? 3.71097 -18.66335 -1.85433 1.000 12.83252 122 GLN B N 1
ATOM 6194 C CA . GLN B 1 125 ? 3.28766 -17.77293 -2.94352 1.000 13.66359 122 GLN B CA 1
ATOM 6195 C C . GLN B 1 125 ? 4.29078 -16.68398 -3.22428 1.000 14.60067 122 GLN B C 1
ATOM 6196 O O . GLN B 1 125 ? 4.06631 -15.92352 -4.15548 1.000 17.72594 122 GLN B O 1
ATOM 6210 N N . THR B 1 126 ? 5.36337 -16.55253 -2.47963 1.000 13.16618 123 THR B N 1
ATOM 6211 C CA . THR B 1 126 ? 6.43869 -15.65749 -2.83398 1.000 14.04125 123 THR B CA 1
ATOM 6212 C C . THR B 1 126 ? 7.47702 -16.26517 -3.78395 1.000 14.34436 123 THR B C 1
ATOM 6213 O O . THR B 1 126 ? 8.40014 -15.56254 -4.23746 1.000 17.40711 123 THR B O 1
ATOM 6224 N N . LEU B 1 127 ? 7.34773 -17.55129 -4.15604 1.000 13.23867 124 LEU B N 1
ATOM 6225 C CA . LEU B 1 127 ? 8.23514 -18.12251 -5.14839 1.000 14.23274 124 LEU B CA 1
ATOM 6226 C C . LEU B 1 127 ? 7.91614 -17.55941 -6.53666 1.000 13.34059 124 LEU B C 1
ATOM 6227 O O . LEU B 1 127 ? 6.80700 -17.11237 -6.79749 1.000 15.85198 124 LEU B O 1
ATOM 6243 N N . ASP B 1 128 ? 8.90980 -17.56406 -7.41253 1.000 14.58458 125 ASP B N 1
ATOM 6244 C CA . ASP B 1 128 ? 8.73016 -17.05900 -8.77709 1.000 13.29719 125 ASP B CA 1
ATOM 6245 C C . ASP B 1 128 ? 7.98725 -18.07326 -9.65236 1.000 15.57354 125 ASP B C 1
ATOM 6246 O O . ASP B 1 128 ? 8.10061 -19.30767 -9.46867 1.000 15.87473 125 ASP B O 1
ATOM 6255 N N . ASP B 1 129 ? 7.30294 -17.56652 -10.67031 1.000 16.01479 126 ASP B N 1
ATOM 6256 C CA . ASP B 1 129 ? 6.71315 -18.36194 -11.74169 1.000 20.90805 126 ASP B CA 1
ATOM 6257 C C . ASP B 1 129 ? 5.72544 -19.38418 -11.16927 1.000 16.16730 126 ASP B C 1
ATOM 6258 O O . ASP B 1 129 ? 5.85575 -20.60928 -11.34471 1.000 14.94960 126 ASP B O 1
ATOM 6267 N N . LEU B 1 130 ? 4.71511 -18.85383 -10.51347 1.000 14.21307 127 LEU B N 1
ATOM 6268 C CA . LEU B 1 130 ? 3.63669 -19.65193 -9.96205 1.000 11.59195 127 LEU B CA 1
ATOM 6269 C C . LEU B 1 130 ? 2.78895 -20.21831 -11.08655 1.000 13.74012 127 LEU B C 1
ATOM 6270 O O . LEU B 1 130 ? 2.76378 -19.70265 -12.22124 1.000 16.45221 127 LEU B O 1
ATOM 6286 N N . LEU B 1 131 ? 2.06039 -21.29659 -10.75788 1.000 11.68380 128 LEU B N 1
ATOM 6287 C CA . LEU B 1 131 ? 1.19262 -22.03582 -11.66174 1.000 9.95859 128 LEU B CA 1
ATOM 6288 C C . LEU B 1 131 ? -0.25919 -21.90054 -11.20416 1.000 12.44141 128 LEU B C 1
ATOM 6289 O O . LEU B 1 131 ? -0.53763 -21.92051 -10.00306 1.000 14.72506 128 LEU B O 1
ATOM 6305 N N A SER B 1 132 ? -1.17863 -21.73416 -12.15556 0.497 13.37502 129 SER B N 1
ATOM 6306 N N B SER B 1 132 ? -1.17451 -21.76043 -12.16064 0.503 13.26563 129 SER B N 1
ATOM 6307 C CA A SER B 1 132 ? -2.59097 -21.67658 -11.82130 0.497 13.11766 129 SER B CA 1
ATOM 6308 C CA B SER B 1 132 ? -2.59219 -21.68468 -11.85399 0.503 13.12979 129 SER B CA 1
ATOM 6309 C C A SER B 1 132 ? -3.21324 -23.06329 -11.94071 0.497 13.66221 129 SER B C 1
ATOM 6310 C C B SER B 1 132 ? -3.23190 -23.06066 -11.97137 0.503 13.64965 129 SER B C 1
ATOM 6311 O O A SER B 1 132 ? -2.72516 -23.92549 -12.67893 0.497 13.29260 129 SER B O 1
ATOM 6312 O O B SER B 1 132 ? -2.76245 -23.92160 -12.72618 0.503 13.26913 129 SER B O 1
ATOM 6327 N N . PHE B 1 133 ? -4.31782 -23.26287 -11.21963 1.000 13.00349 130 PHE B N 1
ATOM 6328 C CA . PHE B 1 133 ? -4.98954 -24.54626 -11.29341 1.000 11.20896 130 PHE B CA 1
ATOM 6329 C C . PHE B 1 133 ? -5.48889 -24.78190 -12.72835 1.000 18.29701 130 PHE B C 1
ATOM 6330 O O . PHE B 1 133 ? -5.93259 -23.84992 -13.42255 1.000 16.33028 130 PHE B O 1
ATOM 6347 N N . PRO B 1 134 ? -5.46699 -26.02676 -13.20534 1.000 13.68824 131 PRO B N 1
ATOM 6348 C CA . PRO B 1 134 ? -5.93952 -26.34500 -14.57043 1.000 13.14762 131 PRO B CA 1
ATOM 6349 C C . PRO B 1 134 ? -7.42213 -26.65680 -14.68159 1.000 16.17099 131 PRO B C 1
ATOM 6350 O O . PRO B 1 134 ? -7.93596 -26.85151 -15.79883 1.000 17.47019 131 PRO B O 1
ATOM 6361 N N . VAL B 1 135 ? -8.10912 -26.78147 -13.54613 1.000 16.04323 132 VAL B N 1
ATOM 6362 C CA . VAL B 1 135 ? -9.54136 -27.02163 -13.44840 1.000 16.37989 132 VAL B CA 1
ATOM 6363 C C . VAL B 1 135 ? -10.05735 -26.18108 -12.29757 1.000 16.89146 132 VAL B C 1
ATOM 6364 O O . VAL B 1 135 ? -9.28547 -25.64693 -11.49990 1.000 18.76523 132 VAL B O 1
ATOM 6377 N N . LYS B 1 136 ? -11.38221 -26.06067 -12.20934 1.000 19.79501 133 LYS B N 1
ATOM 6378 C CA . LYS B 1 136 ? -11.99072 -25.30498 -11.12379 1.000 20.00383 133 LYS B CA 1
ATOM 6379 C C . LYS B 1 136 ? -11.88968 -26.11951 -9.83600 1.000 19.40445 133 LYS B C 1
ATOM 6380 O O . LYS B 1 136 ? -12.52142 -27.17076 -9.69976 1.000 24.78575 133 LYS B O 1
ATOM 6399 N N . THR B 1 137 ? -11.14273 -25.60625 -8.86744 1.000 25.24719 134 THR B N 1
ATOM 6400 C CA . THR B 1 137 ? -10.90401 -26.33238 -7.62353 1.000 25.14199 134 THR B CA 1
ATOM 6401 C C . THR B 1 137 ? -10.28672 -25.36391 -6.62586 1.000 19.16784 134 THR B C 1
ATOM 6402 O O . THR B 1 137 ? -9.72966 -24.32456 -6.99967 1.000 22.05032 134 THR B O 1
ATOM 6413 N N . ASP B 1 138 ? -10.37930 -25.72321 -5.34255 1.000 18.06236 135 ASP B N 1
ATOM 6414 C CA . ASP B 1 138 ? -9.63264 -24.97806 -4.32471 1.000 20.99004 135 ASP B CA 1
ATOM 6415 C C . ASP B 1 138 ? -8.30966 -25.64065 -3.92214 1.000 19.36532 135 ASP B C 1
ATOM 6416 O O . ASP B 1 138 ? -7.50482 -25.01129 -3.21318 1.000 20.13320 135 ASP B O 1
ATOM 6425 N N . ALA B 1 139 ? -8.05090 -26.87587 -4.36128 1.000 16.13839 136 ALA B N 1
ATOM 6426 C CA . ALA B 1 139 ? -6.82244 -27.56400 -4.01674 1.000 13.53303 136 ALA B CA 1
ATOM 6427 C C . ALA B 1 139 ? -6.64676 -28.75834 -4.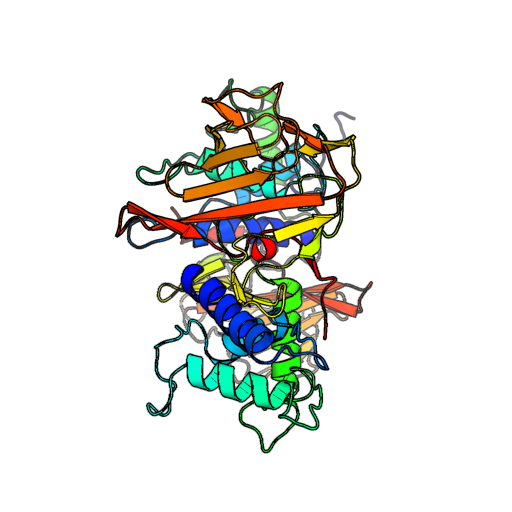92770 1.000 13.81502 136 ALA B C 1
ATOM 6428 O O . ALA B 1 139 ? -7.61972 -29.43816 -5.26358 1.000 16.24400 136 ALA B O 1
ATOM 6435 N N . LEU B 1 140 ? -5.43414 -28.98746 -5.38365 1.000 14.52521 137 LEU B N 1
ATOM 6436 C CA . LEU B 1 140 ? -5.12889 -30.22465 -6.11731 1.000 12.96875 137 LEU B CA 1
ATOM 6437 C C . LEU B 1 140 ? -4.88601 -31.32797 -5.11274 1.000 13.88432 137 LEU B C 1
ATOM 6438 O O . LEU B 1 140 ? -4.12567 -31.14607 -4.15847 1.000 13.59870 137 LEU B O 1
ATOM 6454 N N . ILE B 1 141 ? -5.57235 -32.44724 -5.29564 1.000 12.57742 138 ILE B N 1
ATOM 6455 C CA . ILE B 1 141 ? -5.36557 -33.62765 -4.46753 1.000 10.80389 138 ILE B CA 1
ATOM 6456 C C . ILE B 1 141 ? -4.19342 -34.39263 -5.05581 1.000 11.00722 138 ILE B C 1
ATOM 6457 O O . ILE B 1 141 ? -4.25277 -34.92128 -6.16699 1.000 12.73060 138 ILE B O 1
ATOM 6473 N N . VAL B 1 142 ? -3.09524 -34.45307 -4.29038 1.000 10.53892 139 VAL B N 1
ATOM 6474 C CA . VAL B 1 142 ? -1.84811 -35.04313 -4.75010 1.000 11.40888 139 VAL B CA 1
ATOM 6475 C C . VAL B 1 142 ? -1.78416 -36.44073 -4.13874 1.000 13.19229 139 VAL B C 1
ATOM 6476 O O . VAL B 1 142 ? -1.56803 -36.57898 -2.93735 1.000 11.86271 139 VAL B O 1
ATOM 6489 N N . ASN B 1 143 ? -1.95591 -37.47565 -4.94634 1.000 12.50106 140 ASN B N 1
ATOM 6490 C CA . ASN B 1 143 ? -1.86348 -38.83509 -4.43011 1.000 11.36456 140 ASN B CA 1
ATOM 6491 C C . ASN B 1 143 ? -0.51062 -39.48364 -4.69305 1.000 11.18432 140 ASN B C 1
ATOM 6492 O O . ASN B 1 143 ? -0.27755 -40.60611 -4.21620 1.000 14.37052 140 ASN B O 1
ATOM 6503 N N . LYS B 1 144 ? 0.43353 -38.79167 -5.33218 1.000 10.97593 141 LYS B N 1
ATOM 6504 C CA . LYS B 1 144 ? 1.84018 -39.21347 -5.39836 1.000 12.13759 141 LYS B CA 1
ATOM 6505 C C . LYS B 1 144 ? 2.69292 -37.94971 -5.33822 1.000 10.61581 141 LYS B C 1
ATOM 6506 O O . LYS B 1 144 ? 2.70658 -37.15317 -6.27661 1.000 11.36235 141 LYS B O 1
ATOM 6525 N N . ARG B 1 145 ? 3.36155 -37.73552 -4.22044 1.000 10.46237 142 ARG B N 1
ATOM 6526 C CA . ARG B 1 145 ? 4.11317 -36.51877 -4.00970 1.000 10.19322 142 ARG B CA 1
ATOM 6527 C C . ARG B 1 145 ? 5.47580 -36.61310 -4.67360 1.000 10.21430 142 ARG B C 1
ATOM 6528 O O . ARG B 1 145 ? 5.92760 -37.67520 -5.10922 1.000 11.49979 142 ARG B O 1
ATOM 6549 N N . TYR B 1 146 ? 6.17258 -35.47771 -4.67949 1.000 10.01672 143 TYR B N 1
ATOM 6550 C CA . TYR B 1 146 ? 7.50485 -35.39492 -5.27224 1.000 10.06151 143 TYR B CA 1
ATOM 6551 C C . TYR B 1 146 ? 8.53375 -36.01638 -4.33158 1.000 10.13576 143 TYR B C 1
ATOM 6552 O O . TYR B 1 146 ? 8.44109 -35.90114 -3.11129 1.000 11.29326 143 TYR B O 1
ATOM 6570 N N . GLY B 1 147 ? 9.51446 -36.66978 -4.90828 1.000 10.67564 144 GLY B N 1
ATOM 6571 C CA . GLY B 1 147 ? 10.68498 -37.15529 -4.18638 1.000 11.14386 144 GLY B CA 1
ATOM 6572 C C . GLY B 1 147 ? 10.79781 -38.66209 -4.08733 1.000 11.44383 144 GLY B C 1
ATOM 6573 O O . GLY B 1 147 ? 10.24165 -39.43235 -4.87108 1.000 13.17266 144 GLY B O 1
ATOM 6577 N N . TYR B 1 148 ? 11.53385 -39.08700 -3.06613 1.000 10.80829 145 TYR B N 1
ATOM 6578 C CA . TYR B 1 148 ? 11.83670 -40.49690 -2.89086 1.000 11.09671 145 TYR B CA 1
ATOM 6579 C C . TYR B 1 148 ? 10.65120 -41.24601 -2.27641 1.000 11.13934 145 TYR B C 1
ATOM 6580 O O . TYR B 1 148 ? 9.90012 -40.69799 -1.45504 1.000 13.26359 145 TYR B O 1
ATOM 6598 N N . ASP B 1 149 ? 10.54056 -42.54532 -2.59676 1.000 13.62881 146 ASP B N 1
ATOM 6599 C CA . ASP B 1 149 ? 9.64199 -43.43727 -1.87644 1.000 16.54039 146 ASP B CA 1
ATOM 6600 C C . ASP B 1 149 ? 10.16262 -44.84629 -2.10979 1.000 13.26594 146 ASP B C 1
ATOM 6601 O O . ASP B 1 149 ? 11.13949 -45.03319 -2.83250 1.000 15.25252 146 ASP B O 1
ATOM 6610 N N . LYS B 1 150 ? 9.50614 -45.82226 -1.49772 1.000 15.54871 147 LYS B N 1
ATOM 6611 C CA . LYS B 1 150 ? 9.79260 -47.23090 -1.68568 1.000 20.35037 147 LYS B CA 1
ATOM 6612 C C . LYS B 1 150 ? 8.72994 -47.83191 -2.61133 1.000 27.03859 147 LYS B C 1
ATOM 6613 O O . LYS B 1 150 ? 7.53070 -47.59108 -2.42337 1.000 29.03335 147 LYS B O 1
ATOM 6632 N N . SER B 1 151 ? 9.17263 -48.58552 -3.61273 1.000 35.31878 148 SER B N 1
ATOM 6633 C CA . SER B 1 151 ? 8.28164 -49.35513 -4.48000 1.000 44.02802 148 SER B CA 1
ATOM 6634 C C . SER B 1 151 ? 8.96101 -50.69103 -4.71973 1.000 54.99399 148 SER B C 1
ATOM 6635 O O . SER B 1 151 ? 10.04180 -50.71683 -5.31286 1.000 46.64869 148 SER B O 1
ATOM 6643 N N . LYS B 1 152 ? 8.33718 -51.78319 -4.26395 1.000 69.05990 149 LYS B N 1
ATOM 6644 C CA . LYS B 1 152 ? 8.90050 -53.12951 -4.36678 1.000 75.35781 149 LYS B CA 1
ATOM 6645 C C . LYS B 1 152 ? 10.02774 -53.35633 -3.36184 1.000 68.18983 149 LYS B C 1
ATOM 6646 O O . LYS B 1 152 ? 10.94902 -54.13666 -3.61494 1.000 77.72020 149 LYS B O 1
ATOM 6665 N N . GLU B 1 153 ? 9.96633 -52.68714 -2.21110 1.000 50.16575 150 GLU B N 1
ATOM 6666 C CA . GLU B 1 153 ? 11.12132 -52.56968 -1.32891 1.000 48.59768 150 GLU B CA 1
ATOM 6667 C C . GLU B 1 153 ? 12.31080 -51.97334 -2.07407 1.000 31.51997 150 GLU B C 1
ATOM 6668 O O . GLU B 1 153 ? 13.46816 -52.22676 -1.73137 1.000 41.93584 150 GLU B O 1
ATOM 6680 N N . LYS B 1 154 ? 12.03544 -51.17453 -3.10871 1.000 30.23188 151 LYS B N 1
ATOM 6681 C CA . LYS B 1 154 ? 13.08301 -50.49600 -3.86580 1.000 25.22925 151 LYS B CA 1
ATOM 6682 C C . LYS B 1 154 ? 12.90792 -48.98193 -3.77679 1.000 20.86995 151 LYS B C 1
ATOM 6683 O O . LYS B 1 154 ? 11.80053 -48.46822 -3.96099 1.000 20.96845 151 LYS B O 1
ATOM 6702 N N . LEU B 1 155 ? 14.01207 -48.30549 -3.52801 1.000 17.22554 152 LEU B N 1
ATOM 6703 C CA . LEU B 1 155 ? 14.05584 -46.84975 -3.47909 1.000 16.73286 152 LEU B CA 1
ATOM 6704 C C . LEU B 1 155 ? 13.98466 -46.28656 -4.87886 1.000 16.36857 152 LEU B C 1
ATOM 6705 O O . LEU B 1 155 ? 14.70686 -46.72048 -5.77011 1.000 19.57665 152 LEU B O 1
ATOM 6721 N N . THR B 1 156 ? 13.15604 -45.26143 -5.05134 1.000 16.65581 153 THR B N 1
ATOM 6722 C CA . THR B 1 156 ? 12.85982 -44.64799 -6.32547 1.000 14.36638 153 THR B CA 1
ATOM 6723 C C . THR B 1 156 ? 12.67094 -43.14655 -6.11409 1.000 15.89500 153 THR B C 1
ATOM 6724 O O . THR B 1 156 ? 12.11990 -42.74385 -5.10542 1.000 19.37011 153 THR B O 1
ATOM 6735 N N . LEU B 1 157 ? 13.07332 -42.33587 -7.08476 1.000 12.61164 154 LEU B N 1
ATOM 6736 C CA . LEU B 1 157 ? 12.94588 -40.88673 -7.03623 1.000 16.04637 154 LEU B CA 1
ATOM 6737 C C . LEU B 1 157 ? 11.88475 -40.46064 -8.05009 1.000 18.65064 154 LEU B C 1
ATOM 6738 O O . LEU B 1 157 ? 12.02011 -40.73087 -9.23868 1.000 22.40477 154 LEU B O 1
ATOM 6754 N N . TYR B 1 158 ? 10.82971 -39.79996 -7.59005 1.000 12.82504 155 TYR B N 1
ATOM 6755 C CA . TYR B 1 158 ? 9.75549 -39.34950 -8.47376 1.000 12.57448 155 TYR B CA 1
ATOM 6756 C C . TYR B 1 158 ? 9.89476 -37.84830 -8.66443 1.000 13.13117 155 TYR B C 1
ATOM 6757 O O . TYR B 1 158 ? 9.69998 -37.06734 -7.71998 1.000 13.57745 155 TYR B O 1
ATOM 6775 N N . GLN B 1 159 ? 10.18742 -37.43455 -9.88888 1.000 12.20072 156 GLN B N 1
ATOM 6776 C CA . GLN B 1 159 ? 10.50208 -36.03335 -10.18782 1.000 14.53499 156 GLN B CA 1
ATOM 6777 C C . GLN B 1 159 ? 9.29895 -35.25751 -10.68995 1.000 12.46318 156 GLN B C 1
ATOM 6778 O O . GLN B 1 159 ? 9.40013 -34.43783 -11.61305 1.000 12.18739 156 GLN B O 1
ATOM 6792 N N . GLY B 1 160 ? 8.16841 -35.44030 -10.00997 1.000 12.43400 157 GLY B N 1
ATOM 6793 C CA . GLY B 1 160 ? 6.91709 -34.79232 -10.37108 1.000 12.65148 157 GLY B CA 1
ATOM 6794 C C . GLY B 1 160 ? 5.89002 -35.03370 -9.29236 1.000 12.08182 157 GLY B C 1
ATOM 6795 O O . GLY B 1 160 ? 6.20530 -35.51933 -8.20280 1.000 11.52848 157 GLY B O 1
ATOM 6799 N N . ILE B 1 161 ? 4.63493 -34.68428 -9.58209 1.000 10.43844 158 ILE B N 1
ATOM 6800 C CA . ILE B 1 161 ? 3.52766 -35.01909 -8.70616 1.000 10.40335 158 ILE B CA 1
ATOM 6801 C C . ILE B 1 161 ? 2.42165 -35.61135 -9.54410 1.000 10.68723 158 ILE B C 1
ATOM 6802 O O . ILE B 1 161 ? 2.25776 -35.23748 -10.70905 1.000 10.82558 158 ILE B O 1
ATOM 6818 N N . ASP B 1 162 ? 1.60169 -36.46701 -8.92244 1.000 11.05598 159 ASP B N 1
ATOM 6819 C CA . ASP B 1 162 ? 0.39962 -37.00628 -9.55591 1.000 11.11328 159 ASP B CA 1
ATOM 6820 C C . ASP B 1 162 ? -0.80562 -36.39214 -8.84664 1.000 12.02681 159 ASP B C 1
ATOM 6821 O O . ASP B 1 162 ? -0.88410 -36.41516 -7.60348 1.000 12.10764 159 ASP B O 1
ATOM 6830 N N . VAL B 1 163 ? -1.75289 -35.86774 -9.62318 1.000 11.24140 160 VAL B N 1
ATOM 6831 C CA . VAL B 1 163 ? -2.90611 -35.16528 -9.07223 1.000 11.68732 160 VAL B CA 1
ATOM 6832 C C . VAL B 1 163 ? -4.17449 -35.84105 -9.55176 1.000 12.71616 160 VAL B C 1
ATOM 6833 O O . VAL B 1 163 ? -4.25740 -36.27090 -10.71681 1.000 12.24464 160 VAL B O 1
ATOM 6846 N N . LEU B 1 164 ? -5.16525 -35.89582 -8.65976 1.000 12.61990 161 LEU B N 1
ATOM 6847 C CA . LEU B 1 164 ? -6.43301 -36.54609 -8.94977 1.000 16.21831 161 LEU B CA 1
ATOM 6848 C C . LEU B 1 164 ? -7.36542 -35.53962 -9.60855 1.000 15.72376 161 LEU B C 1
ATOM 6849 O O . LEU B 1 164 ? -7.75302 -34.54526 -8.98121 1.000 21.53331 161 LEU B O 1
ATOM 6865 N N . ILE B 1 165 ? -7.75314 -35.81760 -10.85548 1.000 15.91875 162 ILE B N 1
ATOM 6866 C CA . ILE B 1 165 ? 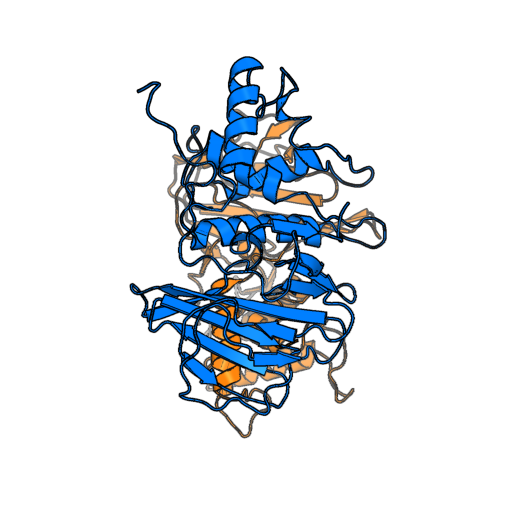-8.70126 -35.01456 -11.62639 1.000 14.84210 162 ILE B CA 1
ATOM 6867 C C . ILE B 1 165 ? -9.66847 -35.98915 -12.29201 1.000 19.39665 162 ILE B C 1
ATOM 6868 O O . ILE B 1 165 ? -9.27188 -37.05094 -12.78676 1.000 25.33864 162 ILE B O 1
ATOM 6884 N N . GLU B 1 166 ? -10.94231 -35.62701 -12.34030 1.000 27.20572 163 GLU B N 1
ATOM 6885 C CA . GLU B 1 166 ? -11.91210 -36.54723 -12.93424 1.000 30.55043 163 GLU B CA 1
ATOM 6886 C C . GLU B 1 166 ? -11.53933 -36.79922 -14.39872 1.000 38.84858 163 GLU B C 1
ATOM 6887 O O . GLU B 1 166 ? -11.06767 -35.89423 -15.09301 1.000 26.45676 163 GLU B O 1
ATOM 6899 N N . ASP B 1 167 ? -11.71888 -38.04485 -14.86155 1.000 28.80128 164 ASP B N 1
ATOM 6900 C CA . ASP B 1 167 ? -11.38136 -38.38645 -16.23944 1.000 26.74612 164 ASP B CA 1
ATOM 6901 C C . ASP B 1 167 ? -12.33996 -37.69276 -17.22443 1.000 29.73973 164 ASP B C 1
ATOM 6902 O O . ASP B 1 167 ? -13.49490 -37.40218 -16.90744 1.000 29.12816 164 ASP B O 1
ATOM 6911 N N . ASN B 1 168 ? -11.83636 -37.43163 -18.43177 1.000 25.44415 165 ASN B N 1
ATOM 6912 C CA . ASN B 1 168 ? -12.59948 -36.83650 -19.51999 1.000 26.01336 165 ASN B CA 1
ATOM 6913 C C . ASN B 1 168 ? -13.05133 -35.41408 -19.22639 1.000 29.10549 165 ASN B C 1
ATOM 6914 O O . ASN B 1 168 ? -14.08023 -34.97228 -19.74097 1.000 46.51754 165 ASN B O 1
ATOM 6925 N N . GLN B 1 169 ? -12.30875 -34.66670 -18.42058 1.000 22.80713 166 GLN B N 1
ATOM 6926 C CA . GLN B 1 169 ? -12.73262 -33.34086 -18.02527 1.000 28.36837 166 GLN B CA 1
ATOM 6927 C C . GLN B 1 169 ? -11.82840 -32.27345 -18.65289 1.000 27.11444 166 GLN B C 1
ATOM 6928 O O . GLN B 1 169 ? -10.61580 -32.49942 -18.83066 1.000 24.88285 166 GLN B O 1
ATOM 6942 N N . PRO B 1 170 ? -12.37806 -31.10543 -18.98819 1.000 25.19190 167 PRO B N 1
ATOM 6943 C CA . PRO B 1 170 ? -11.57205 -30.06537 -19.64515 1.000 18.99139 167 PRO B CA 1
ATOM 6944 C C . PRO B 1 170 ? -10.42917 -29.58683 -18.76660 1.000 21.00615 167 PRO B C 1
ATOM 6945 O O . PRO B 1 170 ? -10.60851 -29.26147 -17.58480 1.000 23.26831 167 PRO B O 1
ATOM 6956 N N . PHE B 1 171 ? -9.27564 -29.43106 -19.38869 1.000 17.51136 168 PHE B N 1
ATOM 6957 C CA . PHE B 1 171 ? -8.03619 -29.09918 -18.68599 1.000 17.60384 168 PHE B CA 1
ATOM 6958 C C . PHE B 1 171 ? -7.40500 -27.87967 -19.33694 1.000 15.59467 168 PHE B C 1
ATOM 6959 O O . PHE B 1 171 ? -7.19283 -27.87075 -20.55484 1.000 17.53381 168 PHE B O 1
ATOM 6976 N N . HIS B 1 172 ? -7.15066 -26.84622 -18.52661 1.000 15.67830 169 HIS B N 1
ATOM 6977 C CA . HIS B 1 172 ? -6.66167 -25.55062 -18.97261 1.000 18.69816 169 HIS B CA 1
ATOM 6978 C C . HIS B 1 172 ? -5.21616 -25.35501 -18.52617 1.000 16.29671 169 HIS B C 1
ATOM 6979 O O . HIS B 1 172 ? -4.76192 -25.92748 -17.52358 1.000 15.19053 169 HIS B O 1
ATOM 6993 N N . SER B 1 173 ? -4.49700 -24.53506 -19.28028 1.000 16.28724 170 SER B N 1
ATOM 6994 C CA . SER B 1 173 ? -3.06822 -24.42032 -19.04801 1.000 14.04335 170 SER B CA 1
ATOM 6995 C C . SER B 1 173 ? -2.76962 -23.73056 -17.71801 1.000 16.08624 170 SER B C 1
ATOM 6996 O O . SER B 1 173 ? -3.25783 -22.62025 -17.48305 1.000 15.60994 170 SER B O 1
ATOM 7004 N N . PRO B 1 174 ? -1.90247 -24.30853 -16.86202 1.000 12.69862 171 PRO B N 1
ATOM 7005 C CA . PRO B 1 174 ? -1.41757 -23.60519 -15.69005 1.000 11.61213 171 PRO B CA 1
ATOM 7006 C C . PRO B 1 174 ? -0.44311 -22.47479 -15.98378 1.000 13.07149 171 PRO B C 1
ATOM 7007 O O . PRO B 1 174 ? -0.08628 -21.74379 -15.05138 1.000 14.74883 171 PRO B O 1
ATOM 7018 N N . MET B 1 175 ? 0.04307 -22.33666 -17.22983 1.000 14.66442 172 MET B N 1
ATOM 7019 C CA . MET B 1 175 ? 1.14526 -21.41192 -17.43157 1.000 16.48398 172 MET B CA 1
ATOM 7020 C C . MET B 1 175 ? 1.11025 -20.80838 -18.81587 1.000 20.19211 172 MET B C 1
ATOM 7021 O O . MET B 1 175 ? 0.62955 -21.42097 -19.77396 1.000 16.42237 172 MET B O 1
ATOM 7035 N N . ASN B 1 176 ? 1.64463 -19.60045 -18.92647 1.000 18.37430 173 ASN B N 1
ATOM 7036 C CA . ASN B 1 176 ? 1.84744 -18.99488 -20.23049 1.000 17.38176 173 ASN B CA 1
ATOM 7037 C C . ASN B 1 176 ? 3.19986 -19.44191 -20.79829 1.000 19.16675 173 ASN B C 1
ATOM 7038 O O . ASN B 1 176 ? 4.18582 -19.59684 -20.06097 1.000 24.25182 173 ASN B O 1
ATOM 7049 N N . GLY B 1 177 ? 3.22012 -19.76888 -22.08261 1.000 18.36376 174 GLY B N 1
ATOM 7050 C CA . GLY B 1 177 ? 4.46144 -20.18317 -22.71358 1.000 19.32243 174 GLY B CA 1
ATOM 7051 C C . GLY B 1 177 ? 4.19656 -20.74542 -24.09576 1.000 19.03287 174 GLY B C 1
ATOM 7052 O O . GLY B 1 177 ? 3.10866 -20.58621 -24.64902 1.000 22.43002 174 GLY B O 1
ATOM 7056 N N . GLN B 1 178 ? 5.19737 -21.42198 -24.64139 1.000 18.77038 175 GLN B N 1
ATOM 7057 C CA . GLN B 1 178 ? 5.06722 -22.05704 -25.93380 1.000 16.86275 175 GLN B CA 1
ATOM 7058 C C . GLN B 1 178 ? 5.08108 -23.57268 -25.75739 1.000 16.51039 175 GLN B C 1
ATOM 7059 O O . GLN B 1 178 ? 5.83597 -24.10866 -24.92348 1.000 16.88747 175 GLN B O 1
ATOM 7073 N N . ILE B 1 179 ? 4.25439 -24.27482 -26.53623 1.000 18.66448 176 ILE B N 1
ATOM 7074 C CA . ILE B 1 179 ? 4.32322 -25.72984 -26.55348 1.000 17.68995 176 ILE B CA 1
ATOM 7075 C C . ILE B 1 179 ? 5.58333 -26.07399 -27.32702 1.000 17.71512 176 ILE B C 1
ATOM 7076 O O . ILE B 1 179 ? 5.69514 -25.77126 -28.51991 1.000 22.55535 176 ILE B O 1
ATOM 7092 N N . VAL B 1 180 ? 6.58221 -26.60762 -26.63718 1.000 17.23608 177 VAL B N 1
ATOM 7093 C CA . VAL B 1 180 ? 7.85155 -26.95498 -27.29573 1.000 19.86683 177 VAL B CA 1
ATOM 7094 C C . VAL B 1 180 ? 7.98324 -28.43011 -27.62944 1.000 18.73130 177 VAL B C 1
ATOM 7095 O O . VAL B 1 180 ? 8.88565 -28.80902 -28.39198 1.000 21.60009 177 VAL B O 1
ATOM 7108 N N . SER B 1 181 ? 7.11594 -29.28918 -27.09865 1.000 18.60389 178 SER B N 1
ATOM 7109 C CA . SER B 1 181 ? 7.16937 -30.69099 -27.43853 1.000 18.83962 178 SER B CA 1
ATOM 7110 C C . SER B 1 181 ? 5.77800 -31.27205 -27.25954 1.000 27.47788 178 SER B C 1
ATOM 7111 O O . SER B 1 181 ? 5.07485 -30.94179 -26.30133 1.000 24.38833 178 SER B O 1
ATOM 7119 N N . VAL B 1 182 ? 5.39693 -32.14264 -28.18260 1.000 22.93689 179 VAL B N 1
ATOM 7120 C CA . VAL B 1 182 ? 4.18456 -32.95948 -28.06653 1.000 25.16659 179 VAL B CA 1
ATOM 7121 C C . VAL B 1 182 ? 4.63759 -34.40120 -28.25556 1.000 26.03555 179 VAL B C 1
ATOM 7122 O O . VAL B 1 182 ? 4.47238 -34.98362 -29.35235 1.000 25.56398 179 VAL B O 1
ATOM 7135 N N . PRO B 1 183 ? 5.26564 -35.00229 -27.23659 1.000 24.27136 180 PRO B N 1
ATOM 7136 C CA . PRO B 1 183 ? 5.87835 -36.33510 -27.43259 1.000 33.87719 180 PRO B CA 1
ATOM 7137 C C . PRO B 1 183 ? 4.90735 -37.41395 -27.89548 1.000 49.54413 180 PRO B C 1
ATOM 7138 O O . PRO B 1 183 ? 5.19831 -38.14334 -28.85414 1.000 35.75609 180 PRO B O 1
ATOM 7149 N N . ASP B 1 184 ? 3.77296 -37.56868 -27.21403 1.000 44.52739 181 ASP B N 1
ATOM 7150 C CA . ASP B 1 184 ? 2.74575 -38.52791 -27.60392 1.000 37.09157 181 ASP B CA 1
ATOM 7151 C C . ASP B 1 184 ? 1.38218 -37.87679 -27.42085 1.000 36.55895 181 ASP B C 1
ATOM 7152 O O . ASP B 1 184 ? 1.27278 -36.69772 -27.08237 1.000 33.25142 181 ASP B O 1
ATOM 7161 N N . THR B 1 185 ? 0.32275 -38.65322 -27.64142 1.000 28.16803 182 THR B N 1
ATOM 7162 C CA . THR B 1 185 ? -1.02049 -38.10491 -27.61986 1.000 33.61475 182 THR B CA 1
ATOM 7163 C C . THR B 1 185 ? -1.53255 -37.85624 -26.20066 1.000 25.73622 182 THR B C 1
ATOM 7164 O O . THR B 1 185 ? -2.67853 -37.39805 -26.05374 1.000 33.11163 182 THR B O 1
ATOM 7175 N N . GLU B 1 186 ? -0.70259 -38.09141 -25.18677 1.000 27.18080 183 GLU B N 1
ATOM 7176 C CA . GLU B 1 186 ? -1.06770 -37.79603 -23.80498 1.000 32.76126 183 GLU B CA 1
ATOM 7177 C C . GLU B 1 186 ? -0.04366 -36.92743 -23.07666 1.000 33.09243 183 GLU B C 1
ATOM 7178 O O . GLU B 1 186 ? -0.18196 -36.73840 -21.86981 1.000 29.23023 183 GLU B O 1
ATOM 7190 N N . THR B 1 187 ? 0.96038 -36.37432 -23.76941 1.000 23.60661 184 THR B N 1
ATOM 7191 C CA . THR B 1 187 ? 2.01839 -35.60554 -23.10713 1.000 22.89742 184 THR B CA 1
ATOM 7192 C C . THR B 1 187 ? 2.29860 -34.29602 -23.84727 1.000 21.71030 184 THR B C 1
ATOM 7193 O O . THR B 1 187 ? 2.29617 -34.24442 -25.08245 1.000 21.08604 184 THR B O 1
ATOM 7204 N N . LEU B 1 188 ? 2.54141 -33.22650 -23.09052 1.000 18.13435 185 LEU B N 1
ATOM 7205 C CA . LEU B 1 188 ? 2.95848 -31.96094 -23.67851 1.000 17.43798 185 LEU B CA 1
ATOM 7206 C C . LEU B 1 188 ? 3.95663 -31.27950 -22.75514 1.000 16.73255 185 LEU B C 1
ATOM 7207 O O . LEU B 1 188 ? 3.95354 -31.49666 -21.54747 1.000 15.49996 185 LEU B O 1
ATOM 7223 N N . VAL B 1 189 ? 4.81171 -30.44415 -23.33915 1.000 16.11865 186 VAL B N 1
ATOM 7224 C CA . VAL B 1 189 ? 5.76269 -29.61390 -22.59751 1.000 14.25091 186 VAL B CA 1
ATOM 7225 C C . VAL B 1 189 ? 5.56182 -28.16561 -23.00913 1.000 14.09702 186 VAL B C 1
ATOM 7226 O O . VAL B 1 189 ? 5.53679 -27.86337 -24.22136 1.000 17.32529 186 VAL B O 1
ATOM 7239 N N . ILE B 1 190 ? 5.36155 -27.29809 -22.01197 1.000 14.37389 187 ILE B N 1
ATOM 7240 C CA . ILE B 1 190 ? 5.18793 -25.86001 -22.18457 1.000 14.67541 187 ILE B CA 1
ATOM 7241 C C . ILE B 1 190 ? 6.43363 -25.18026 -21.62409 1.000 17.05887 187 ILE B C 1
ATOM 7242 O O . ILE B 1 190 ? 6.83561 -25.45282 -20.49457 1.000 15.37631 187 ILE B O 1
ATOM 7258 N N . GLU B 1 191 ? 7.06898 -24.32082 -22.40891 1.000 19.80989 188 GLU B N 1
ATOM 7259 C CA . GLU B 1 191 ? 8.24930 -23.60500 -21.91527 1.000 16.80853 188 GLU B CA 1
ATOM 7260 C C . GLU B 1 191 ? 8.00714 -22.10348 -21.96483 1.000 16.26123 188 GLU B C 1
ATOM 7261 O O . GLU B 1 191 ? 7.52209 -21.57264 -22.96416 1.000 20.67808 188 GLU B O 1
ATOM 7273 N N . LYS B 1 192 ? 8.29101 -21.43674 -20.85524 1.000 16.97822 189 LYS B N 1
ATOM 7274 C CA . LYS B 1 192 ? 8.51815 -19.98671 -20.79446 1.000 17.39052 189 LYS B CA 1
ATOM 7275 C C . LYS B 1 192 ? 10.02393 -19.82125 -20.93661 1.000 23.15775 189 LYS B C 1
ATOM 7276 O O . LYS B 1 192 ? 10.80045 -20.29794 -20.09987 1.000 21.56724 189 LYS B O 1
ATOM 7295 N N . GLU B 1 193 ? 10.44794 -19.20763 -22.04361 1.000 25.95983 190 GLU B N 1
ATOM 7296 C CA . GLU B 1 193 ? 11.79996 -19.39237 -22.55676 1.000 27.19102 190 GLU B CA 1
ATOM 7297 C C . GLU B 1 193 ? 12.86269 -18.99527 -21.53176 1.000 25.67838 190 GLU B C 1
ATOM 7298 O O . GLU B 1 193 ? 12.85384 -17.87352 -21.00292 1.000 25.20140 190 GLU B O 1
ATOM 7310 N N . LYS B 1 194 ? 13.74731 -19.94567 -21.23491 1.000 24.66990 191 LYS B N 1
ATOM 7311 C CA . LYS B 1 194 ? 14.82725 -19.76707 -20.25476 1.000 22.23147 191 LYS B CA 1
ATOM 7312 C C . LYS B 1 194 ? 14.31982 -19.31589 -18.88129 1.000 24.90238 191 LYS B C 1
ATOM 7313 O O . LYS B 1 194 ? 15.03867 -18.66861 -18.11871 1.000 23.45490 191 LYS B O 1
ATOM 7332 N N . VAL B 1 195 ? 13.08918 -19.69609 -18.52774 1.000 17.46544 192 VAL B N 1
ATOM 7333 C CA . VAL B 1 195 ? 12.53742 -19.39722 -17.22671 1.000 17.52389 192 VAL B CA 1
ATOM 7334 C C . VAL B 1 195 ? 12.00191 -20.67185 -16.56343 1.000 17.44773 192 VAL B C 1
ATOM 7335 O O . VAL B 1 195 ? 12.48084 -21.08307 -15.49091 1.000 15.62273 192 VAL B O 1
ATOM 7348 N N . ALA B 1 196 ? 11.01503 -21.29719 -17.20300 1.000 16.29159 193 ALA B N 1
ATOM 7349 C CA . ALA B 1 196 ? 10.33022 -22.41758 -16.57539 1.000 14.83476 193 ALA B CA 1
ATOM 7350 C C . ALA B 1 196 ? 9.79508 -23.34074 -17.65573 1.000 14.49923 193 ALA B C 1
ATOM 7351 O O . ALA B 1 196 ? 9.44307 -22.89738 -18.75598 1.000 17.51099 193 ALA B O 1
ATOM 7358 N N . ARG B 1 197 ? 9.71481 -24.63475 -17.33248 1.000 13.58392 194 ARG B N 1
ATOM 7359 C CA . ARG B 1 197 ? 9.27317 -25.65538 -18.29077 1.000 14.56845 194 ARG B CA 1
ATOM 7360 C C . ARG B 1 197 ? 8.36355 -26.63789 -17.56090 1.000 13.93720 194 ARG B C 1
ATOM 7361 O O . ARG B 1 197 ? 8.77891 -27.24779 -16.56140 1.000 12.03430 194 ARG B O 1
ATOM 7382 N N . LEU B 1 198 ? 7.11642 -26.78658 -18.05573 1.000 12.88390 195 LEU B N 1
ATOM 7383 C CA . LEU B 1 198 ? 6.08704 -27.59354 -17.42471 1.000 12.98624 195 LEU B CA 1
ATOM 7384 C C . LEU B 1 198 ? 5.73990 -28.76818 -18.31553 1.000 11.68687 195 LEU B C 1
ATOM 7385 O O . LEU B 1 198 ? 5.36201 -28.56759 -19.46954 1.000 14.09608 195 LEU B O 1
ATOM 7401 N N . THR B 1 199 ? 5.92190 -29.99469 -17.80540 1.000 11.66736 196 THR B N 1
ATOM 7402 C CA . THR B 1 199 ? 5.53037 -31.21237 -18.48602 1.000 12.84297 196 THR B CA 1
ATOM 7403 C C . THR B 1 199 ? 4.22005 -31.69584 -17.90131 1.000 13.39098 196 THR B C 1
ATOM 7404 O O . THR B 1 199 ? 4.06975 -31.74320 -16.67696 1.000 13.49809 196 THR B O 1
ATOM 7415 N N . ILE B 1 200 ? 3.26794 -32.01772 -18.77833 1.000 12.28629 197 ILE B N 1
ATOM 7416 C CA . ILE B 1 200 ? 1.93294 -32.45785 -18.39107 1.000 12.91159 197 ILE B CA 1
ATOM 7417 C C . ILE B 1 200 ? 1.69588 -33.79865 -19.05784 1.000 14.04551 197 ILE B C 1
ATOM 7418 O O . ILE B 1 200 ? 1.80264 -33.91687 -20.29472 1.000 15.00415 197 ILE B O 1
ATOM 7434 N N . ARG B 1 201 ? 1.45262 -34.82577 -18.25283 1.000 13.32129 198 ARG B N 1
ATOM 7435 C CA . ARG B 1 201 ? 1.13566 -36.15234 -18.74418 1.000 13.08058 198 ARG B CA 1
ATOM 7436 C C . ARG B 1 201 ? -0.27314 -36.56205 -18.32025 1.000 14.69301 198 ARG B C 1
ATOM 7437 O O . ARG B 1 201 ? -0.60420 -36.49273 -17.13169 1.000 16.63910 198 ARG B O 1
ATOM 7458 N N . GLY B 1 202 ? -1.08563 -36.95389 -19.30357 1.000 16.24675 199 GLY B N 1
ATOM 7459 C CA . GLY B 1 202 ? -2.44789 -37.38370 -19.01576 1.000 18.44528 199 GLY B CA 1
ATOM 7460 C C . GLY B 1 202 ? -3.53837 -36.53725 -19.62369 1.000 20.05160 199 GLY B C 1
ATOM 7461 O O . GLY B 1 202 ? -4.72136 -36.75322 -19.31527 1.000 20.68812 199 GLY B O 1
ATOM 7465 N N . VAL B 1 203 ? -3.18120 -35.56602 -20.45989 1.000 15.98786 200 VAL B N 1
ATOM 7466 C CA . VAL B 1 203 ? -4.12400 -34.71509 -21.17322 1.000 16.75427 200 VAL B CA 1
ATOM 7467 C C . VAL B 1 203 ? -4.00297 -35.03397 -22.65003 1.000 24.24633 200 VAL B C 1
ATOM 7468 O O . VAL B 1 203 ? -2.89776 -35.12483 -23.18532 1.000 23.88644 200 VAL B O 1
ATOM 7481 N N . ASN B 1 204 ? -5.13548 -35.24237 -23.30559 1.000 23.40718 201 ASN B N 1
ATOM 7482 C CA . ASN B 1 204 ? -5.07522 -35.59435 -24.72359 1.000 30.04590 201 ASN B CA 1
ATOM 7483 C C . ASN B 1 204 ? -4.63936 -34.35949 -25.52141 1.000 19.71420 201 ASN B C 1
ATOM 7484 O O . ASN B 1 204 ? -5.11899 -33.24705 -25.28649 1.000 31.70423 201 ASN B O 1
ATOM 7495 N N . THR B 1 205 ? -3.68732 -34.55144 -26.43394 1.000 30.75502 202 THR B N 1
ATOM 7496 C CA . THR B 1 205 ? -3.01297 -33.42488 -27.07800 1.000 39.31837 202 THR B CA 1
ATOM 7497 C C . THR B 1 205 ? -3.27229 -33.34216 -28.58184 1.000 47.99677 202 THR B C 1
ATOM 7498 O O . THR B 1 205 ? -2.46273 -32.77942 -29.32678 1.000 44.26921 202 THR B O 1
ATOM 7509 N N . LEU B 1 206 ? -4.40297 -33.86950 -29.05138 1.000 49.10661 203 LEU B N 1
ATOM 7510 C CA . LEU B 1 206 ? -4.60203 -33.97745 -30.49704 1.000 33.30923 203 LEU B CA 1
ATOM 7511 C C . LEU B 1 206 ? -4.88696 -32.62200 -31.13915 1.000 46.64427 203 LEU B C 1
ATOM 7512 O O . LEU B 1 206 ? -4.58829 -32.43113 -32.32448 1.000 62.35705 203 LEU B O 1
ATOM 7528 N N . ARG B 1 207 ? -5.45984 -31.67788 -30.39250 1.000 56.38589 204 ARG B N 1
ATOM 7529 C CA . ARG B 1 207 ? -5.67916 -30.32834 -30.89895 1.000 63.28664 204 ARG B CA 1
ATOM 7530 C C . ARG B 1 207 ? -4.44159 -29.44023 -30.78510 1.000 64.14337 204 ARG B C 1
ATOM 7531 O O . ARG B 1 207 ? -4.52515 -28.24647 -31.10081 1.000 58.09992 204 ARG B O 1
ATOM 7552 N N . LEU B 1 208 ? -3.30656 -29.99457 -30.35947 1.000 48.28034 205 LEU B N 1
ATOM 7553 C CA . LEU B 1 208 ? -2.12930 -29.21766 -29.99978 1.000 37.76127 205 LEU B CA 1
ATOM 7554 C C . LEU B 1 208 ? -0.94745 -29.58337 -30.88710 1.000 48.06771 205 LEU B C 1
ATOM 7555 O O . LEU B 1 208 ? -0.70569 -30.76040 -31.17043 1.000 40.65627 205 LEU B O 1
ATOM 7571 N N . THR B 1 209 ? -0.20099 -28.56155 -31.30295 1.000 34.46464 206 THR B N 1
ATOM 7572 C CA . THR B 1 209 ? 0.95974 -28.73181 -32.16160 1.000 41.61749 206 THR B CA 1
ATOM 7573 C C . THR B 1 209 ? 2.14267 -27.99599 -31.54468 1.000 32.59383 206 THR B C 1
ATOM 7574 O O . THR B 1 209 ? 1.96884 -26.97283 -30.87523 1.000 26.98660 206 THR B O 1
ATOM 7585 N N . LYS B 1 210 ? 3.34262 -28.53905 -31.77820 1.000 30.25942 207 LYS B N 1
ATOM 7586 C CA . LYS B 1 210 ? 4.57413 -27.85915 -31.38581 1.000 29.03591 207 LYS B CA 1
ATOM 7587 C C . LYS B 1 210 ? 4.61068 -26.47457 -32.02086 1.000 29.39514 207 LYS B C 1
ATOM 7588 O O . LYS B 1 210 ? 4.32671 -26.31618 -33.21653 1.000 30.50484 207 LYS B O 1
ATOM 7607 N N . GLY B 1 211 ? 4.94538 -25.46921 -31.21630 1.000 24.96741 208 GLY B N 1
ATOM 7608 C CA . GLY B 1 211 ? 5.00316 -24.09794 -31.67358 1.000 26.46414 208 GLY B CA 1
ATOM 7609 C C . GLY B 1 211 ? 3.82793 -23.24985 -31.26650 1.000 22.75030 208 GLY B C 1
ATOM 7610 O O . GLY B 1 211 ? 3.89042 -22.02207 -31.38714 1.000 25.48551 208 GLY B O 1
ATOM 7614 N N . MET B 1 212 ? 2.74869 -23.86792 -30.79546 1.000 24.20738 209 MET B N 1
ATOM 7615 C CA . MET B 1 212 ? 1.58787 -23.10213 -30.36773 1.000 20.30613 209 MET B CA 1
ATOM 7616 C C . MET B 1 212 ? 1.91297 -22.32228 -29.11444 1.000 20.97853 209 MET B C 1
ATOM 7617 O O . MET B 1 212 ? 2.55073 -22.85032 -28.19649 1.000 25.30528 209 MET B O 1
ATOM 7631 N N . ASP B 1 213 ? 1.43447 -21.08571 -29.04119 1.000 20.86323 210 ASP B N 1
ATOM 7632 C CA . ASP B 1 213 ? 1.48922 -20.28540 -27.84280 1.000 22.96789 210 ASP B CA 1
ATOM 7633 C C . ASP B 1 213 ? 0.24269 -20.57555 -27.00664 1.000 26.54782 210 ASP B C 1
ATOM 7634 O O . ASP B 1 213 ? -0.86049 -20.76046 -27.55632 1.000 26.36060 210 ASP B O 1
ATOM 7643 N N . VAL B 1 214 ? 0.43540 -20.66450 -25.69462 1.000 22.22378 211 VAL B N 1
ATOM 7644 C CA . VAL B 1 214 ? -0.65779 -20.78216 -24.75052 1.000 18.58672 211 VAL B CA 1
ATOM 7645 C C . VAL B 1 214 ? -0.48068 -19.74559 -23.65418 1.000 20.35333 211 VAL B C 1
ATOM 7646 O O . VAL B 1 214 ? 0.62748 -19.27917 -23.35392 1.000 23.01771 211 VAL B O 1
ATOM 7659 N N . GLU B 1 215 ? -1.59275 -19.36900 -23.06706 1.000 21.57129 212 GLU B N 1
ATOM 7660 C CA . GLU B 1 215 ? -1.63237 -18.49221 -21.91594 1.000 23.64692 212 GLU B CA 1
ATOM 7661 C C . GLU B 1 215 ? -2.15600 -19.29711 -20.73352 1.000 22.77489 212 GLU B C 1
ATOM 7662 O O . GLU B 1 215 ? -2.70966 -20.38722 -20.89194 1.000 21.08488 212 GLU B O 1
ATOM 7674 N N . GLU B 1 216 ? -2.01085 -18.73618 -19.53601 1.000 20.97234 213 GLU B N 1
ATOM 7675 C CA . GLU B 1 216 ? -2.68049 -19.31697 -18.38631 1.000 22.01456 213 GLU B CA 1
ATOM 7676 C C . GLU B 1 216 ? -4.17427 -19.34044 -18.67783 1.000 21.73944 213 GLU B C 1
ATOM 7677 O O . GLU B 1 216 ? -4.76101 -18.32662 -19.10100 1.000 24.28163 213 GLU B O 1
ATOM 7689 N N . GLY B 1 217 ? -4.81066 -20.49986 -18.49092 1.000 16.93645 214 GLY B N 1
ATOM 7690 C CA . GLY B 1 217 ? -6.19613 -20.64053 -18.78571 1.000 17.49222 214 GLY B CA 1
ATOM 7691 C C . GLY B 1 217 ? -6.55608 -21.14808 -20.18985 1.000 17.18985 214 GLY B C 1
ATOM 7692 O O . GLY B 1 217 ? -7.72076 -21.49453 -20.41959 1.000 23.01267 214 GLY B O 1
ATOM 7696 N N . THR B 1 218 ? -5.61483 -21.21949 -21.13710 1.000 21.80139 215 THR B N 1
ATOM 7697 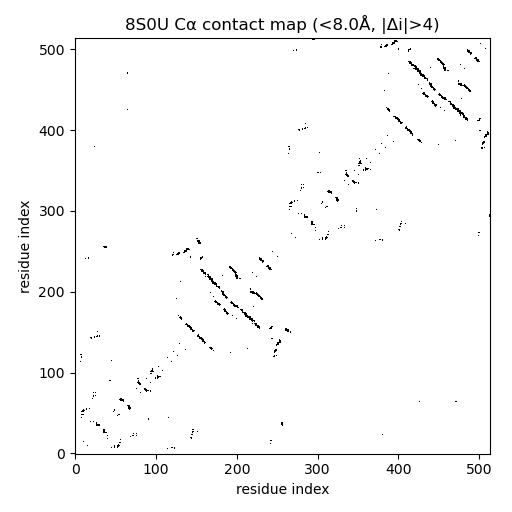C CA . THR B 1 218 ? -5.92968 -21.75300 -22.45584 1.000 16.89046 215 THR B CA 1
ATOM 7698 C C . THR B 1 218 ? -6.39269 -23.20501 -22.33942 1.000 22.39566 215 THR B C 1
ATOM 7699 O O . THR B 1 218 ? -5.75262 -24.01571 -21.67881 1.000 19.95873 215 THR B O 1
ATOM 7710 N N . PHE B 1 219 ? -7.48898 -23.54698 -23.00863 1.000 22.74585 216 PHE B N 1
ATOM 7711 C CA . PHE B 1 219 ? -7.91153 -24.94373 -23.06452 1.000 19.82029 216 PHE B CA 1
ATOM 7712 C C . PHE B 1 219 ? -6.87189 -25.76447 -23.80721 1.000 21.81003 216 PHE B C 1
ATOM 7713 O O . PHE B 1 219 ? -6.49089 -25.43668 -24.93550 1.000 22.24739 216 PHE B O 1
ATOM 7730 N N . LEU B 1 220 ? -6.37733 -26.82898 -23.16960 1.000 19.34506 217 LEU B N 1
ATOM 7731 C CA . LEU B 1 220 ? -5.42719 -27.71695 -23.81521 1.000 22.00684 217 LEU B CA 1
ATOM 7732 C C . LEU B 1 220 ? -6.08680 -28.97743 -24.35378 1.000 23.47779 217 LEU B C 1
ATOM 7733 O O . LEU B 1 220 ? -5.84223 -29.36972 -25.49608 1.000 28.64944 217 LEU B O 1
ATOM 7749 N N . GLY B 1 221 ? -6.95051 -29.59695 -23.55752 1.000 20.52008 218 GLY B N 1
ATOM 7750 C CA . GLY B 1 221 ? -7.55995 -30.85185 -23.94651 1.000 18.07792 218 GLY B CA 1
ATOM 7751 C C . GLY B 1 221 ? -8.29458 -31.43284 -22.76101 1.000 17.30257 218 GLY B C 1
ATOM 7752 O O . GLY B 1 221 ? -8.30087 -30.87987 -21.69126 1.000 17.58536 218 GLY B O 1
ATOM 7756 N N . ASN B 1 222 ? -8.93176 -32.56823 -22.98542 1.000 23.01123 219 ASN B N 1
ATOM 7757 C CA . ASN B 1 222 ? -9.58206 -33.27221 -21.88689 1.000 18.40779 219 ASN B CA 1
ATOM 7758 C C . ASN B 1 222 ? -8.63430 -34.30603 -21.29513 1.000 17.52451 219 ASN B C 1
ATOM 7759 O O . ASN B 1 222 ? -7.75886 -34.83253 -21.98378 1.000 20.54887 219 ASN B O 1
ATOM 7770 N N . THR B 1 223 ? -8.78775 -34.53765 -19.98956 1.000 17.17037 220 THR B N 1
ATOM 7771 C CA . THR B 1 223 ? -8.00011 -35.54781 -19.30431 1.000 20.52442 220 THR B CA 1
ATOM 7772 C C . THR B 1 223 ? -8.36024 -36.94171 -19.80211 1.000 19.49287 220 THR B C 1
ATOM 7773 O O . THR B 1 223 ? -9.52058 -37.24778 -20.10895 1.000 22.87304 220 THR B O 1
ATOM 7784 N N . LYS B 1 224 ? -7.35920 -37.79593 -19.89792 1.000 17.54863 221 LYS B N 1
ATOM 7785 C CA . LYS B 1 224 ? -7.55024 -39.16876 -20.33960 1.000 17.99523 221 LYS B CA 1
ATOM 7786 C C . LYS B 1 224 ? -7.93636 -40.09554 -19.19027 1.000 21.18532 221 LYS B C 1
ATOM 7787 O O . LYS B 1 224 ? -8.91178 -40.85455 -19.30232 1.000 20.60023 221 LYS B O 1
ATOM 7806 N N . ASN B 1 225 ? -7.16123 -40.08236 -18.11976 1.000 25.69864 222 ASN B N 1
ATOM 7807 C CA . ASN B 1 225 ? -7.27387 -41.00194 -17.01081 1.000 27.36953 222 ASN B CA 1
ATOM 7808 C C . ASN B 1 225 ? -7.73531 -40.24721 -15.76404 1.000 21.11100 222 ASN B C 1
ATOM 7809 O O . ASN B 1 225 ? -8.10082 -39.07972 -15.81612 1.000 20.73834 222 ASN B O 1
ATOM 7820 N N . SER B 1 226 ? -7.63804 -40.90749 -14.60140 1.000 19.77716 223 SER B N 1
ATOM 7821 C CA . SER B 1 226 ? -8.09945 -40.31694 -13.35249 1.000 21.69637 223 SER B CA 1
ATOM 7822 C C . SER B 1 226 ? -7.02165 -39.50838 -12.64476 1.000 18.49424 223 SER B C 1
ATOM 7823 O O . SER B 1 226 ? -7.33231 -38.87617 -11.62396 1.000 19.40778 223 SER B O 1
ATOM 7831 N N . THR B 1 227 ? -5.79803 -39.51543 -13.15709 1.000 16.05226 224 THR B N 1
ATOM 7832 C CA . THR B 1 227 ? -4.77802 -38.61998 -12.63785 1.000 14.86858 224 THR B CA 1
ATOM 7833 C C . THR B 1 227 ? -4.02480 -37.96643 -13.78292 1.000 15.82487 224 THR B C 1
ATOM 7834 O O . THR B 1 227 ? -3.97477 -38.48502 -14.89590 1.000 16.80530 224 THR B O 1
ATOM 7845 N N . VAL B 1 228 ? -3.39624 -36.84712 -13.46578 1.000 14.04419 225 VAL B N 1
ATOM 7846 C CA . VAL B 1 228 ? -2.48992 -36.13462 -14.35886 1.000 12.27528 225 VAL B CA 1
ATOM 7847 C C . VAL B 1 228 ? -1.17344 -36.00065 -13.60642 1.000 13.28316 225 VAL B C 1
ATOM 7848 O O . VAL B 1 228 ? -1.17095 -35.77828 -12.38392 1.000 13.66765 225 VAL B O 1
ATOM 7861 N N . THR B 1 229 ? -0.05984 -36.14840 -14.31785 1.000 11.94741 226 THR B N 1
ATOM 7862 C CA . THR B 1 229 ? 1.27720 -35.94323 -13.75531 1.000 13.74585 226 THR B CA 1
ATOM 7863 C C . THR B 1 229 ? 1.84650 -34.61446 -14.23007 1.000 12.19621 226 THR B C 1
ATOM 7864 O O . THR B 1 229 ? 1.76662 -34.28297 -15.42422 1.000 13.61653 226 THR B O 1
ATOM 7875 N N . PHE B 1 230 ? 2.40152 -33.84638 -13.29068 1.000 11.10209 227 PHE B N 1
ATOM 7876 C CA . PHE B 1 230 ? 3.12668 -32.62258 -13.58079 1.000 10.94123 227 PHE B CA 1
ATOM 7877 C C . PHE B 1 230 ? 4.60659 -32.80121 -13.24914 1.000 10.84139 227 PHE B C 1
ATOM 7878 O O . PHE B 1 230 ? 4.95764 -33.30389 -12.16710 1.000 11.25256 227 PHE B O 1
ATOM 7895 N N . GLN B 1 231 ? 5.45624 -32.34321 -14.12560 1.000 11.53192 228 GLN B N 1
ATOM 7896 C CA . GLN B 1 231 ? 6.86164 -32.06068 -13.79763 1.000 10.85969 228 GLN B CA 1
ATOM 7897 C C . GLN B 1 231 ? 7.13688 -30.59230 -14.08733 1.000 12.11946 228 GLN B C 1
ATOM 7898 O O . GLN B 1 231 ? 6.56466 -30.02072 -15.02111 1.000 14.08416 228 GLN B O 1
ATOM 7912 N N . TYR B 1 232 ? 8.01664 -29.96491 -13.29332 1.000 10.81741 229 TYR B N 1
ATOM 7913 C CA . TYR B 1 232 ? 8.27731 -28.53649 -13.42575 1.000 10.41098 229 TYR B CA 1
ATOM 7914 C C . TYR B 1 232 ? 9.76609 -28.32650 -13.23784 1.000 12.60003 229 TYR B C 1
ATOM 7915 O O . TYR B 1 232 ? 10.37176 -28.91983 -12.33041 1.000 10.91222 229 TYR B O 1
ATOM 7933 N N . GLU B 1 233 ? 10.34599 -27.53842 -14.13488 1.000 13.62101 230 GLU B N 1
ATOM 7934 C CA . GLU B 1 233 ? 11.76898 -27.27367 -14.15052 1.000 12.97977 230 GLU B CA 1
ATOM 7935 C C . GLU B 1 233 ? 11.98813 -25.78324 -14.21822 1.000 13.42986 230 GLU B C 1
ATOM 7936 O O . GLU B 1 233 ? 11.23283 -25.04330 -14.86598 1.000 13.07721 230 GLU B O 1
ATOM 7948 N N . LYS B 1 234 ? 13.06134 -25.32826 -13.56201 1.000 14.71293 231 LYS B N 1
ATOM 7949 C CA . LYS B 1 234 ? 13.50584 -23.94802 -13.69592 1.000 13.29056 231 LYS B CA 1
ATOM 7950 C C . LYS B 1 234 ? 14.88516 -23.89025 -14.35517 1.000 16.98758 231 LYS B C 1
ATOM 7951 O O . LYS B 1 234 ? 15.60577 -24.87999 -14.44755 1.000 15.93839 231 LYS B O 1
ATOM 7970 N N . TYR B 1 235 ? 15.20474 -22.71247 -14.85380 1.000 17.22506 232 TYR B N 1
ATOM 7971 C CA . TYR B 1 235 ? 16.40994 -22.51294 -15.67179 1.000 18.00224 232 TYR B CA 1
ATOM 7972 C C . TYR B 1 235 ? 17.54358 -21.93208 -14.82294 1.000 24.40629 232 TYR B C 1
ATOM 7973 O O . TYR B 1 235 ? 17.33156 -21.02876 -14.00777 1.000 26.09728 232 TYR B O 1
ATOM 7991 N N . LYS B 1 236 ? 18.74899 -22.44708 -15.04695 1.000 26.47212 233 LYS B N 1
ATOM 7992 C CA . LYS B 1 236 ? 19.95708 -21.97885 -14.36217 1.000 33.01433 233 LYS B CA 1
ATOM 7993 C C . LYS B 1 236 ? 20.87420 -21.35874 -15.42083 1.000 27.78355 233 LYS B C 1
ATOM 7994 O O . LYS B 1 236 ? 21.60133 -22.07107 -16.11297 1.000 33.12431 233 LYS B O 1
ATOM 8013 N N . LYS B 1 237 ? 20.80965 -20.03138 -15.55160 1.000 37.52178 234 LYS B N 1
ATOM 8014 C CA . LYS B 1 237 ? 21.57194 -19.34778 -16.59436 1.000 40.98459 234 LYS B CA 1
ATOM 8015 C C . LYS B 1 237 ? 23.07386 -19.57817 -16.45756 1.000 43.91013 234 LYS B C 1
ATOM 8016 O O . LYS B 1 237 ? 23.79071 -19.57372 -17.46802 1.000 44.06378 234 LYS B O 1
ATOM 8035 N N . GLU B 1 238 ? 23.56276 -19.77831 -15.23012 1.000 53.63238 235 GLU B N 1
ATOM 8036 C CA . GLU B 1 238 ? 24.99746 -19.91460 -14.99981 1.000 67.19370 235 GLU B CA 1
ATOM 8037 C C . GLU B 1 238 ? 25.56712 -21.13569 -15.70876 1.000 75.18890 235 GLU B C 1
ATOM 8038 O O . GLU B 1 238 ? 26.71168 -21.10676 -16.17972 1.000 67.16768 235 GLU B O 1
ATOM 8050 N N . THR B 1 239 ? 24.79117 -22.21341 -15.79012 1.000 58.71890 236 THR B N 1
ATOM 8051 C CA . THR B 1 239 ? 25.19756 -23.43120 -16.47160 1.000 44.74998 236 THR B CA 1
ATOM 8052 C C . THR B 1 239 ? 24.38897 -23.69522 -17.73372 1.000 33.19983 236 THR B C 1
ATOM 8053 O O . THR B 1 239 ? 24.63739 -24.69051 -18.41845 1.000 44.75031 236 THR B O 1
ATOM 8064 N N . LYS B 1 240 ? 23.42682 -22.83222 -18.05898 1.000 44.05278 237 LYS B N 1
ATOM 8065 C CA . LYS B 1 240 ? 22.55978 -23.03084 -19.21504 1.000 34.07576 237 LYS B CA 1
ATOM 8066 C C . LYS B 1 240 ? 21.93366 -24.42428 -19.19511 1.000 38.14152 237 LYS B C 1
ATOM 8067 O O . LYS B 1 240 ? 21.96484 -25.16239 -20.17760 1.000 33.67724 237 LYS B O 1
ATOM 8086 N N . ASP B 1 241 ? 21.35693 -24.79707 -18.04727 1.000 37.50491 238 ASP B N 1
ATOM 8087 C CA . ASP B 1 241 ? 20.65149 -26.07151 -17.94733 1.000 29.91510 238 ASP B CA 1
ATOM 8088 C C . ASP B 1 241 ? 19.42314 -25.88390 -17.06814 1.000 23.96764 238 ASP B C 1
ATOM 8089 O O . ASP B 1 241 ? 19.20077 -24.80644 -16.51113 1.000 27.42961 238 ASP B O 1
ATOM 8098 N N . TRP B 1 242 ? 18.65159 -26.95112 -16.92207 1.000 24.98047 239 TRP B N 1
ATOM 8099 C CA . TRP B 1 242 ? 17.40921 -26.91862 -16.16194 1.000 20.04946 239 TRP B CA 1
ATOM 8100 C C . TRP B 1 242 ? 17.54571 -27.82298 -14.95232 1.000 22.30869 239 TRP B C 1
ATOM 8101 O O . TRP B 1 242 ? 18.32793 -28.77893 -14.93819 1.000 25.97725 239 TRP B O 1
ATOM 8122 N N . PHE B 1 243 ? 16.74350 -27.53810 -13.92029 1.000 16.52791 240 PHE B N 1
ATOM 8123 C CA . PHE B 1 243 ? 16.67280 -28.39819 -12.74536 1.000 17.64148 240 PHE B CA 1
ATOM 8124 C C . PHE B 1 243 ? 15.20520 -28.56675 -12.35258 1.000 14.92610 240 PHE B C 1
ATOM 8125 O O . PHE B 1 243 ? 14.40441 -27.63644 -12.50920 1.000 14.76440 240 PHE B O 1
ATOM 8142 N N . PHE B 1 244 ? 14.88341 -29.76207 -11.83625 1.000 16.15520 241 PHE B N 1
ATOM 8143 C CA . PHE B 1 244 ? 13.52893 -30.05335 -11.37317 1.000 12.71779 241 PHE B CA 1
ATOM 8144 C C . PHE B 1 244 ? 13.24020 -29.32569 -10.07463 1.000 15.41548 241 PHE B C 1
ATOM 8145 O O . PHE B 1 244 ? 14.11072 -29.16354 -9.19737 1.000 14.07051 241 PHE B O 1
ATOM 8162 N N . VAL B 1 245 ? 11.98275 -28.89276 -9.92571 1.000 11.43524 242 VAL B N 1
ATOM 8163 C CA . VAL B 1 245 ? 11.48212 -28.36421 -8.67312 1.000 10.43462 242 VAL B CA 1
ATOM 8164 C C . VAL B 1 245 ? 10.21229 -29.14452 -8.34800 1.000 11.31310 242 VAL B C 1
ATOM 8165 O O . VAL B 1 245 ? 9.59824 -29.76426 -9.21696 1.000 13.08582 242 VAL B O 1
ATOM 8178 N N . ASN B 1 246 ? 9.83849 -29.13025 -7.08687 1.000 9.51641 243 ASN B N 1
ATOM 8179 C CA . ASN B 1 246 ? 8.58722 -29.76554 -6.66415 1.000 9.45654 243 ASN B CA 1
ATOM 8180 C C . ASN B 1 246 ? 7.41239 -28.95164 -7.17140 1.000 10.21944 243 ASN B C 1
ATOM 8181 O O . ASN B 1 246 ? 7.18116 -27.85424 -6.66472 1.000 10.82126 243 ASN B O 1
ATOM 8192 N N . PRO B 1 247 ? 6.59571 -29.46428 -8.09824 1.000 10.06426 244 PRO B N 1
ATOM 8193 C CA . PRO B 1 247 ? 5.52487 -28.62677 -8.65154 1.000 9.91988 244 PRO B CA 1
ATOM 8194 C C . PRO B 1 247 ? 4.51752 -28.21050 -7.62851 1.000 9.43727 244 PRO B C 1
ATOM 8195 O O . PRO B 1 247 ? 3.84034 -27.17148 -7.81618 1.000 10.30067 244 PRO B O 1
ATOM 8206 N N . ALA B 1 248 ? 4.36774 -28.98747 -6.52763 1.000 9.79376 245 ALA B N 1
ATOM 8207 C CA . ALA B 1 248 ? 3.30488 -28.67113 -5.58460 1.000 9.17435 245 ALA B CA 1
ATOM 8208 C C . ALA B 1 248 ? 3.45739 -27.30237 -4.95279 1.000 12.60551 245 ALA B C 1
ATOM 8209 O O . ALA B 1 248 ? 2.44181 -26.68618 -4.61092 1.000 13.64359 245 ALA B O 1
ATOM 8216 N N . PHE B 1 249 ? 4.68662 -26.80325 -4.78781 1.000 10.07833 246 PHE B N 1
ATOM 8217 C CA . PHE B 1 249 ? 4.91801 -25.50179 -4.16794 1.000 9.60209 246 PHE B CA 1
ATOM 8218 C C . PHE B 1 249 ? 4.34363 -24.38385 -5.01096 1.000 13.93388 246 PHE B C 1
ATOM 8219 O O . PHE B 1 249 ? 4.08545 -23.30520 -4.47857 1.000 14.41643 246 PHE B O 1
ATOM 8236 N N . TYR B 1 250 ? 4.13895 -24.60278 -6.28521 1.000 10.20357 247 TYR B N 1
ATOM 8237 C CA . TYR B 1 250 ? 3.82878 -23.51516 -7.19890 1.000 9.87027 247 TYR B CA 1
ATOM 8238 C C . TYR B 1 250 ? 2.35461 -23.33386 -7.48878 1.000 11.09896 247 TYR B C 1
ATOM 8239 O O . TYR B 1 250 ? 1.98489 -22.30284 -8.06803 1.000 12.97479 247 TYR B O 1
ATOM 8257 N N . PHE B 1 251 ? 1.51038 -24.22677 -7.08100 1.000 10.19460 248 PHE B N 1
ATOM 8258 C CA . PHE B 1 251 ? 0.08109 -24.09200 -7.22391 1.000 12.17554 248 PHE B CA 1
ATOM 8259 C C . PHE B 1 251 ? -0.46244 -23.42855 -5.97749 1.000 12.45487 248 PHE B C 1
ATOM 8260 O O . PHE B 1 251 ? 0.19365 -23.41187 -4.93132 1.000 14.03634 248 PHE B O 1
ATOM 8277 N N . PRO B 1 252 ? -1.72349 -22.94543 -6.02725 1.000 11.77973 249 PRO B N 1
ATOM 8278 C CA . PRO B 1 252 ? -2.21905 -22.20592 -4.85523 1.000 12.95862 249 PRO B CA 1
ATOM 8279 C C . PRO B 1 252 ? -2.34341 -23.03539 -3.59998 1.000 14.88828 249 PRO B C 1
ATOM 8280 O O . PRO B 1 252 ? -2.07402 -22.53948 -2.48391 1.000 17.28481 249 PRO B O 1
ATOM 8291 N N . ARG B 1 253 ? -2.77002 -24.29184 -3.73625 1.000 14.25891 250 ARG B N 1
ATOM 8292 C CA . ARG B 1 253 ? -2.94699 -25.16622 -2.58173 1.000 14.88694 250 ARG B CA 1
ATOM 8293 C C . ARG B 1 253 ? -2.97478 -26.60046 -3.07863 1.000 10.55981 250 ARG B C 1
ATOM 8294 O O . ARG B 1 253 ? -3.53517 -26.87274 -4.13412 1.000 12.22057 250 ARG B O 1
ATOM 8315 N N . VAL B 1 254 ? -2.37267 -27.50687 -2.29801 1.000 13.46387 251 VAL B N 1
ATOM 8316 C CA . VAL B 1 254 ? -2.48636 -28.93016 -2.55588 1.000 12.02708 251 VAL B CA 1
ATOM 8317 C C . VAL B 1 254 ? -2.92321 -29.65455 -1.29678 1.000 11.90775 251 VAL B C 1
ATOM 8318 O O . VAL B 1 254 ? -2.74026 -29.17804 -0.17757 1.000 16.57996 251 VAL B O 1
ATOM 8331 N N . THR B 1 255 ? -3.47078 -30.83619 -1.50477 1.000 11.69036 252 THR B N 1
ATOM 8332 C CA . THR B 1 255 ? -3.82812 -31.73023 -0.40825 1.000 12.79007 252 THR B CA 1
ATOM 8333 C C . THR B 1 255 ? -3.08532 -33.04102 -0.62804 1.000 14.35763 252 THR B C 1
ATOM 8334 O O . THR B 1 255 ? -3.30091 -33.71479 -1.64257 1.000 13.74921 252 THR B O 1
ATOM 8345 N N . TYR B 1 256 ? -2.24776 -33.43625 0.33499 1.000 12.45705 253 TYR B N 1
ATOM 8346 C CA . TYR B 1 256 ? -1.47832 -34.65757 0.23313 1.000 12.12167 253 TYR B CA 1
ATOM 8347 C C . TYR B 1 256 ? -2.25733 -35.81672 0.83217 1.000 13.84443 253 TYR B C 1
ATOM 8348 O O . TYR B 1 256 ? -2.63054 -35.76771 2.03070 1.000 15.37661 253 TYR B O 1
ATOM 8366 N N . THR B 1 257 ? -2.45441 -36.87413 0.03142 1.000 11.29494 254 THR B N 1
ATOM 8367 C CA . THR B 1 257 ? -3.16350 -38.04159 0.52065 1.000 11.87717 254 THR B CA 1
ATOM 8368 C C . THR B 1 257 ? -2.24854 -39.04414 1.21741 1.000 13.70974 254 THR B C 1
ATOM 8369 O O . THR B 1 257 ? -2.75312 -39.89157 1.95127 1.000 17.82384 254 THR B O 1
ATOM 8380 N N . GLN B 1 258 ? -0.92464 -38.94170 1.00821 1.000 11.05279 255 GLN B N 1
ATOM 8381 C CA . GLN B 1 258 ? 0.05808 -39.85957 1.59906 1.000 13.16461 255 GLN B CA 1
ATOM 8382 C C . GLN B 1 258 ? 0.53062 -39.25614 2.91815 1.000 11.86649 255 GLN B C 1
ATOM 8383 O O . GLN B 1 258 ? 1.06950 -38.15488 2.91617 1.000 12.10231 255 GLN B O 1
ATOM 8397 N N . THR B 1 259 ? 0.23505 -39.93068 4.03637 1.000 13.30191 256 THR B N 1
ATOM 8398 C CA . THR B 1 259 ? 0.62469 -39.47093 5.35741 1.000 14.74320 256 THR B CA 1
ATOM 8399 C C . THR B 1 259 ? 1.07961 -40.67143 6.16358 1.000 16.07119 256 THR B C 1
ATOM 8400 O O . THR B 1 259 ? 0.75267 -41.81483 5.85400 1.000 17.54769 256 THR B O 1
ATOM 8411 N N . THR B 1 260 ? 1.87765 -40.41430 7.18767 1.000 14.54821 257 THR B N 1
ATOM 8412 C CA . THR B 1 260 ? 2.28897 -41.52155 8.07158 1.000 15.04818 257 THR B CA 1
ATOM 8413 C C . THR B 1 260 ? 1.11596 -42.06976 8.90044 1.000 21.76601 257 THR B C 1
ATOM 8414 O O . THR B 1 260 ? 1.08062 -43.29602 9.05856 1.000 25.97298 257 THR B O 1
#

Secondary structure (DSSP, 8-state):
-TT----S--S-HHHHHHHHHHHHHHHHHH-BTTB-----HHHHHHHHHHHHSS--TTSB-TTSS-BHHHHHHHHHHHHH--SSS-----HHHHHH-TTSTT---HHHHHHHHHHHHHHTTTTSSS----SSS-SSEEEEE-SEEEEETTEEEEE-SEEEE--TT-EEE-SS-EEEEEEEETTEEEEEETTTEEEEEESB--TT--TT-EE-TT-EEEEB-SSEEEEEEEEEEGGGTEEEEE-GGGGSS-EEES---/-TTEE--S--S-HHHHHHHHHHHHHHHHHH-BTTB-----HHHHHHHHHHHHSS--TTSB-TTSS-BHHHHHHHHHHHHH--TTS-----HHHHTT-TTSTT---HHHHHHHHHHHHHHTTTTSSS----SSS-SSEEEEE-SEEEESSS-EEEE-SEEEE--TT-EEE-SS-EEEEE--STTEEEEEETTTEEEEEESB--TT--TT-EE-TT-EEEEB-SSEEEEEEEEEETTTTEEEEE-GGGGSS-EEE----